Protein 3HX8 (pdb70)

Radius of gyration: 24.23 Å; Cα contacts (8 Å, |Δi|>4): 1170; chains: 4; bounding box: 52×68×70 Å

Sequence (493 aa):
GQSAKEAIEAANADFVKAYNSKDAAGVASSKYDDAAAFPPDARVDGRQNIQKKLWQGADGISEELKKLTTLDVQQESGDFAFESGSFSLKAPPGKDSKLVDAAGKYVVVWRRKGQDGGWKKLYRDIWNSSDPASAKEAIIEAANADFVKAYNSSKDAAGVASKYDDDAAAFPPDARRVDGRQNIQKLWQGADGISEELKLTTLDVQESGDFAFESGSFSLKAPGKDSKLVDAAGKYVVVWRRKGQDGGWKLYRDIWNSDPAKAKEAIIEAANADFVVKAYNSKDAAGVASKKYDDAAAFPPDARVDGRRQQNIQKLWQGADGISELKLTTLDVQESGDFAFESGSSFSLKAPGKDSKLVDAAGKYVVVWRKGQDGGWKLYRDIWNSDPAKGQSAKKEAIEAANADFVKAYNSKDAAGVASSKYDDAAAFPPDARVDGRRQNIQKLWQGADGISSEELKKLTTLDVQEESGDDFAFESGSFSLKAPGKKDSKLVDAAGKYVVVWRRKGQDGGWKLYRDIWNSDPA

Structure (mmCIF, N/CA/C/O backbone):
data_3HX8
#
_entry.id   3HX8
#
_cell.length_a   48.336
_cell.length_b   55.111
_cell.length_c   56.862
_cell.angle_alpha   69.020
_cell.angle_beta   76.890
_cell.angle_gamma   64.830
#
_symmetry.space_group_name_H-M   'P 1'
#
loop_
_entity.id
_entity.type
_entity.pdbx_description
1 polymer 'putative ketosteroid isomerase'
2 non-polymer 'UNKNOWN LIGAND'
3 non-polymer IMIDAZOLE
4 non-polymer 'TETRAETHYLENE GLYCOL'
5 water water
#
loop_
_atom_site.group_PDB
_atom_site.id
_atom_site.type_symbol
_atom_site.label_atom_id
_atom_site.label_alt_id
_atom_site.label_comp_id
_atom_site.label_asym_id
_atom_site.label_entity_id
_atom_site.label_seq_id
_atom_site.pdbx_PDB_ins_code
_atom_site.Cartn_x
_atom_site.Cartn_y
_atom_site.Cartn_z
_atom_site.occupancy
_atom_site.B_iso_or_equiv
_atom_site.auth_seq_id
_atom_site.auth_comp_id
_atom_site.auth_asym_id
_atom_site.auth_atom_id
_atom_site.pdbx_PDB_model_num
ATOM 1 N N . GLY A 1 1 ? 32.881 -25.068 34.775 1.00 41.04 0 GLY A N 1
ATOM 2 C CA . GLY A 1 1 ? 32.596 -23.864 33.940 1.00 40.64 0 GLY A CA 1
ATOM 3 C C . GLY A 1 1 ? 32.876 -22.589 34.716 1.00 39.93 0 GLY A C 1
ATOM 4 O O . GLY A 1 1 ? 32.637 -22.529 35.920 1.00 41.21 0 GLY A O 1
ATOM 5 N N . GLN A 1 2 ? 33.378 -21.561 34.042 1.00 38.27 23 GLN A N 1
ATOM 6 C CA . GLN A 1 2 ? 33.675 -20.281 34.701 1.00 36.37 23 GLN A CA 1
ATOM 7 C C . GLN A 1 2 ? 32.418 -19.428 34.825 1.00 35.07 23 GLN A C 1
ATOM 8 O O . GLN A 1 2 ? 31.740 -19.196 33.836 1.00 36.21 23 GLN A O 1
ATOM 14 N N . SER A 1 3 ? 32.125 -18.925 36.026 1.00 33.04 24 SER A N 1
ATOM 15 C CA . SER A 1 3 ? 30.959 -18.055 36.236 1.00 31.57 24 SER A CA 1
ATOM 16 C C . SER A 1 3 ? 31.242 -16.611 35.828 1.00 30.46 24 SER A C 1
ATOM 17 O O . SER A 1 3 ? 32.401 -16.228 35.718 1.00 29.87 24 SER A O 1
ATOM 20 N N . ALA A 1 4 ? 30.198 -15.800 35.694 1.00 29.30 25 ALA A N 1
ATOM 21 C CA . ALA A 1 4 ? 30.365 -14.341 35.500 1.00 28.03 25 ALA A CA 1
ATOM 22 C C . ALA A 1 4 ? 31.172 -13.653 36.620 1.00 27.08 25 ALA A C 1
ATOM 23 O O . ALA A 1 4 ? 32.034 -12.805 36.366 1.00 26.46 25 ALA A O 1
ATOM 25 N N . LYS A 1 5 ? 30.888 -14.001 37.861 1.00 25.88 26 LYS A N 1
ATOM 26 C CA . LYS A 1 5 ? 31.603 -13.425 38.989 1.00 25.53 26 LYS A CA 1
ATOM 27 C C . LYS A 1 5 ? 33.096 -13.788 38.924 1.00 24.22 26 LYS A C 1
ATOM 28 O O . LYS A 1 5 ? 33.969 -12.958 39.205 1.00 21.62 26 LYS A O 1
ATOM 34 N N . GLU A 1 6 ? 33.403 -15.027 38.521 1.00 23.63 27 GLU A N 1
ATOM 35 C CA . GLU A 1 6 ? 34.812 -15.416 38.338 1.00 24.08 27 GLU A CA 1
ATOM 36 C C . GLU A 1 6 ? 35.504 -14.636 37.207 1.00 23.03 27 GLU A C 1
ATOM 37 O O . GLU A 1 6 ? 36.701 -14.273 37.305 1.00 21.22 27 GLU A O 1
ATOM 43 N N . ALA A 1 7 ? 34.780 -14.432 36.117 1.00 22.16 28 ALA A N 1
ATOM 44 C CA . ALA A 1 7 ? 35.317 -13.720 34.972 1.00 21.87 28 ALA A CA 1
ATOM 45 C C . ALA A 1 7 ? 35.574 -12.251 35.341 1.00 21.32 28 ALA A C 1
ATOM 46 O O . ALA A 1 7 ? 36.589 -11.663 34.957 1.00 21.20 28 ALA A O 1
ATOM 48 N N . ILE A 1 8 ? 34.661 -11.689 36.138 1.00 21.25 29 ILE A N 1
ATOM 49 C CA . ILE A 1 8 ? 34.763 -10.326 36.618 1.00 21.58 29 ILE A CA 1
ATOM 50 C C . ILE A 1 8 ? 35.958 -10.186 37.578 1.00 22.12 29 ILE A C 1
ATOM 51 O O . ILE A 1 8 ? 36.715 -9.209 37.522 1.00 21.74 29 ILE A O 1
ATOM 56 N N . GLU A 1 9 ? 36.150 -11.184 38.445 1.00 21.36 30 GLU A N 1
ATOM 57 C CA . GLU A 1 9 ? 37.326 -11.169 39.296 1.00 21.59 30 GLU A CA 1
ATOM 58 C C . GLU A 1 9 ? 38.619 -11.175 38.494 1.00 20.59 30 GLU A C 1
ATOM 59 O O . GLU A 1 9 ? 39.515 -10.426 38.835 1.00 21.62 30 GLU A O 1
ATOM 65 N N . ALA A 1 10 ? 38.714 -12.003 37.448 1.00 19.85 31 ALA A N 1
ATOM 66 C CA . ALA A 1 10 ? 39.908 -12.048 36.603 1.00 19.99 31 ALA A CA 1
ATOM 67 C C . ALA A 1 10 ? 40.092 -10.707 35.867 1.00 20.10 31 ALA A C 1
ATOM 68 O O . ALA A 1 10 ? 41.219 -10.200 35.750 1.00 20.89 31 ALA A O 1
ATOM 70 N N . ALA A 1 11 ? 38.985 -10.112 35.394 1.00 19.59 32 ALA A N 1
ATOM 71 C CA . ALA A 1 11 ? 39.064 -8.766 34.754 1.00 18.60 32 ALA A CA 1
ATOM 72 C C . ALA A 1 11 ? 39.560 -7.683 35.686 1.00 19.15 32 ALA A C 1
ATOM 73 O O . ALA A 1 11 ? 40.351 -6.816 35.286 1.00 20.22 32 ALA A O 1
ATOM 75 N N . ASN A 1 12 ? 39.081 -7.684 36.913 1.00 18.83 33 ASN A N 1
ATOM 76 C CA . ASN A 1 12 ? 39.527 -6.752 37.943 1.00 19.41 33 ASN A CA 1
ATOM 77 C C . ASN A 1 12 ? 40.997 -6.884 38.324 1.00 20.24 33 ASN A C 1
ATOM 78 O O . ASN A 1 12 ? 41.709 -5.899 38.522 1.00 19.58 33 ASN A O 1
ATOM 83 N N . ALA A 1 13 ? 41.460 -8.114 38.364 1.00 19.32 34 ALA A N 1
ATOM 84 C CA . ALA A 1 13 ? 42.896 -8.374 38.487 1.00 19.49 34 ALA A CA 1
ATOM 85 C C . ALA A 1 13 ? 43.712 -7.772 37.347 1.00 20.61 34 ALA A C 1
ATOM 86 O O . ALA A 1 13 ? 44.738 -7.157 37.612 1.00 21.61 34 ALA A O 1
ATOM 88 N N . ASP A 1 14 ? 43.266 -7.970 36.116 1.00 20.43 35 ASP A N 1
ATOM 89 C CA . ASP A 1 14 ? 43.850 -7.347 34.913 1.00 20.69 35 ASP A CA 1
ATOM 90 C C . ASP A 1 14 ? 43.901 -5.793 35.095 1.00 19.29 35 ASP A C 1
ATOM 91 O O . ASP A 1 14 ? 44.908 -5.139 34.826 1.00 18.78 35 ASP A O 1
ATOM 96 N N . PHE A 1 15 ? 42.781 -5.242 35.529 1.00 19.15 36 PHE A N 1
ATOM 97 C CA . PHE A 1 15 ? 42.619 -3.798 35.720 1.00 18.02 36 PHE A CA 1
ATOM 98 C C . PHE A 1 15 ? 43.647 -3.243 36.696 1.00 18.44 36 PHE A C 1
ATOM 99 O O . PHE A 1 15 ? 44.302 -2.265 36.389 1.00 18.34 36 PHE A O 1
ATOM 107 N N . VAL A 1 16 ? 43.722 -3.810 37.906 1.00 18.89 37 VAL A N 1
ATOM 108 C CA . VAL A 1 16 ? 44.628 -3.340 38.953 1.00 19.35 37 VAL A CA 1
ATOM 109 C C . VAL A 1 16 ? 46.080 -3.533 38.517 1.00 19.84 37 VAL A C 1
ATOM 110 O O . VAL A 1 16 ? 46.911 -2.621 38.746 1.00 19.42 37 VAL A O 1
ATOM 114 N N . LYS A 1 17 ? 46.390 -4.650 37.845 1.00 19.79 38 LYS A N 1
ATOM 115 C CA . LYS A 1 17 ? 47.757 -4.862 37.335 1.00 20.93 38 LYS A CA 1
ATOM 116 C C . LYS A 1 17 ? 48.159 -3.760 36.316 1.00 19.81 38 LYS A C 1
ATOM 117 O O . LYS A 1 17 ? 49.264 -3.192 36.355 1.00 20.63 38 LYS A O 1
ATOM 123 N N . ALA A 1 18 ? 47.261 -3.475 35.384 1.00 17.97 39 ALA A N 1
ATOM 124 C CA . ALA A 1 18 ? 47.516 -2.440 34.392 1.00 18.00 39 ALA A CA 1
ATOM 125 C C . ALA A 1 18 ? 47.670 -1.095 35.080 1.00 17.01 39 ALA A C 1
ATOM 126 O O . ALA A 1 18 ? 48.562 -0.306 34.738 1.00 18.16 39 ALA A O 1
ATOM 128 N N . TYR A 1 19 ? 46.783 -0.775 36.022 1.00 17.16 40 TYR A N 1
ATOM 129 C CA . TYR A 1 19 ? 46.890 0.536 36.684 1.00 16.65 40 TYR A CA 1
ATOM 130 C C . TYR A 1 19 ? 48.239 0.708 37.383 1.00 17.95 40 TYR A C 1
ATOM 131 O O . TYR A 1 19 ? 48.922 1.711 37.214 1.00 18.12 40 TYR A O 1
ATOM 140 N N . ASN A 1 20 ? 48.617 -0.296 38.142 1.00 18.68 41 ASN A N 1
ATOM 141 C CA . ASN A 1 20 ? 49.773 -0.198 38.960 1.00 19.50 41 ASN A CA 1
ATOM 142 C C . ASN A 1 20 ? 51.074 -0.396 38.164 1.00 20.86 41 ASN A C 1
ATOM 143 O O . ASN A 1 20 ? 52.160 -0.095 38.668 1.00 22.44 41 ASN A O 1
ATOM 148 N N . SER A 1 21 ? 50.942 -0.843 36.925 1.00 21.87 42 SER A N 1
ATOM 149 C CA . SER A 1 21 ? 51.996 -0.802 35.897 1.00 22.80 42 SER A CA 1
ATOM 150 C C . SER A 1 21 ? 52.090 0.528 35.156 1.00 22.55 42 SER A C 1
ATOM 151 O O . SER A 1 21 ? 52.864 0.643 34.209 1.00 23.50 42 SER A O 1
ATOM 154 N N . LYS A 1 22 ? 51.246 1.508 35.525 1.00 20.78 43 LYS A N 1
ATOM 155 C CA . LYS A 1 22 ? 51.173 2.785 34.831 1.00 20.56 43 LYS A CA 1
ATOM 156 C C . LYS A 1 22 ? 50.931 2.606 33.335 1.00 20.48 43 LYS A C 1
ATOM 157 O O . LYS A 1 22 ? 51.444 3.361 32.493 1.00 20.86 43 LYS A O 1
ATOM 163 N N . ASP A 1 23 ? 50.040 1.669 33.025 1.00 18.46 44 ASP A N 1
ATOM 164 C CA . ASP A 1 23 ? 49.689 1.339 31.666 1.00 18.32 44 ASP A CA 1
ATOM 165 C C . ASP A 1 23 ? 48.240 1.735 31.396 1.00 16.50 44 ASP A C 1
ATOM 166 O O . ASP A 1 23 ? 47.307 0.916 31.541 1.00 17.50 44 ASP A O 1
ATOM 171 N N . ALA A 1 24 ? 48.047 2.975 30.956 1.00 16.76 45 ALA A N 1
ATOM 172 C CA . ALA A 1 24 ? 46.697 3.501 30.747 1.00 16.13 45 ALA A CA 1
ATOM 173 C C . ALA A 1 24 ? 45.969 2.791 29.615 1.00 17.51 45 ALA A C 1
ATOM 174 O O . ALA A 1 24 ? 44.770 2.545 29.723 1.00 16.40 45 ALA A O 1
ATOM 176 N N . ALA A 1 25 ? 46.684 2.488 28.519 1.00 17.12 46 ALA A N 1
ATOM 177 C CA . ALA A 1 25 ? 46.099 1.660 27.465 1.00 17.10 46 ALA A CA 1
ATOM 178 C C . ALA A 1 25 ? 45.593 0.294 27.975 1.00 16.91 46 ALA A C 1
ATOM 179 O O . ALA A 1 25 ? 44.536 -0.175 27.576 1.00 17.87 46 ALA A O 1
ATOM 181 N N . GLY A 1 26 ? 46.373 -0.356 28.826 1.00 17.24 47 GLY A N 1
ATOM 182 C CA . GLY A 1 26 ? 45.988 -1.592 29.454 1.00 17.38 47 GLY A CA 1
ATOM 183 C C . GLY A 1 26 ? 44.725 -1.469 30.324 1.00 16.48 47 GLY A C 1
ATOM 184 O O . GLY A 1 26 ? 43.844 -2.338 30.314 1.00 18.43 47 GLY A O 1
ATOM 185 N N . VAL A 1 27 ? 44.635 -0.369 31.060 1.00 15.54 48 VAL A N 1
ATOM 186 C CA . VAL A 1 27 ? 43.452 -0.120 31.880 1.00 15.22 48 VAL A CA 1
ATOM 187 C C . VAL A 1 27 ? 42.254 0.101 30.978 1.00 15.80 48 VAL A C 1
ATOM 188 O O . VAL A 1 27 ? 41.197 -0.518 31.142 1.00 15.23 48 VAL A O 1
ATOM 192 N N . ALA A 1 28 ? 42.426 0.990 30.006 1.00 15.04 49 ALA A N 1
ATOM 193 C CA . ALA A 1 28 ? 41.301 1.354 29.107 1.00 15.14 49 ALA A CA 1
ATOM 194 C C . ALA A 1 28 ? 40.810 0.143 28.291 1.00 15.54 49 ALA A C 1
ATOM 195 O O . ALA A 1 28 ? 39.630 0.053 27.935 1.00 16.66 49 ALA A O 1
ATOM 197 N N . SER A 1 29 ? 41.710 -0.789 28.002 1.00 16.87 50 SER A N 1
ATOM 198 C CA A SER A 1 29 ? 41.374 -2.006 27.255 0.50 17.08 50 SER A CA 1
ATOM 199 C CA B SER A 1 29 ? 41.299 -1.951 27.228 0.50 18.05 50 SER A CA 1
ATOM 200 C C . SER A 1 29 ? 40.349 -2.891 27.967 1.00 17.40 50 SER A C 1
ATOM 201 O O . SER A 1 29 ? 39.717 -3.746 27.312 1.00 18.11 50 SER A O 1
ATOM 206 N N . LYS A 1 30 ? 40.196 -2.721 29.294 1.00 15.37 51 LYS A N 1
ATOM 207 C CA . LYS A 1 30 ? 39.195 -3.467 30.048 1.00 16.56 51 LYS A CA 1
ATOM 208 C C . LYS A 1 30 ? 37.764 -2.895 29.916 1.00 14.36 51 LYS A C 1
ATOM 209 O O . LYS A 1 30 ? 36.821 -3.451 30.469 1.00 16.40 51 LYS A O 1
ATOM 215 N N . TYR A 1 31 ? 37.621 -1.777 29.217 1.00 15.13 52 TYR A N 1
ATOM 216 C CA . TYR A 1 31 ? 36.332 -1.151 29.020 1.00 16.01 52 TYR A CA 1
ATOM 217 C C . TYR A 1 31 ? 35.782 -1.474 27.642 1.00 17.03 52 TYR A C 1
ATOM 218 O O . TYR A 1 31 ? 36.543 -1.598 26.654 1.00 18.30 52 TYR A O 1
ATOM 235 N N . ASP A 1 33 ? 34.066 -0.494 24.129 1.00 20.75 54 ASP A N 1
ATOM 236 C CA . ASP A 1 33 ? 34.328 0.637 23.283 1.00 22.41 54 ASP A CA 1
ATOM 237 C C . ASP A 1 33 ? 33.432 1.823 23.584 1.00 22.15 54 ASP A C 1
ATOM 238 O O . ASP A 1 33 ? 33.897 2.949 23.500 1.00 22.12 54 ASP A O 1
ATOM 243 N N . ASP A 1 34 ? 32.157 1.554 23.931 1.00 22.18 55 ASP A N 1
ATOM 244 C CA . ASP A 1 34 ? 31.173 2.599 24.213 1.00 21.43 55 ASP A CA 1
ATOM 245 C C . ASP A 1 34 ? 30.897 2.760 25.716 1.00 20.16 55 ASP A C 1
ATOM 246 O O . ASP A 1 34 ? 29.821 3.185 26.145 1.00 21.20 55 ASP A O 1
ATOM 251 N N . ALA A 1 35 ? 31.882 2.388 26.516 1.00 17.42 56 ALA A N 1
ATOM 252 C CA . ALA A 1 35 ? 31.783 2.580 27.966 1.00 14.79 56 ALA A CA 1
ATOM 253 C C . ALA A 1 35 ? 31.773 4.080 28.310 1.00 13.61 56 ALA A C 1
ATOM 254 O O . ALA A 1 35 ? 32.060 4.976 27.500 1.00 14.92 56 ALA A O 1
ATOM 256 N N . ALA A 1 36 ? 31.413 4.350 29.562 1.00 13.81 57 ALA A N 1
ATOM 257 C CA . ALA A 1 36 ? 31.547 5.679 30.137 1.00 13.18 57 ALA A CA 1
ATOM 258 C C . ALA A 1 36 ? 32.074 5.568 31.554 1.00 13.05 57 ALA A C 1
ATOM 259 O O . ALA A 1 36 ? 31.722 4.609 32.306 1.00 13.62 57 ALA A O 1
ATOM 261 N N . ALA A 1 37 ? 32.939 6.516 31.916 1.00 14.58 58 ALA A N 1
ATOM 262 C CA . ALA A 1 37 ? 33.451 6.668 33.283 1.00 13.84 58 ALA A CA 1
ATOM 263 C C . ALA A 1 37 ? 32.968 8.006 33.832 1.00 14.26 58 ALA A C 1
ATOM 264 O O . ALA A 1 37 ? 32.790 8.979 33.093 1.00 14.50 58 ALA A O 1
ATOM 266 N N . PHE A 1 38 ? 32.770 8.027 35.141 1.00 13.40 59 PHE A N 1
ATOM 267 C CA . PHE A 1 38 ? 32.137 9.151 35.839 1.00 13.76 59 PHE A CA 1
ATOM 268 C C . PHE A 1 38 ? 33.009 9.646 36.983 1.00 13.62 59 PHE A C 1
ATOM 269 O O . PHE A 1 38 ? 32.740 9.370 38.144 1.00 14.27 59 PHE A O 1
ATOM 277 N N . PRO A 1 39 ? 34.104 10.332 36.657 1.00 13.92 60 PRO A N 1
ATOM 278 C CA . PRO A 1 39 ? 35.026 10.774 37.683 1.00 14.28 60 PRO A CA 1
ATOM 279 C C . PRO A 1 39 ? 34.451 11.960 38.491 1.00 15.02 60 PRO A C 1
ATOM 280 O O . PRO A 1 39 ? 33.948 12.917 37.921 1.00 15.08 60 PRO A O 1
ATOM 284 N N . PRO A 1 40 ? 34.591 11.910 39.801 1.00 15.53 61 PRO A N 1
ATOM 285 C CA . PRO A 1 40 ? 34.154 13.037 40.593 1.00 17.36 61 PRO A CA 1
ATOM 286 C C . PRO A 1 40 ? 34.860 14.351 40.231 1.00 17.21 61 PRO A C 1
ATOM 287 O O . PRO A 1 40 ? 36.081 14.364 39.989 1.00 18.46 61 PRO A O 1
ATOM 291 N N . ASP A 1 41 ? 34.080 15.430 40.150 1.00 18.04 62 ASP A N 1
ATOM 292 C CA . ASP A 1 41 ? 34.592 16.793 39.908 1.00 19.67 62 ASP A CA 1
ATOM 293 C C . ASP A 1 41 ? 35.175 16.993 38.520 1.00 19.55 62 ASP A C 1
ATOM 294 O O . ASP A 1 41 ? 35.889 17.989 38.260 1.00 21.18 62 ASP A O 1
ATOM 307 N N . ALA A 1 43 ? 34.006 16.174 34.133 1.00 16.85 64 ALA A N 1
ATOM 308 C CA . ALA A 1 43 ? 32.947 15.759 33.241 1.00 17.43 64 ALA A CA 1
ATOM 309 C C . ALA A 1 43 ? 32.989 14.264 32.995 1.00 17.01 64 ALA A C 1
ATOM 310 O O . ALA A 1 43 ? 34.043 13.637 33.095 1.00 18.31 64 ALA A O 1
ATOM 312 N N . ARG A 1 44 ? 31.813 13.708 32.706 1.00 16.51 65 ARG A N 1
ATOM 313 C CA . ARG A 1 44 ? 31.686 12.365 32.194 1.00 15.07 65 ARG A CA 1
ATOM 314 C C . ARG A 1 44 ? 32.672 12.127 31.043 1.00 15.00 65 ARG A C 1
ATOM 315 O O . ARG A 1 44 ? 32.913 13.022 30.200 1.00 16.48 65 ARG A O 1
ATOM 323 N N . VAL A 1 45 ? 33.220 10.909 30.976 1.00 14.77 66 VAL A N 1
ATOM 324 C CA . VAL A 1 45 ? 34.197 10.544 29.968 1.00 14.92 66 VAL A CA 1
ATOM 325 C C . VAL A 1 45 ? 33.601 9.391 29.186 1.00 15.48 66 VAL A C 1
ATOM 326 O O . VAL A 1 45 ? 33.269 8.354 29.743 1.00 16.19 66 VAL A O 1
ATOM 330 N N . ASP A 1 46 ? 33.454 9.579 27.874 1.00 16.58 67 ASP A N 1
ATOM 331 C CA . ASP A 1 46 ? 32.785 8.605 27.032 1.00 16.50 67 ASP A CA 1
ATOM 332 C C . ASP A 1 46 ? 33.751 7.945 26.055 1.00 16.33 67 ASP A C 1
ATOM 333 O O . ASP A 1 46 ? 34.514 8.629 25.385 1.00 17.43 67 ASP A O 1
ATOM 338 N N . GLY A 1 47 ? 33.706 6.630 25.999 1.00 16.87 68 GLY A N 1
ATOM 339 C CA . GLY A 1 47 ? 34.442 5.849 25.027 1.00 15.84 68 GLY A CA 1
ATOM 340 C C . GLY A 1 47 ? 35.825 5.434 25.477 1.00 15.52 68 GLY A C 1
ATOM 341 O O . GLY A 1 47 ? 36.488 6.141 26.236 1.00 15.97 68 GLY A O 1
ATOM 342 N N . ARG A 1 48 ? 36.264 4.296 24.970 1.00 16.64 69 ARG A N 1
ATOM 343 C CA . ARG A 1 48 ? 37.529 3.737 25.424 1.00 17.36 69 ARG A CA 1
ATOM 344 C C . ARG A 1 48 ? 38.713 4.678 25.299 1.00 17.48 69 ARG A C 1
ATOM 345 O O . ARG A 1 48 ? 39.532 4.787 26.215 1.00 16.39 69 ARG A O 1
ATOM 353 N N . GLN A 1 49 ? 38.857 5.334 24.138 1.00 17.84 70 GLN A N 1
ATOM 354 C CA . GLN A 1 49 ? 40.014 6.183 23.954 1.00 19.62 70 GLN A CA 1
ATOM 355 C C . GLN A 1 49 ? 40.073 7.324 24.986 1.00 17.63 70 GLN A C 1
ATOM 356 O O . GLN A 1 49 ? 41.121 7.648 25.510 1.00 17.15 70 GLN A O 1
ATOM 362 N N . ASN A 1 50 ? 38.933 7.959 25.221 1.00 16.20 71 ASN A N 1
ATOM 363 C CA . ASN A 1 50 ? 38.873 9.004 26.221 1.00 15.38 71 ASN A CA 1
ATOM 364 C C . ASN A 1 50 ? 39.076 8.497 27.659 1.00 15.55 71 ASN A C 1
ATOM 365 O O . ASN A 1 50 ? 39.625 9.192 28.513 1.00 16.02 71 ASN A O 1
ATOM 370 N N . ILE A 1 51 ? 38.620 7.281 27.903 1.00 14.85 72 ILE A N 1
ATOM 371 C CA . ILE A 1 51 ? 38.867 6.635 29.176 1.00 14.75 72 ILE A CA 1
ATOM 372 C C . ILE A 1 51 ? 40.354 6.381 29.381 1.00 15.95 72 ILE A C 1
ATOM 373 O O . ILE A 1 51 ? 40.880 6.591 30.467 1.00 15.66 72 ILE A O 1
ATOM 378 N N . GLN A 1 52 ? 41.056 6.032 28.305 1.00 15.13 73 GLN A N 1
ATOM 379 C CA . GLN A 1 52 ? 42.484 5.938 28.409 1.00 15.36 73 GLN A CA 1
ATOM 380 C C . GLN A 1 52 ? 43.086 7.263 28.878 1.00 15.91 73 GLN A C 1
ATOM 381 O O . GLN A 1 52 ? 43.990 7.268 29.706 1.00 15.45 73 GLN A O 1
ATOM 387 N N . LYS A 1 53 ? 42.641 8.355 28.246 1.00 16.09 74 LYS A N 1
ATOM 388 C CA A LYS A 1 53 ? 43.158 9.683 28.552 0.50 16.40 74 LYS A CA 1
ATOM 389 C CA B LYS A 1 53 ? 43.184 9.663 28.554 0.50 16.58 74 LYS A CA 1
ATOM 390 C C . LYS A 1 53 ? 42.889 10.030 30.012 1.00 16.12 74 LYS A C 1
ATOM 391 O O . LYS A 1 53 ? 43.712 10.647 30.688 1.00 16.63 74 LYS A O 1
ATOM 402 N N . LEU A 1 54 ? 41.699 9.660 30.493 1.00 16.02 75 LEU A N 1
ATOM 403 C CA . LEU A 1 54 ? 41.357 9.868 31.891 1.00 15.63 75 LEU A CA 1
ATOM 404 C C . LEU A 1 54 ? 42.373 9.174 32.809 1.00 14.91 75 LEU A C 1
ATOM 405 O O . LEU A 1 54 ? 42.883 9.769 33.763 1.00 16.01 75 LEU A O 1
ATOM 410 N N . TRP A 1 55 ? 42.633 7.910 32.552 1.00 16.20 76 TRP A N 1
ATOM 411 C CA . TRP A 1 55 ? 43.509 7.165 33.424 1.00 15.36 76 TRP A CA 1
ATOM 412 C C . TRP A 1 55 ? 44.939 7.627 33.292 1.00 16.17 76 TRP A C 1
ATOM 413 O O . TRP A 1 55 ? 45.637 7.625 34.305 1.00 16.75 76 TRP A O 1
ATOM 424 N N . GLN A 1 56 ? 45.363 7.981 32.077 1.00 16.71 77 GLN A N 1
ATOM 425 C CA . GLN A 1 56 ? 46.692 8.546 31.866 1.00 17.49 77 GLN A CA 1
ATOM 426 C C . GLN A 1 56 ? 46.831 9.820 32.710 1.00 18.06 77 GLN A C 1
ATOM 427 O O . GLN A 1 56 ? 47.872 10.046 33.298 1.00 18.34 77 GLN A O 1
ATOM 433 N N . GLY A 1 57 ? 45.762 10.626 32.792 1.00 17.37 78 GLY A N 1
ATOM 434 C CA . GLY A 1 57 ? 45.805 11.826 33.592 1.00 18.53 78 GLY A CA 1
ATOM 435 C C . GLY A 1 57 ? 45.936 11.586 35.083 1.00 18.46 78 GLY A C 1
ATOM 436 O O . GLY A 1 57 ? 46.676 12.277 35.768 1.00 19.47 78 GLY A O 1
ATOM 437 N N . ALA A 1 58 ? 45.234 10.582 35.585 1.00 17.72 79 ALA A N 1
ATOM 438 C CA . ALA A 1 58 ? 45.338 10.146 36.990 1.00 16.97 79 ALA A CA 1
ATOM 439 C C . ALA A 1 58 ? 46.765 9.699 37.303 1.00 17.55 79 ALA A C 1
ATOM 440 O O . ALA A 1 58 ? 47.329 10.072 38.336 1.00 19.20 79 ALA A O 1
ATOM 450 N N . ASP A 1 60 ? 49.465 10.583 35.618 1.00 18.46 81 ASP A N 1
ATOM 451 C CA . ASP A 1 60 ? 50.343 11.771 35.492 1.00 19.51 81 ASP A CA 1
ATOM 452 C C . ASP A 1 60 ? 50.249 12.649 36.721 1.00 20.66 81 ASP A C 1
ATOM 453 O O . ASP A 1 60 ? 51.226 13.324 37.062 1.00 22.05 81 ASP A O 1
ATOM 471 N N . GLY A 1 62 ? 50.133 11.403 39.635 1.00 21.90 83 GLY A N 1
ATOM 472 C CA . GLY A 1 62 ? 50.776 10.686 40.699 1.00 21.17 83 GLY A CA 1
ATOM 473 C C . GLY A 1 62 ? 49.916 9.772 41.547 1.00 20.98 83 GLY A C 1
ATOM 474 O O . GLY A 1 62 ? 50.343 9.298 42.572 1.00 21.07 83 GLY A O 1
ATOM 475 N N . ILE A 1 63 ? 48.683 9.505 41.114 1.00 21.13 84 ILE A N 1
ATOM 476 C CA . ILE A 1 63 ? 47.789 8.621 41.861 1.00 20.84 84 ILE A CA 1
ATOM 477 C C . ILE A 1 63 ? 48.281 7.189 41.708 1.00 21.49 84 ILE A C 1
ATOM 478 O O . ILE A 1 63 ? 48.498 6.732 40.577 1.00 22.10 84 ILE A O 1
ATOM 483 N N . SER A 1 64 ? 48.430 6.496 42.831 1.00 21.62 85 SER A N 1
ATOM 484 C CA . SER A 1 64 ? 49.217 5.254 42.935 1.00 23.24 85 SER A CA 1
ATOM 485 C C . SER A 1 64 ? 48.591 4.238 43.842 1.00 22.30 85 SER A C 1
ATOM 486 O O . SER A 1 64 ? 47.721 4.557 44.633 1.00 21.70 85 SER A O 1
ATOM 489 N N . GLU A 1 65 ? 49.125 3.010 43.762 1.00 23.02 86 GLU A N 1
ATOM 490 C CA A GLU A 1 65 ? 48.808 1.986 44.755 0.50 23.17 86 GLU A CA 1
ATOM 491 C CA B GLU A 1 65 ? 48.834 1.943 44.689 0.50 23.04 86 GLU A CA 1
ATOM 492 C C . GLU A 1 65 ? 47.311 1.670 44.792 1.00 22.07 86 GLU A C 1
ATOM 493 O O . GLU A 1 65 ? 46.720 1.629 45.848 1.00 21.79 86 GLU A O 1
ATOM 504 N N . LEU A 1 66 ? 46.718 1.415 43.639 1.00 20.40 87 LEU A N 1
ATOM 505 C CA . LEU A 1 66 ? 45.283 1.143 43.583 1.00 19.70 87 LEU A CA 1
ATOM 506 C C . LEU A 1 66 ? 44.978 -0.232 44.167 1.00 20.26 87 LEU A C 1
ATOM 507 O O . LEU A 1 66 ? 45.614 -1.203 43.769 1.00 20.70 87 LEU A O 1
ATOM 512 N N . LYS A 1 67 ? 44.003 -0.285 45.081 1.00 19.64 88 LYS A N 1
ATOM 513 C CA A LYS A 1 67 ? 43.485 -1.554 45.610 0.50 20.55 88 LYS A CA 1
ATOM 514 C CA B LYS A 1 67 ? 43.491 -1.548 45.606 0.50 20.54 88 LYS A CA 1
ATOM 515 C C . LYS A 1 67 ? 41.966 -1.538 45.460 1.00 20.00 88 LYS A C 1
ATOM 516 O O . LYS A 1 67 ? 41.298 -0.595 45.884 1.00 20.86 88 LYS A O 1
ATOM 527 N N . LEU A 1 68 ? 41.419 -2.583 44.873 1.00 19.28 89 LEU A N 1
ATOM 528 C CA . LEU A 1 68 ? 39.959 -2.720 44.753 1.00 18.92 89 LEU A CA 1
ATOM 529 C C . LEU A 1 68 ? 39.468 -3.895 45.577 1.00 19.58 89 LEU A C 1
ATOM 530 O O . LEU A 1 68 ? 40.147 -4.922 45.642 1.00 21.06 89 LEU A O 1
ATOM 535 N N . THR A 1 69 ? 38.314 -3.726 46.230 1.00 18.85 90 THR A N 1
ATOM 536 C CA . THR A 1 69 ? 37.647 -4.800 46.947 1.00 18.15 90 THR A CA 1
ATOM 537 C C . THR A 1 69 ? 36.220 -4.903 46.435 1.00 17.54 90 THR A C 1
ATOM 538 O O . THR A 1 69 ? 35.442 -3.982 46.601 1.00 18.24 90 THR A O 1
ATOM 542 N N . THR A 1 70 ? 35.889 -6.030 45.827 1.00 17.49 91 THR A N 1
ATOM 543 C CA . THR A 1 70 ? 34.530 -6.299 45.357 1.00 17.33 91 THR A CA 1
ATOM 544 C C . THR A 1 70 ? 33.687 -6.696 46.555 1.00 17.35 91 THR A C 1
ATOM 545 O O . THR A 1 70 ? 34.047 -7.621 47.336 1.00 18.69 91 THR A O 1
ATOM 549 N N . LEU A 1 71 ? 32.572 -5.994 46.747 1.00 17.76 92 LEU A N 1
ATOM 550 C CA . LEU A 1 71 ? 31.641 -6.290 47.833 1.00 18.50 92 LEU A CA 1
ATOM 551 C C . LEU A 1 71 ? 30.358 -6.985 47.415 1.00 18.23 92 LEU A C 1
ATOM 552 O O . LEU A 1 71 ? 29.764 -7.691 48.259 1.00 19.92 92 LEU A O 1
ATOM 557 N N . ASP A 1 72 ? 29.938 -6.852 46.168 1.00 18.70 93 ASP A N 1
ATOM 558 C CA . ASP A 1 72 ? 28.721 -7.510 45.665 1.00 18.80 93 ASP A CA 1
ATOM 559 C C . ASP A 1 72 ? 28.812 -7.542 44.131 1.00 18.23 93 ASP A C 1
ATOM 560 O O . ASP A 1 72 ? 29.301 -6.592 43.524 1.00 19.91 93 ASP A O 1
ATOM 565 N N . VAL A 1 73 ? 28.367 -8.641 43.539 1.00 17.62 94 VAL A N 1
ATOM 566 C CA . VAL A 1 73 ? 28.205 -8.790 42.112 1.00 18.17 94 VAL A CA 1
ATOM 567 C C . VAL A 1 73 ? 26.891 -9.460 41.852 1.00 18.40 94 VAL A C 1
ATOM 568 O O . VAL A 1 73 ? 26.578 -10.487 42.525 1.00 21.04 94 VAL A O 1
ATOM 572 N N . GLN A 1 74 ? 26.106 -8.887 40.950 1.00 18.04 95 GLN A N 1
ATOM 573 C CA A GLN A 1 74 ? 24.840 -9.501 40.543 0.50 18.28 95 GLN A CA 1
ATOM 574 C CA B GLN A 1 74 ? 24.818 -9.477 40.537 0.50 19.24 95 GLN A CA 1
ATOM 575 C C . GLN A 1 74 ? 24.832 -9.606 39.036 1.00 19.55 95 GLN A C 1
ATOM 576 O O . GLN A 1 74 ? 25.092 -8.637 38.347 1.00 19.05 95 GLN A O 1
ATOM 587 N N . GLU A 1 75 ? 24.511 -10.803 38.516 1.00 21.62 96 GLU A N 1
ATOM 588 C CA . GLU A 1 75 ? 24.510 -10.981 37.100 1.00 24.31 96 GLU A CA 1
ATOM 589 C C . GLU A 1 75 ? 23.102 -10.908 36.547 1.00 24.15 96 GLU A C 1
ATOM 590 O O . GLU A 1 75 ? 22.131 -11.194 37.234 1.00 25.30 96 GLU A O 1
ATOM 596 N N . SER A 1 76 ? 23.021 -10.475 35.305 1.00 23.21 97 SER A N 1
ATOM 597 C CA . SER A 1 76 ? 21.777 -10.394 34.577 1.00 25.06 97 SER A CA 1
ATOM 598 C C . SER A 1 76 ? 22.078 -10.640 33.101 1.00 24.75 97 SER A C 1
ATOM 599 O O . SER A 1 76 ? 22.158 -9.728 32.278 1.00 22.79 97 SER A O 1
ATOM 602 N N . GLY A 1 77 ? 22.253 -11.919 32.778 1.00 27.00 98 GLY A N 1
ATOM 603 C CA . GLY A 1 77 ? 22.483 -12.305 31.392 1.00 26.40 98 GLY A CA 1
ATOM 604 C C . GLY A 1 77 ? 23.865 -11.844 30.967 1.00 25.35 98 GLY A C 1
ATOM 605 O O . GLY A 1 77 ? 24.837 -12.185 31.639 1.00 26.71 98 GLY A O 1
ATOM 606 N N . ASP A 1 78 ? 23.920 -11.029 29.913 1.00 23.91 99 ASP A N 1
ATOM 607 C CA . ASP A 1 78 ? 25.179 -10.445 29.385 1.00 23.05 99 ASP A CA 1
ATOM 608 C C . ASP A 1 78 ? 25.511 -9.095 30.011 1.00 21.07 99 ASP A C 1
ATOM 609 O O . ASP A 1 78 ? 26.412 -8.400 29.531 1.00 19.47 99 ASP A O 1
ATOM 614 N N . PHE A 1 79 ? 24.785 -8.724 31.054 1.00 18.99 100 PHE A N 1
ATOM 615 C CA . PHE A 1 79 ? 25.176 -7.602 31.949 1.00 18.64 100 PHE A CA 1
ATOM 616 C C . PHE A 1 79 ? 25.390 -8.125 33.354 1.00 18.02 100 PHE A C 1
ATOM 617 O O . PHE A 1 79 ? 24.943 -9.215 33.758 1.00 19.17 100 PHE A O 1
ATOM 625 N N . ALA A 1 80 ? 26.083 -7.322 34.142 1.00 16.69 101 ALA A N 1
ATOM 626 C CA . ALA A 1 80 ? 26.191 -7.537 35.573 1.00 15.91 101 ALA A CA 1
ATOM 627 C C . ALA A 1 80 ? 26.484 -6.173 36.211 1.00 15.51 101 ALA A C 1
ATOM 628 O O . ALA A 1 80 ? 26.845 -5.210 35.524 1.00 16.17 101 ALA A O 1
ATOM 630 N N . PHE A 1 81 ? 26.314 -6.092 37.510 1.00 15.91 102 PHE A N 1
ATOM 631 C CA . PHE A 1 81 ? 26.748 -4.929 38.249 1.00 16.16 102 PHE A CA 1
ATOM 632 C C . PHE A 1 81 ? 27.450 -5.323 39.516 1.00 16.67 102 PHE A C 1
ATOM 633 O O . PHE A 1 81 ? 27.150 -6.332 40.132 1.00 17.55 102 PHE A O 1
ATOM 641 N N . GLU A 1 82 ? 28.444 -4.520 39.844 1.00 15.83 103 GLU A N 1
ATOM 642 C CA . GLU A 1 82 ? 29.367 -4.748 40.930 1.00 15.92 103 GLU A CA 1
ATOM 643 C C . GLU A 1 82 ? 29.387 -3.526 41.800 1.00 16.20 103 GLU A C 1
ATOM 644 O O . GLU A 1 82 ? 29.417 -2.427 41.262 1.00 16.34 103 GLU A O 1
ATOM 650 N N . SER A 1 83 ? 29.314 -3.686 43.134 1.00 15.22 104 SER A N 1
ATOM 651 C CA . SER A 1 83 ? 29.717 -2.556 44.010 1.00 15.31 104 SER A CA 1
ATOM 652 C C . SER A 1 83 ? 30.910 -2.983 44.847 1.00 14.87 104 SER A C 1
ATOM 653 O O . SER A 1 83 ? 31.094 -4.172 45.112 1.00 15.62 104 SER A O 1
ATOM 656 N N . GLY A 1 84 ? 31.715 -2.020 45.242 1.00 14.44 105 GLY A N 1
ATOM 657 C CA . GLY A 1 84 ? 32.906 -2.277 45.977 1.00 15.20 105 GLY A CA 1
ATOM 658 C C . GLY A 1 84 ? 33.480 -1.042 46.620 1.00 15.26 105 GLY A C 1
ATOM 659 O O . GLY A 1 84 ? 32.909 0.054 46.636 1.00 14.80 105 GLY A O 1
ATOM 660 N N . SER A 1 85 ? 34.693 -1.239 47.122 1.00 16.73 106 SER A N 1
ATOM 661 C CA . SER A 1 85 ? 35.440 -0.164 47.705 1.00 17.49 106 SER A CA 1
ATOM 662 C C . SER A 1 85 ? 36.840 -0.093 47.068 1.00 17.06 106 SER A C 1
ATOM 663 O O . SER A 1 85 ? 37.352 -1.056 46.502 1.00 17.76 106 SER A O 1
ATOM 666 N N . PHE A 1 86 ? 37.445 1.093 47.136 1.00 16.65 107 PHE A N 1
ATOM 667 C CA . PHE A 1 86 ? 38.796 1.287 46.654 1.00 17.38 107 PHE A CA 1
ATOM 668 C C . PHE A 1 86 ? 39.599 2.035 47.689 1.00 16.92 107 PHE A C 1
ATOM 669 O O . PHE A 1 86 ? 39.091 2.747 48.538 1.00 17.29 107 PHE A O 1
ATOM 677 N N . SER A 1 87 ? 40.893 1.830 47.604 1.00 18.94 108 SER A N 1
ATOM 678 C CA . SER A 1 87 ? 41.856 2.648 48.310 1.00 20.42 108 SER A CA 1
ATOM 679 C C . SER A 1 87 ? 43.027 2.884 47.390 1.00 19.61 108 SER A C 1
ATOM 680 O O . SER A 1 87 ? 43.336 2.095 46.497 1.00 20.42 108 SER A O 1
ATOM 683 N N . LEU A 1 88 ? 43.671 4.014 47.603 1.00 19.64 109 LEU A N 1
ATOM 684 C CA . LEU A 1 88 ? 44.807 4.421 46.778 1.00 20.12 109 LEU A CA 1
ATOM 685 C C . LEU A 1 88 ? 45.584 5.501 47.508 1.00 19.70 109 LEU A C 1
ATOM 686 O O . LEU A 1 88 ? 45.194 5.924 48.604 1.00 19.26 109 LEU A O 1
ATOM 691 N N . LYS A 1 89 ? 46.705 5.874 46.926 1.00 19.19 110 LYS A N 1
ATOM 692 C CA . LYS A 1 89 ? 47.478 7.022 47.398 1.00 19.13 110 LYS A CA 1
ATOM 693 C C . LYS A 1 89 ? 47.330 8.134 46.361 1.00 19.09 110 LYS A C 1
ATOM 694 O O . LYS A 1 89 ? 47.585 7.914 45.174 1.00 18.95 110 LYS A O 1
ATOM 700 N N . ALA A 1 90 ? 46.922 9.323 46.790 1.00 19.33 111 ALA A N 1
ATOM 701 C CA . ALA A 1 90 ? 46.698 10.418 45.859 1.00 20.38 111 ALA A CA 1
ATOM 702 C C . ALA A 1 90 ? 47.239 11.697 46.477 1.00 20.96 111 ALA A C 1
ATOM 703 O O . ALA A 1 90 ? 47.161 11.866 47.695 1.00 21.42 111 ALA A O 1
ATOM 705 N N . PRO A 1 91 ? 47.768 12.610 45.653 1.00 22.92 112 PRO A N 1
ATOM 706 C CA A PRO A 1 91 ? 48.200 13.883 46.219 0.50 23.01 112 PRO A CA 1
ATOM 707 C CA B PRO A 1 91 ? 48.192 13.912 46.177 0.50 23.01 112 PRO A CA 1
ATOM 708 C C . PRO A 1 91 ? 47.028 14.660 46.809 1.00 23.16 112 PRO A C 1
ATOM 709 O O . PRO A 1 91 ? 45.955 14.781 46.177 1.00 24.43 112 PRO A O 1
ATOM 716 N N . GLY A 1 92 ? 47.230 15.191 48.015 1.00 21.82 113 GLY A N 1
ATOM 717 C CA . GLY A 1 92 ? 46.194 15.899 48.756 1.00 22.00 113 GLY A CA 1
ATOM 718 C C . GLY A 1 92 ? 46.171 17.345 48.326 1.00 21.80 113 GLY A C 1
ATOM 719 O O . GLY A 1 92 ? 46.772 17.689 47.339 1.00 20.83 113 GLY A O 1
ATOM 720 N N . LYS A 1 93 ? 45.500 18.193 49.093 1.00 23.17 114 LYS A N 1
ATOM 721 C CA . LYS A 1 93 ? 45.422 19.621 48.738 1.00 25.11 114 LYS A CA 1
ATOM 722 C C . LYS A 1 93 ? 46.765 20.349 48.801 1.00 24.85 114 LYS A C 1
ATOM 723 O O . LYS A 1 93 ? 46.978 21.351 48.106 1.00 25.74 114 LYS A O 1
ATOM 729 N N . ASP A 1 94 ? 47.693 19.789 49.571 1.00 23.59 115 ASP A N 1
ATOM 730 C CA . ASP A 1 94 ? 49.054 20.279 49.655 1.00 23.72 115 ASP A CA 1
ATOM 731 C C . ASP A 1 94 ? 50.026 19.557 48.715 1.00 22.67 115 ASP A C 1
ATOM 732 O O . ASP A 1 94 ? 51.252 19.741 48.808 1.00 22.43 115 ASP A O 1
ATOM 737 N N . SER A 1 95 ? 49.476 18.745 47.784 1.00 21.48 116 SER A N 1
ATOM 738 C CA . SER A 1 95 ? 50.242 17.964 46.810 1.00 22.86 116 SER A CA 1
ATOM 739 C C . SER A 1 95 ? 51.049 16.833 47.395 1.00 20.80 116 SER A C 1
ATOM 740 O O . SER A 1 95 ? 51.791 16.177 46.662 1.00 21.85 116 SER A O 1
ATOM 743 N N . LYS A 1 96 ? 50.886 16.561 48.683 1.00 18.68 117 LYS A N 1
ATOM 744 C CA . LYS A 1 96 ? 51.571 15.409 49.323 1.00 17.75 117 LYS A CA 1
ATOM 745 C C . LYS A 1 96 ? 50.684 14.180 49.250 1.00 18.25 117 LYS A C 1
ATOM 746 O O . LYS A 1 96 ? 49.462 14.247 49.437 1.00 18.25 117 LYS A O 1
ATOM 752 N N . LEU A 1 97 ? 51.304 13.020 48.998 1.00 18.09 118 LEU A N 1
ATOM 753 C CA . LEU A 1 97 ? 50.527 11.793 48.858 1.00 18.71 118 LEU A CA 1
ATOM 754 C C . LEU A 1 97 ? 49.879 11.442 50.188 1.00 19.51 118 LEU A C 1
ATOM 755 O O . LEU A 1 97 ? 50.518 11.503 51.240 1.00 19.97 118 LEU A O 1
ATOM 760 N N . VAL A 1 98 ? 48.594 11.102 50.129 1.00 20.57 119 VAL A N 1
ATOM 761 C CA . VAL A 1 98 ? 47.827 10.702 51.293 1.00 22.08 119 VAL A CA 1
ATOM 762 C C . VAL A 1 98 ? 46.913 9.527 50.879 1.00 22.48 119 VAL A C 1
ATOM 763 O O . VAL A 1 98 ? 46.636 9.357 49.689 1.00 21.37 119 VAL A O 1
ATOM 767 N N . ASP A 1 99 ? 46.482 8.728 51.853 1.00 23.10 120 ASP A N 1
ATOM 768 C CA . ASP A 1 99 ? 45.477 7.708 51.618 1.00 23.87 120 ASP A CA 1
ATOM 769 C C . ASP A 1 99 ? 44.166 8.345 51.227 1.00 23.39 120 ASP A C 1
ATOM 770 O O . ASP A 1 99 ? 43.750 9.368 51.798 1.00 23.09 120 ASP A O 1
ATOM 775 N N . ALA A 1 100 ? 43.552 7.760 50.191 1.00 21.47 121 ALA A N 1
ATOM 776 C CA . ALA A 1 100 ? 42.206 8.122 49.796 1.00 21.39 121 ALA A CA 1
ATOM 777 C C . ALA A 1 100 ? 41.437 6.815 49.665 1.00 20.57 121 ALA A C 1
ATOM 778 O O . ALA A 1 100 ? 41.979 5.812 49.261 1.00 21.71 121 ALA A O 1
ATOM 780 N N . ALA A 1 101 ? 40.172 6.847 50.014 1.00 19.39 122 ALA A N 1
ATOM 781 C CA . ALA A 1 101 ? 39.339 5.659 49.941 1.00 17.97 122 ALA A CA 1
ATOM 782 C C . ALA A 1 101 ? 37.953 6.070 49.496 1.00 16.51 122 ALA A C 1
ATOM 783 O O . ALA A 1 101 ? 37.528 7.197 49.678 1.00 16.99 122 A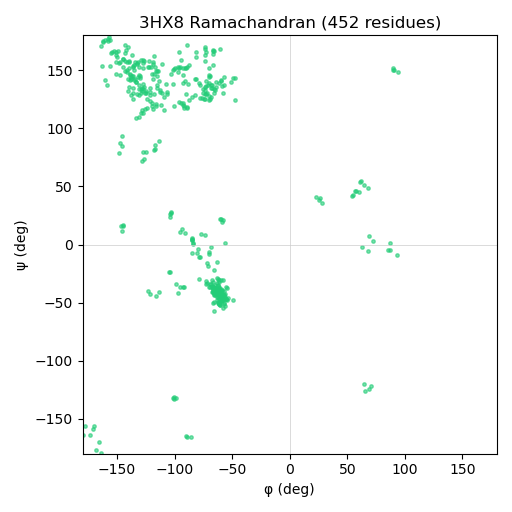LA A O 1
ATOM 785 N N . GLY A 1 102 ? 37.225 5.112 48.954 1.00 15.47 123 GLY A N 1
ATOM 786 C CA . GLY A 1 102 ? 35.878 5.378 48.516 1.00 14.47 123 GLY A CA 1
ATOM 787 C C . GLY A 1 102 ? 35.156 4.128 48.072 1.00 14.21 123 GLY A C 1
ATOM 788 O O . GLY A 1 102 ? 35.541 3.018 48.416 1.00 15.18 123 GLY A O 1
ATOM 789 N N . LYS A 1 103 ? 34.059 4.347 47.351 1.00 13.83 124 LYS A N 1
ATOM 790 C CA . LYS A 1 103 ? 33.137 3.282 46.957 1.00 13.67 124 LYS A CA 1
ATOM 791 C C . LYS A 1 103 ? 32.857 3.476 45.462 1.00 12.78 124 LYS A C 1
ATOM 792 O O . LYS A 1 103 ? 32.959 4.585 44.896 1.00 12.50 124 LYS A O 1
ATOM 798 N N . TYR A 1 104 ? 32.479 2.385 44.833 1.00 13.75 125 TYR A N 1
ATOM 799 C CA . TYR A 1 104 ? 32.200 2.399 43.408 1.00 13.71 125 TYR A CA 1
ATOM 800 C C . TYR A 1 104 ? 31.047 1.452 43.056 1.00 12.98 125 TYR A C 1
ATOM 801 O O . TYR A 1 104 ? 30.761 0.489 43.775 1.00 14.03 125 TYR A O 1
ATOM 810 N N . VAL A 1 105 ? 30.454 1.716 41.899 1.00 12.56 126 VAL A N 1
ATOM 811 C CA . VAL A 1 105 ? 29.558 0.830 41.201 1.00 12.38 126 VAL A CA 1
ATOM 812 C C . VAL A 1 105 ? 30.058 0.735 39.759 1.00 12.42 126 VAL A C 1
ATOM 813 O O . VAL A 1 105 ? 30.348 1.759 39.110 1.00 14.25 126 VAL A O 1
ATOM 817 N N . VAL A 1 106 ? 30.107 -0.496 39.265 1.00 12.66 127 VAL A N 1
ATOM 818 C CA . VAL A 1 106 ? 30.454 -0.756 37.865 1.00 13.05 127 VAL A CA 1
ATOM 819 C C . VAL A 1 106 ? 29.322 -1.577 37.240 1.00 14.06 127 VAL A C 1
ATOM 820 O O . VAL A 1 106 ? 28.886 -2.589 37.783 1.00 15.82 127 VAL A O 1
ATOM 824 N N . VAL A 1 107 ? 28.868 -1.155 36.077 1.00 14.17 128 VAL A N 1
ATOM 825 C CA . VAL A 1 107 ? 28.007 -1.996 35.237 1.00 14.49 128 VAL A CA 1
ATOM 826 C C . VAL A 1 107 ? 28.966 -2.648 34.257 1.00 15.05 128 VAL A C 1
ATOM 827 O O . VAL A 1 107 ? 29.666 -1.963 33.551 1.00 14.88 128 VAL A O 1
ATOM 831 N N . TRP A 1 108 ? 28.962 -3.978 34.241 1.00 16.08 129 TRP A N 1
ATOM 832 C CA . TRP A 1 108 ? 29.807 -4.844 33.414 1.00 15.88 129 TRP A CA 1
ATOM 833 C C . TRP A 1 108 ? 28.973 -5.391 32.251 1.00 17.40 129 TRP A C 1
ATOM 834 O O . TRP A 1 108 ? 27.751 -5.572 32.403 1.00 17.29 129 TRP A O 1
ATOM 845 N N . ARG A 1 109 ? 29.609 -5.583 31.099 1.00 17.50 130 ARG A N 1
ATOM 846 C CA A ARG A 1 109 ? 28.944 -6.204 29.962 0.50 18.65 130 ARG A CA 1
ATOM 847 C CA B ARG A 1 109 ? 28.948 -6.222 29.957 0.50 18.52 130 ARG A CA 1
ATOM 848 C C . ARG A 1 109 ? 29.826 -7.289 29.368 1.00 18.70 130 ARG A C 1
ATOM 849 O O . ARG A 1 109 ? 31.040 -7.148 29.342 1.00 18.52 130 ARG A O 1
ATOM 864 N N . LYS A 1 110 ? 29.205 -8.364 28.893 1.00 19.38 131 LYS A N 1
ATOM 865 C CA . LYS A 1 110 ? 29.922 -9.428 28.204 1.00 20.89 131 LYS A CA 1
ATOM 866 C C . LYS A 1 110 ? 29.966 -9.089 26.709 1.00 20.21 131 LYS A C 1
ATOM 867 O O . LYS A 1 110 ? 28.923 -8.949 26.045 1.00 21.35 131 LYS A O 1
ATOM 871 N N . GLY A 1 111 ? 31.173 -8.924 26.195 1.00 19.12 132 GLY A N 1
ATOM 872 C CA . GLY A 1 111 ? 31.348 -8.609 24.775 1.00 20.09 132 GLY A CA 1
ATOM 873 C C . GLY A 1 111 ? 31.080 -9.808 23.874 1.00 20.03 132 GLY A C 1
ATOM 874 O O . GLY A 1 111 ? 30.985 -10.950 24.338 1.00 20.90 132 GLY A O 1
ATOM 875 N N . GLN A 1 112 ? 30.980 -9.530 22.582 1.00 21.33 133 GLN A N 1
ATOM 876 C CA . GLN A 1 112 ? 30.771 -10.612 21.586 1.00 22.85 133 GLN A CA 1
ATOM 877 C C . GLN A 1 112 ? 31.859 -11.715 21.678 1.00 23.31 133 GLN A C 1
ATOM 878 O O . GLN A 1 112 ? 31.573 -12.913 21.518 1.00 24.37 133 GLN A O 1
ATOM 884 N N . ASP A 1 113 ? 33.087 -11.290 21.964 1.00 22.46 134 ASP A N 1
ATOM 885 C CA . ASP A 1 113 ? 34.214 -12.201 22.170 1.00 21.92 134 ASP A CA 1
ATOM 886 C C . ASP A 1 113 ? 34.252 -12.913 23.514 1.00 21.13 134 ASP A C 1
ATOM 887 O O . ASP A 1 113 ? 35.254 -13.534 23.853 1.00 21.90 134 ASP A O 1
ATOM 892 N N . GLY A 1 114 ? 33.183 -12.800 24.299 1.00 20.77 135 GLY A N 1
ATOM 893 C CA . GLY A 1 114 ? 33.055 -13.516 25.551 1.00 20.37 135 GLY A CA 1
ATOM 894 C C . GLY A 1 114 ? 33.714 -12.776 26.716 1.00 19.47 135 GLY A C 1
ATOM 895 O O . GLY A 1 114 ? 33.588 -13.185 27.843 1.00 21.16 135 GLY A O 1
ATOM 896 N N . GLY A 1 115 ? 34.378 -11.666 26.442 1.00 18.94 136 GLY A N 1
ATOM 897 C CA . GLY A 1 115 ? 35.163 -10.981 27.472 1.00 19.29 136 GLY A CA 1
ATOM 898 C C . GLY A 1 115 ? 34.300 -10.012 28.251 1.00 18.08 136 GLY A C 1
ATOM 899 O O . GLY A 1 115 ? 33.689 -9.109 27.635 1.00 19.34 136 GLY A O 1
ATOM 900 N N . TRP A 1 116 ? 34.268 -10.159 29.582 1.00 17.34 137 TRP A N 1
ATOM 901 C CA . TRP A 1 116 ? 33.597 -9.159 30.436 1.00 17.31 137 TRP A CA 1
ATOM 902 C C . TRP A 1 116 ? 34.383 -7.876 30.551 1.00 16.36 137 TRP A C 1
ATOM 903 O O . TRP A 1 116 ? 35.575 -7.900 30.830 1.00 17.28 137 TRP A O 1
ATOM 914 N N . LYS A 1 117 ? 33.708 -6.748 30.304 1.00 17.07 138 LYS A N 1
ATOM 915 C CA A LYS A 1 117 ? 34.327 -5.440 30.241 0.50 16.97 138 LYS A CA 1
ATOM 916 C CA B LYS A 1 117 ? 34.360 -5.467 30.315 0.50 17.23 138 LYS A CA 1
ATOM 917 C C . LYS A 1 117 ? 33.502 -4.422 31.029 1.00 16.26 138 LYS A C 1
ATOM 918 O O . LYS A 1 117 ? 32.274 -4.529 31.086 1.00 17.07 138 LYS A O 1
ATOM 929 N N . LEU A 1 118 ? 34.175 -3.404 31.568 1.00 15.52 139 LEU A N 1
ATOM 930 C CA . LEU A 1 118 ? 33.451 -2.304 32.227 1.00 14.59 139 LEU A CA 1
ATOM 931 C C . LEU A 1 118 ? 32.673 -1.502 31.180 1.00 14.90 139 LEU A C 1
ATOM 932 O O . LEU A 1 118 ? 33.158 -1.187 30.080 1.00 15.26 139 LEU A O 1
ATOM 937 N N . TYR A 1 119 ? 31.421 -1.221 31.525 1.00 15.20 140 TYR A N 1
ATOM 938 C CA . TYR A 1 119 ? 30.514 -0.437 30.683 1.00 15.92 140 TYR A CA 1
ATOM 939 C C . TYR A 1 119 ? 30.147 0.915 31.298 1.00 14.74 140 TYR A C 1
ATOM 940 O O . TYR A 1 119 ? 30.090 1.931 30.588 1.00 14.27 140 TYR A O 1
ATOM 949 N N . ARG A 1 120 ? 29.900 0.930 32.608 1.00 14.98 141 ARG A N 1
ATOM 950 C CA . ARG A 1 120 ? 29.744 2.178 33.375 1.00 15.90 141 ARG A CA 1
ATOM 951 C C . ARG A 1 120 ? 30.596 2.077 34.632 1.00 14.25 141 ARG A C 1
ATOM 952 O O . ARG A 1 120 ? 30.517 1.085 35.343 1.00 15.56 141 ARG A O 1
ATOM 960 N N . ASP A 1 121 ? 31.415 3.101 34.892 1.00 13.13 142 ASP A N 1
ATOM 961 C CA . ASP A 1 121 ? 32.343 3.090 36.016 1.00 13.31 142 ASP A CA 1
ATOM 962 C C . ASP A 1 121 ? 32.240 4.404 36.732 1.00 12.09 142 ASP A C 1
ATOM 963 O O . ASP A 1 121 ? 32.574 5.444 36.175 1.00 13.74 142 ASP A O 1
ATOM 968 N N . ILE A 1 122 ? 31.658 4.366 37.921 1.00 12.45 143 ILE A N 1
ATOM 969 C CA . ILE A 1 122 ? 31.434 5.556 38.734 1.00 11.87 143 ILE A CA 1
ATOM 970 C C . ILE A 1 122 ? 31.832 5.316 40.180 1.00 12.14 143 ILE A C 1
ATOM 971 O O . ILE A 1 122 ? 31.637 4.224 40.738 1.00 13.06 143 ILE A O 1
ATOM 976 N N . TRP A 1 123 ? 32.409 6.341 40.809 1.00 12.32 144 TRP A N 1
ATOM 977 C CA . TRP A 1 123 ? 32.892 6.214 42.166 1.00 11.99 144 TRP A CA 1
ATOM 978 C C . TRP A 1 123 ? 32.868 7.558 42.859 1.00 12.10 144 TRP A C 1
ATOM 979 O O . TRP A 1 123 ? 32.754 8.598 42.220 1.00 12.96 144 TRP A O 1
ATOM 990 N N . ASN A 1 124 ? 33.013 7.522 44.172 1.00 12.38 145 ASN A N 1
ATOM 991 C CA . ASN A 1 124 ? 33.138 8.713 44.955 1.00 12.26 145 ASN A CA 1
ATOM 992 C C . ASN A 1 124 ? 33.827 8.385 46.303 1.00 13.93 145 ASN A C 1
ATOM 993 O O . ASN A 1 124 ? 34.106 7.233 46.582 1.00 14.00 145 ASN A O 1
ATOM 998 N N . SER A 1 125 ? 34.108 9.423 47.091 1.00 15.61 146 SER A N 1
ATOM 999 C CA A SER A 1 125 ? 34.883 9.263 48.301 0.50 16.16 146 SER A CA 1
ATOM 1000 C CA B SER A 1 125 ? 34.880 9.259 48.298 0.50 16.78 146 SER A CA 1
ATOM 1001 C C . SER A 1 125 ? 34.060 8.862 49.511 1.00 16.83 146 SER A C 1
ATOM 1002 O O . SER A 1 125 ? 32.864 9.204 49.620 1.00 17.38 146 SER A O 1
ATOM 1007 N N . ASP A 1 126 ? 34.711 8.154 50.444 1.00 18.74 147 ASP A N 1
ATOM 1008 C CA . ASP A 1 126 ? 34.119 7.902 51.741 1.00 21.32 147 ASP A CA 1
ATOM 1009 C C . ASP A 1 126 ? 34.606 8.976 52.709 1.00 24.80 147 ASP A C 1
ATOM 1010 O O . ASP A 1 126 ? 35.601 9.586 52.477 1.00 26.41 147 ASP A O 1
ATOM 1015 N N . PRO A 1 127 ? 33.875 9.185 53.801 1.00 27.45 148 PRO A N 1
ATOM 1016 C CA . PRO A 1 127 ? 34.298 10.188 54.761 1.00 30.73 148 PRO A CA 1
ATOM 1017 C C . PRO A 1 127 ? 35.598 9.782 55.452 1.00 32.82 148 PRO A C 1
ATOM 1018 O O . PRO A 1 127 ? 35.917 8.581 55.566 1.00 32.16 148 PRO A O 1
ATOM 1022 N N . ALA A 1 128 ? 36.325 10.792 55.919 1.00 37.11 149 ALA A N 1
ATOM 1023 C CA . ALA A 1 128 ? 37.482 10.600 56.812 1.00 38.99 149 ALA A CA 1
ATOM 1024 C C . ALA A 1 128 ? 37.015 10.296 58.234 1.00 39.72 149 ALA A C 1
ATOM 1025 O O . ALA A 1 128 ? 36.604 9.164 58.540 1.00 40.84 149 ALA A O 1
ATOM 1027 N N . SER B 1 3 ? 8.630 2.506 26.164 1.00 38.52 24 SER B N 1
ATOM 1028 C CA . SER B 1 3 ? 10.081 1.998 26.203 1.00 38.99 24 SER B CA 1
ATOM 1029 C C . SER B 1 3 ? 10.617 1.963 27.634 1.00 37.69 24 SER B C 1
ATOM 1030 O O . SER B 1 3 ? 10.111 2.701 28.481 1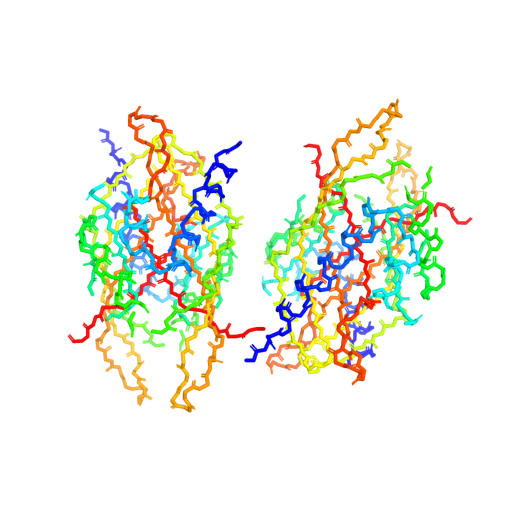.00 38.14 24 SER B O 1
ATOM 1033 N N . ALA B 1 4 ? 11.618 1.134 27.942 1.00 37.29 25 ALA B N 1
ATOM 1034 C CA . ALA B 1 4 ? 12.156 1.116 29.355 1.00 35.81 25 ALA B CA 1
ATOM 1035 C C . ALA B 1 4 ? 12.777 2.470 29.745 1.00 33.45 25 ALA B C 1
ATOM 1036 O O . ALA B 1 4 ? 12.665 2.908 30.905 1.00 31.32 25 ALA B O 1
ATOM 1038 N N . LYS B 1 5 ? 13.370 3.129 28.753 1.00 31.58 26 LYS B N 1
ATOM 1039 C CA . LYS B 1 5 ? 13.843 4.500 28.871 1.00 31.04 26 LYS B CA 1
ATOM 1040 C C . LYS B 1 5 ? 12.676 5.437 29.207 1.00 29.77 26 LYS B C 1
ATOM 1041 O O . LYS B 1 5 ? 12.790 6.274 30.084 1.00 28.29 26 LYS B O 1
ATOM 1047 N N . GLU B 1 6 ? 11.553 5.304 28.503 1.00 29.25 27 GLU B N 1
ATOM 1048 C CA . GLU B 1 6 ? 10.355 6.121 28.852 1.00 27.97 27 GLU B CA 1
ATOM 1049 C C . GLU B 1 6 ? 9.793 5.828 30.288 1.00 26.79 27 GLU B C 1
ATOM 1050 O O . GLU B 1 6 ? 9.406 6.745 31.045 1.00 26.11 27 GLU B O 1
ATOM 1052 N N . ALA B 1 7 ? 9.786 4.557 30.672 1.00 24.16 28 ALA B N 1
ATOM 1053 C CA . ALA B 1 7 ? 9.407 4.134 31.997 1.00 23.40 28 ALA B CA 1
ATOM 1054 C C . ALA B 1 7 ? 10.295 4.751 33.164 1.00 21.61 28 ALA B C 1
ATOM 1055 O O . ALA B 1 7 ? 9.808 5.204 34.244 1.00 22.82 28 ALA B O 1
ATOM 1057 N N . ILE B 1 8 ? 11.593 4.750 32.914 1.00 20.52 29 ILE B N 1
ATOM 1058 C CA A ILE B 1 8 ? 12.536 5.350 33.843 0.50 19.54 29 ILE B CA 1
ATOM 1059 C CA B ILE B 1 8 ? 12.542 5.360 33.843 0.50 19.12 29 ILE B CA 1
ATOM 1060 C C . ILE B 1 8 ? 12.351 6.871 33.850 1.00 19.52 29 ILE B C 1
ATOM 1061 O O . ILE B 1 8 ? 12.356 7.508 34.900 1.00 18.86 29 ILE B O 1
ATOM 1070 N N . GLU B 1 9 ? 12.146 7.459 32.680 1.00 20.16 30 GLU B N 1
ATOM 1071 C CA . GLU B 1 9 ? 11.888 8.907 32.648 1.00 21.66 30 GLU B CA 1
ATOM 1072 C C . GLU B 1 9 ? 10.613 9.266 33.468 1.00 21.02 30 GLU B C 1
ATOM 1073 O O . GLU B 1 9 ? 10.582 10.289 34.147 1.00 21.06 30 GLU B O 1
ATOM 1079 N N . ALA B 1 10 ? 9.580 8.417 33.404 1.00 19.95 31 ALA B N 1
ATOM 1080 C CA . ALA B 1 10 ? 8.335 8.613 34.197 1.00 19.66 31 ALA B CA 1
ATOM 1081 C C . ALA B 1 10 ? 8.605 8.497 35.682 1.00 18.90 31 ALA B C 1
ATOM 1082 O O . ALA B 1 10 ? 8.140 9.306 36.463 1.00 18.72 31 ALA B O 1
ATOM 1084 N N . ALA B 1 11 ? 9.404 7.500 36.053 1.00 18.11 32 ALA B N 1
ATOM 1085 C CA . ALA B 1 11 ? 9.752 7.308 37.469 1.00 18.09 32 ALA B CA 1
ATOM 1086 C C . ALA B 1 11 ? 10.563 8.513 37.962 1.00 17.41 32 ALA B C 1
ATOM 1087 O O . ALA B 1 11 ? 10.382 8.994 39.079 1.00 18.67 32 ALA B O 1
ATOM 1089 N N . ASN B 1 12 ? 11.439 9.032 37.109 1.00 17.88 33 ASN B N 1
ATOM 1090 C CA . ASN B 1 12 ? 12.241 10.188 37.486 1.00 17.90 33 ASN B CA 1
ATOM 1091 C C . ASN B 1 12 ? 11.394 11.439 37.643 1.00 18.47 33 ASN B C 1
ATOM 1092 O O . ASN B 1 12 ? 11.686 12.276 38.495 1.00 19.26 33 ASN B O 1
ATOM 1097 N N . ALA B 1 13 ? 10.363 11.582 36.810 1.00 18.80 34 ALA B N 1
ATOM 1098 C CA . ALA B 1 13 ? 9.458 12.726 36.946 1.00 19.11 34 ALA B CA 1
ATOM 1099 C C . ALA B 1 13 ? 8.784 12.727 38.313 1.00 18.96 34 ALA B C 1
ATOM 1100 O O . ALA B 1 13 ? 8.666 13.776 38.962 1.00 19.87 34 ALA B O 1
ATOM 1102 N N . ASP B 1 14 ? 8.365 11.545 38.764 1.00 18.39 35 ASP B N 1
ATOM 1103 C CA . ASP B 1 14 ? 7.746 11.402 40.088 1.00 19.69 35 ASP B CA 1
ATOM 1104 C C . ASP B 1 14 ? 8.753 11.685 41.210 1.00 19.09 35 ASP B C 1
ATOM 1105 O O . ASP B 1 14 ? 8.426 12.287 42.240 1.00 20.05 35 ASP B O 1
ATOM 1110 N N . PHE B 1 15 ? 9.997 11.246 40.975 1.00 18.17 36 PHE B N 1
ATOM 1111 C CA . PHE B 1 15 ? 11.077 11.429 41.943 1.00 17.63 36 PHE B CA 1
ATOM 1112 C C . PHE B 1 15 ? 11.309 12.904 42.186 1.00 16.36 36 PHE B C 1
ATOM 1113 O O . PHE B 1 15 ? 11.361 13.370 43.326 1.00 16.44 36 PHE B O 1
ATOM 1121 N N . VAL B 1 16 ? 11.460 13.636 41.093 1.00 17.09 37 VAL B N 1
ATOM 1122 C CA . VAL B 1 16 ? 11.740 15.075 41.111 1.00 18.29 37 VAL B CA 1
ATOM 1123 C C . VAL B 1 16 ? 10.568 15.825 41.735 1.00 18.93 37 VAL B C 1
ATOM 1124 O O . VAL B 1 16 ? 10.785 16.734 42.528 1.00 18.86 37 VAL B O 1
ATOM 1128 N N . LYS B 1 17 ? 9.336 15.416 41.392 1.00 18.80 38 LYS B N 1
ATOM 1129 C CA . LYS B 1 17 ? 8.198 16.067 41.960 1.00 20.51 38 LYS B CA 1
ATOM 1130 C C . LYS B 1 17 ? 8.175 15.917 43.452 1.00 19.86 38 LYS B C 1
ATOM 1131 O O . LYS B 1 17 ? 7.979 16.893 44.163 1.00 21.36 38 LYS B O 1
ATOM 1137 N N . ALA B 1 18 ? 8.458 14.707 43.942 1.00 19.24 39 ALA B N 1
ATOM 1138 C CA . ALA B 1 18 ? 8.473 14.449 45.367 1.00 18.92 39 ALA B CA 1
ATOM 1139 C C . ALA B 1 18 ? 9.607 15.222 46.034 1.00 18.36 39 ALA B C 1
ATOM 1140 O O . ALA B 1 18 ? 9.428 15.803 47.126 1.00 19.97 39 ALA B O 1
ATOM 1142 N N . TYR B 1 19 ? 10.798 15.221 45.419 1.00 17.09 40 TYR B N 1
ATOM 1143 C CA . TYR B 1 19 ? 11.917 15.937 46.030 1.00 17.32 40 TYR B CA 1
ATOM 1144 C C . TYR B 1 19 ? 11.575 17.413 46.143 1.00 16.48 40 TYR B C 1
ATOM 1145 O O . TYR B 1 19 ? 11.714 18.019 47.224 1.00 18.94 40 TYR B O 1
ATOM 1154 N N . ASN B 1 20 ? 11.120 17.993 45.050 1.00 17.53 41 ASN B N 1
ATOM 1155 C CA . ASN B 1 20 ? 10.868 19.449 45.024 1.00 18.59 41 ASN B CA 1
ATOM 1156 C C . ASN B 1 20 ? 9.654 19.877 45.862 1.00 19.61 41 ASN B C 1
ATOM 1157 O O . ASN B 1 20 ? 9.546 21.066 46.220 1.00 22.16 41 ASN B O 1
ATOM 1162 N N . SER B 1 21 ? 8.771 18.914 46.177 1.00 20.36 42 SER B N 1
ATOM 1163 C CA A SER B 1 21 ? 7.647 19.160 47.087 0.50 19.79 42 SER B CA 1
ATOM 1164 C CA B SER B 1 21 ? 7.644 19.131 47.094 0.50 20.50 42 SER B CA 1
ATOM 1165 C C . SER B 1 21 ? 8.055 18.963 48.549 1.00 19.88 42 SER B C 1
ATOM 1166 O O . SER B 1 21 ? 7.214 19.039 49.441 1.00 21.51 42 SER B O 1
ATOM 1171 N N . LYS B 1 22 ? 9.344 18.696 48.781 1.00 17.83 43 LYS B N 1
ATOM 1172 C CA . LYS B 1 22 ? 9.889 18.467 50.106 1.00 19.00 43 LYS B CA 1
ATOM 1173 C C . LYS B 1 22 ? 9.258 17.266 50.847 1.00 19.45 43 LYS B C 1
ATOM 1174 O O . LYS B 1 22 ? 9.029 17.279 52.035 1.00 19.81 43 LYS B O 1
ATOM 1180 N N . ASP B 1 23 ? 9.130 16.171 50.097 1.00 18.36 44 ASP B N 1
ATOM 1181 C CA . ASP B 1 23 ? 8.466 14.938 50.526 1.00 17.82 44 ASP B CA 1
ATOM 1182 C C . ASP B 1 23 ? 9.480 13.812 50.545 1.00 17.44 44 ASP B C 1
ATOM 1183 O O . AS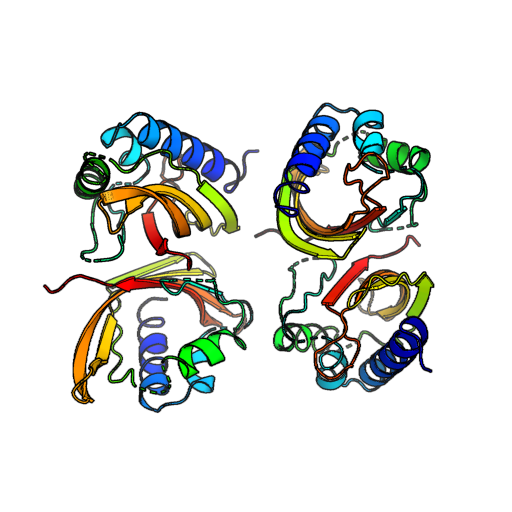P B 1 23 ? 9.537 13.003 49.609 1.00 18.16 44 ASP B O 1
ATOM 1188 N N . ALA B 1 24 ? 10.242 13.723 51.630 1.00 17.70 45 ALA B N 1
ATOM 1189 C CA . ALA B 1 24 ? 11.344 12.760 51.717 1.00 17.90 45 ALA B CA 1
ATOM 1190 C C . ALA B 1 24 ? 10.804 11.327 51.694 1.00 18.39 45 ALA B C 1
ATOM 1191 O O . ALA B 1 24 ? 11.373 10.474 51.003 1.00 18.49 45 ALA B O 1
ATOM 1193 N N . ALA B 1 25 ? 9.695 11.058 52.409 1.00 19.03 46 ALA B N 1
ATOM 1194 C CA . ALA B 1 25 ? 9.048 9.755 52.326 1.00 20.32 46 ALA B CA 1
ATOM 1195 C C . ALA B 1 25 ? 8.654 9.415 50.886 1.00 19.96 46 ALA B C 1
ATOM 1196 O O . ALA B 1 25 ? 8.830 8.264 50.444 1.00 20.26 46 ALA B O 1
ATOM 1198 N N . GLY B 1 26 ? 8.087 10.375 50.141 1.00 19.16 47 GLY B N 1
ATOM 1199 C CA . GLY B 1 26 ? 7.755 10.165 48.754 1.00 19.61 47 GLY B CA 1
ATOM 1200 C C . GLY B 1 26 ? 8.942 9.773 47.898 1.00 18.29 47 GLY B C 1
ATOM 1201 O O . GLY B 1 26 ? 8.857 8.886 47.044 1.00 19.85 47 GLY B O 1
ATOM 1202 N N . VAL B 1 27 ? 10.060 10.462 48.095 1.00 16.35 48 VAL B N 1
ATOM 1203 C CA . VAL B 1 27 ? 11.256 10.137 47.334 1.00 16.51 48 VAL B CA 1
ATOM 1204 C C . VAL B 1 27 ? 11.700 8.697 47.656 1.00 16.23 48 VAL B C 1
ATOM 1205 O O . VAL B 1 27 ? 11.966 7.901 46.757 1.00 18.17 48 VAL B O 1
ATOM 1209 N N . ALA B 1 28 ? 11.783 8.398 48.937 1.00 17.40 49 ALA B N 1
ATOM 1210 C CA . ALA B 1 28 ? 12.237 7.079 49.395 1.00 17.79 49 ALA B CA 1
ATOM 1211 C C . ALA B 1 28 ? 11.350 5.962 48.888 1.00 17.59 49 ALA B C 1
ATOM 1212 O O . ALA B 1 28 ? 11.826 4.834 48.671 1.00 19.33 49 ALA B O 1
ATOM 1214 N N . SER B 1 29 ? 10.059 6.256 48.700 1.00 18.43 50 SER B N 1
ATOM 1215 C CA . SER B 1 29 ? 9.120 5.257 48.161 1.00 19.16 50 SER B CA 1
ATOM 1216 C C . SER B 1 29 ? 9.430 4.789 46.720 1.00 19.15 50 SER B C 1
ATOM 1217 O O . SER B 1 29 ? 8.898 3.775 46.262 1.00 20.48 50 SER B O 1
ATOM 1220 N N . LYS B 1 30 ? 10.281 5.520 46.005 1.00 18.03 51 LYS B N 1
ATOM 1221 C CA . LYS B 1 30 ? 10.662 5.188 44.658 1.00 17.38 51 LYS B CA 1
ATOM 1222 C C . LYS B 1 30 ? 11.811 4.175 44.615 1.00 16.93 51 LYS B C 1
ATOM 1223 O O . LYS B 1 30 ? 12.138 3.676 43.542 1.00 17.61 51 LYS B O 1
ATOM 1229 N N . TYR B 1 31 ? 12.370 3.872 45.781 1.00 17.03 52 TYR B N 1
ATOM 1230 C CA . TYR B 1 31 ? 13.439 2.893 45.924 1.00 16.17 52 TYR B CA 1
ATOM 1231 C C . TYR B 1 31 ? 12.890 1.563 46.393 1.00 17.34 52 TYR B C 1
ATOM 1232 O O . TYR B 1 31 ? 11.936 1.482 47.183 1.00 19.03 52 TYR B O 1
ATOM 1249 N N . ASP B 1 33 ? 13.012 -1.619 48.841 1.00 20.96 54 ASP B N 1
ATOM 1250 C CA A ASP B 1 33 ? 13.269 -1.586 50.275 0.50 21.64 54 ASP B CA 1
ATOM 1251 C CA B ASP B 1 33 ? 13.258 -1.575 50.286 0.50 21.77 54 ASP B CA 1
ATOM 1252 C C . ASP B 1 33 ? 14.701 -1.967 50.623 1.00 20.95 54 ASP B C 1
ATOM 1253 O O . ASP B 1 33 ? 15.236 -1.497 51.611 1.00 21.46 54 ASP B O 1
ATOM 1262 N N . ASP B 1 34 ? 15.312 -2.778 49.759 1.00 18.29 55 ASP B N 1
ATOM 1263 C CA . ASP B 1 34 ? 16.687 -3.200 49.917 1.00 18.08 55 ASP B CA 1
ATOM 1264 C C . ASP B 1 34 ? 17.659 -2.462 48.972 1.00 17.32 55 ASP B C 1
ATOM 1265 O O . ASP B 1 34 ? 18.759 -2.969 48.685 1.00 16.40 55 ASP B O 1
ATOM 1270 N N . ALA B 1 35 ? 17.282 -1.269 48.514 1.00 17.39 56 ALA B N 1
ATOM 1271 C CA . ALA B 1 35 ? 18.152 -0.411 47.709 1.00 15.69 56 ALA B CA 1
ATOM 1272 C C . ALA B 1 35 ? 19.343 0.064 48.548 1.00 15.58 56 ALA B C 1
ATOM 1273 O O . ALA B 1 35 ? 19.348 -0.001 49.805 1.00 16.31 56 ALA B O 1
ATOM 1275 N N . ALA B 1 36 ? 20.308 0.597 47.837 1.00 14.53 57 ALA B N 1
ATOM 1276 C CA . ALA B 1 36 ? 21.422 1.299 48.469 1.00 14.24 57 ALA B CA 1
ATOM 1277 C C . ALA B 1 36 ? 21.726 2.576 47.680 1.00 13.86 57 ALA B C 1
ATOM 1278 O O . ALA B 1 36 ? 21.681 2.559 46.435 1.00 15.15 57 ALA B O 1
ATOM 1280 N N . ALA B 1 37 ? 22.116 3.625 48.397 1.00 12.85 58 ALA B N 1
ATOM 1281 C CA . ALA B 1 37 ? 22.589 4.871 47.811 1.00 13.27 58 ALA B CA 1
ATOM 1282 C C . ALA B 1 37 ? 24.063 5.060 48.217 1.00 14.47 58 ALA B C 1
ATOM 1283 O O . ALA B 1 37 ? 24.475 4.667 49.284 1.00 15.04 58 ALA B O 1
ATOM 1285 N N . PHE B 1 38 ? 24.807 5.719 47.337 1.00 14.41 59 PHE B N 1
ATOM 1286 C CA . PHE B 1 38 ? 26.252 5.883 47.470 1.00 13.77 59 PHE B CA 1
ATOM 1287 C C . PHE B 1 38 ? 26.580 7.384 47.353 1.00 13.92 59 PHE B C 1
ATOM 1288 O O . PHE B 1 38 ? 26.960 7.876 46.291 1.00 14.45 59 PHE B O 1
ATOM 1296 N N . PRO B 1 39 ? 26.379 8.164 48.434 1.00 14.69 60 PRO B N 1
ATOM 1297 C CA . PRO B 1 39 ? 26.550 9.615 48.323 1.00 15.38 60 PRO B CA 1
ATOM 1298 C C . PRO B 1 39 ? 28.022 9.984 48.446 1.00 15.30 60 PRO B C 1
ATOM 1299 O O . PRO B 1 39 ? 28.750 9.403 49.263 1.00 15.13 60 PRO B O 1
ATOM 1303 N N . PRO B 1 40 ? 28.447 10.972 47.668 1.00 16.45 61 PRO B N 1
ATOM 1304 C CA . PRO B 1 40 ? 29.818 11.467 47.859 1.00 17.30 61 PRO B CA 1
ATOM 1305 C C . PRO B 1 40 ? 30.091 11.943 49.277 1.00 18.08 61 PRO B C 1
ATOM 1306 O O . PRO B 1 40 ? 29.249 12.599 49.895 1.00 18.45 61 PRO B O 1
ATOM 1310 N N . ASP B 1 41 ? 31.266 11.575 49.774 1.00 18.44 62 ASP B N 1
ATOM 1311 C CA . ASP B 1 41 ? 31.729 11.938 51.106 1.00 20.73 62 ASP B CA 1
ATOM 1312 C C . ASP B 1 41 ? 30.882 11.429 52.272 1.00 20.39 62 ASP B C 1
ATOM 1313 O O . ASP B 1 41 ? 30.972 11.981 53.402 1.00 21.94 62 ASP B O 1
ATOM 1326 N N . ALA B 1 43 ? 29.189 7.467 53.951 1.00 19.12 64 ALA B N 1
ATOM 1327 C CA . ALA B 1 43 ? 29.150 6.038 53.810 1.00 20.31 64 ALA B CA 1
ATOM 1328 C C . ALA B 1 43 ? 27.927 5.633 52.992 1.00 19.00 64 ALA B C 1
ATOM 1329 O O . ALA B 1 43 ? 26.913 6.355 52.913 1.00 19.37 64 ALA B O 1
ATOM 1331 N N . ARG B 1 44 ? 28.054 4.501 52.335 1.00 18.62 65 ARG B N 1
ATOM 1332 C CA A ARG B 1 44 ? 26.909 3.842 51.696 0.70 18.26 65 ARG B CA 1
ATOM 1333 C CA B ARG B 1 44 ? 26.914 3.873 51.692 0.30 18.37 65 ARG B CA 1
ATOM 1334 C C . ARG B 1 44 ? 25.690 3.827 52.622 1.00 17.89 65 ARG B C 1
ATOM 1335 O O . ARG B 1 44 ? 25.806 3.571 53.822 1.00 19.75 65 ARG B O 1
ATOM 1350 N N . VAL B 1 45 ? 24.511 4.077 52.059 1.00 16.67 66 VAL B N 1
ATOM 1351 C CA . VAL B 1 45 ? 23.258 4.187 52.784 1.00 17.49 66 VAL B CA 1
ATOM 1352 C C . VAL B 1 45 ? 22.368 3.054 52.311 1.00 18.00 66 VAL B C 1
ATOM 1353 O O . VAL B 1 45 ? 22.122 2.894 51.100 1.00 17.46 66 VAL B O 1
ATOM 1357 N N . ASP B 1 46 ? 21.958 2.205 53.245 1.00 18.26 67 ASP B N 1
ATOM 1358 C CA . ASP B 1 46 ? 21.214 0.995 52.936 1.00 19.94 67 ASP B CA 1
ATOM 1359 C C . ASP B 1 46 ? 19.809 1.071 53.455 1.00 20.84 67 ASP B C 1
ATOM 1360 O O . ASP B 1 46 ? 19.589 1.386 54.649 1.00 20.21 67 ASP B O 1
ATOM 1365 N N . GLY B 1 47 ? 18.883 0.706 52.572 1.00 21.52 68 GLY B N 1
ATOM 1366 C CA . GLY B 1 47 ? 17.500 0.511 52.917 1.00 23.42 68 GLY B CA 1
ATOM 1367 C C . GLY B 1 47 ? 16.664 1.756 52.798 1.00 23.64 68 GLY B C 1
ATOM 1368 O O . GLY B 1 47 ? 17.135 2.870 52.982 1.00 22.42 68 GLY B O 1
ATOM 1369 N N . ARG B 1 48 ? 15.386 1.556 52.537 1.00 25.07 69 ARG B N 1
ATOM 1370 C CA . ARG B 1 48 ? 14.500 2.659 52.255 1.00 25.28 69 ARG B CA 1
ATOM 1371 C C . ARG B 1 48 ? 14.403 3.688 53.420 1.00 24.19 69 ARG B C 1
ATOM 1372 O O . ARG B 1 48 ? 14.454 4.898 53.187 1.00 23.22 69 ARG B O 1
ATOM 1380 N N . GLN B 1 49 ? 14.305 3.252 54.666 1.00 23.66 70 GLN B N 1
ATOM 1381 C CA . GLN B 1 49 ? 14.201 4.206 55.764 1.00 23.47 70 GLN B CA 1
ATOM 1382 C C . GLN B 1 49 ? 15.454 5.111 55.888 1.00 21.88 70 GLN B C 1
ATOM 1383 O O . GLN B 1 49 ? 15.335 6.329 56.062 1.00 20.90 70 GLN B O 1
ATOM 1389 N N . ASN B 1 50 ? 16.638 4.521 55.762 1.00 20.05 71 ASN B N 1
ATOM 1390 C CA . ASN B 1 50 ? 17.871 5.306 55.814 1.00 18.11 71 ASN B CA 1
ATOM 1391 C C . ASN B 1 50 ? 17.994 6.207 54.591 1.00 17.39 71 ASN B C 1
ATOM 1392 O O . ASN B 1 50 ? 18.515 7.299 54.681 1.00 16.74 71 ASN B O 1
ATOM 1397 N N . ILE B 1 51 ? 17.500 5.739 53.451 1.00 15.98 72 ILE B N 1
ATOM 1398 C CA . ILE B 1 51 ? 17.471 6.557 52.241 1.00 15.93 72 ILE B CA 1
ATOM 1399 C C . ILE B 1 51 ? 16.522 7.772 52.406 1.00 16.57 72 ILE B C 1
ATOM 1400 O O . ILE B 1 51 ? 16.862 8.875 51.976 1.00 15.80 72 ILE B O 1
ATOM 1405 N N . GLN B 1 52 ? 15.404 7.596 53.084 1.00 17.12 73 GLN B N 1
ATOM 1406 C CA . GLN B 1 52 ? 14.525 8.738 53.418 1.00 17.83 73 GLN B CA 1
ATOM 1407 C C . GLN B 1 52 ? 15.304 9.777 54.232 1.00 17.65 73 GLN B C 1
ATOM 1408 O O . GLN B 1 52 ? 15.219 10.971 53.925 1.00 17.45 73 GLN B O 1
ATOM 1414 N N . LYS B 1 53 ? 16.091 9.321 55.209 1.00 17.24 74 LYS B N 1
ATOM 1415 C CA . LYS B 1 53 ? 16.849 10.238 56.052 1.00 18.89 74 LYS B CA 1
ATOM 1416 C C . LYS B 1 53 ? 17.913 10.962 55.251 1.00 16.89 74 LYS B C 1
ATOM 1417 O O . LYS B 1 53 ? 18.182 12.178 55.444 1.00 17.01 74 LYS B O 1
ATOM 1423 N N . LEU B 1 54 ? 18.507 10.248 54.291 1.00 15.58 75 LEU B N 1
ATOM 1424 C CA . LEU B 1 54 ? 19.468 10.895 53.382 1.00 15.27 75 LEU B CA 1
ATOM 1425 C C . LEU B 1 54 ? 18.844 12.053 52.622 1.00 15.36 75 LEU B C 1
ATOM 1426 O O . LEU B 1 54 ? 19.379 13.170 52.612 1.00 16.85 75 LEU B O 1
ATOM 1431 N N . TRP B 1 55 ? 17.674 11.820 52.037 1.00 15.54 76 TRP B N 1
ATOM 1432 C CA . TRP B 1 55 ? 17.029 12.875 51.248 1.00 15.24 76 TRP B CA 1
ATOM 1433 C C . TRP B 1 55 ? 16.445 13.999 52.114 1.00 15.43 76 TRP B C 1
ATOM 1434 O O . TRP B 1 55 ? 16.441 15.183 51.707 1.00 16.76 76 TRP B O 1
ATOM 1445 N N . GLN B 1 56 ? 15.964 13.645 53.294 1.00 16.63 77 GLN B N 1
ATOM 1446 C CA . GLN B 1 56 ? 15.562 14.670 54.227 1.00 16.72 77 GLN B CA 1
ATOM 1447 C C . GLN B 1 56 ? 16.753 15.560 54.608 1.00 15.89 77 GLN B C 1
ATOM 1448 O O . GLN B 1 56 ? 16.609 16.765 54.760 1.00 16.51 77 GLN B O 1
ATOM 1454 N N . GLY B 1 57 ? 17.928 14.963 54.751 1.00 15.95 78 GLY B N 1
ATOM 1455 C CA . GLY B 1 57 ? 19.110 15.706 55.055 1.00 16.39 78 GLY B CA 1
ATOM 1456 C C . GLY B 1 57 ? 19.453 16.689 53.947 1.00 16.15 78 GLY B C 1
ATOM 1457 O O . GLY B 1 57 ? 19.874 17.831 54.205 1.00 18.24 78 GLY B O 1
ATOM 1458 N N . ALA B 1 58 ? 19.277 16.257 52.701 1.00 15.33 79 ALA B N 1
ATOM 1459 C CA . ALA B 1 58 ? 19.490 17.145 51.557 1.00 15.70 79 ALA B CA 1
ATOM 1460 C C . ALA B 1 58 ? 18.556 18.351 51.631 1.00 16.88 79 ALA B C 1
ATOM 1461 O O . ALA B 1 58 ? 18.948 19.495 51.399 1.00 16.80 79 ALA B O 1
ATOM 1471 N N . ASP B 1 60 ? 17.101 19.546 54.294 1.00 17.26 81 ASP B N 1
ATOM 1472 C CA . ASP B 1 60 ? 17.474 20.343 55.483 1.00 18.85 81 ASP B CA 1
ATOM 1473 C C . ASP B 1 60 ? 18.697 21.223 55.213 1.00 19.56 81 ASP B C 1
ATOM 1474 O O . ASP B 1 60 ? 18.866 22.250 55.880 1.00 20.33 81 ASP B O 1
ATOM 1492 N N . GLY B 1 62 ? 19.126 22.709 52.380 1.00 17.69 83 GLY B N 1
ATOM 1493 C CA . GLY B 1 62 ? 18.725 23.704 51.403 1.00 18.47 83 GLY B CA 1
ATOM 1494 C C . GLY B 1 62 ? 18.921 23.311 49.950 1.00 18.52 83 GLY B C 1
ATOM 1495 O O . GLY B 1 62 ? 18.837 24.194 49.075 1.00 20.15 83 GLY B O 1
ATOM 1496 N N . ILE B 1 63 ? 19.119 22.014 49.667 1.00 18.36 84 ILE B N 1
ATOM 1497 C CA . ILE B 1 63 ? 19.149 21.543 48.281 1.00 18.79 84 ILE B CA 1
ATOM 1498 C C . ILE B 1 63 ? 17.736 21.621 47.703 1.00 19.12 84 ILE B C 1
ATOM 1499 O O . ILE B 1 63 ? 16.765 21.056 48.246 1.00 20.53 84 ILE B O 1
ATOM 1504 N N . SER B 1 64 ? 17.627 22.336 46.599 1.00 18.69 85 SER B N 1
ATOM 1505 C CA . SER B 1 64 ? 16.326 22.580 45.985 1.00 19.97 85 SER B CA 1
ATOM 1506 C C . SER B 1 64 ? 16.412 22.562 44.439 1.00 19.61 85 SER B C 1
ATOM 1507 O O . SER B 1 64 ? 17.489 22.519 43.890 1.00 18.07 85 SER B O 1
ATOM 1510 N N . GLU B 1 65 ? 15.241 22.613 43.790 1.00 20.12 86 GLU B N 1
ATOM 1511 C CA A GLU B 1 65 ? 15.085 22.650 42.342 0.50 19.85 86 GLU B CA 1
ATOM 1512 C CA B GLU B 1 65 ? 15.153 22.717 42.347 0.50 20.27 86 GLU B CA 1
ATOM 1513 C C . GLU B 1 65 ? 15.929 21.568 41.666 1.00 18.95 86 GLU B C 1
ATOM 1514 O O . GLU B 1 65 ? 16.698 21.802 40.740 1.00 18.68 86 GLU B O 1
ATOM 1525 N N . LEU B 1 66 ? 15.722 20.343 42.124 1.00 17.11 87 LEU B N 1
ATOM 1526 C CA . LEU B 1 66 ? 16.350 19.184 41.481 1.00 16.22 87 LEU B CA 1
ATOM 1527 C C . LEU B 1 66 ? 15.776 18.974 40.106 1.00 16.76 87 LEU B C 1
ATOM 1528 O O . LEU B 1 66 ? 14.555 19.007 39.908 1.00 16.82 87 LEU B O 1
ATOM 1533 N N . LYS B 1 67 ? 16.661 18.690 39.161 1.00 17.47 88 LYS B N 1
ATOM 1534 C CA . LYS B 1 67 ? 16.322 18.318 37.787 1.00 18.66 88 LYS B CA 1
ATOM 1535 C C . LYS B 1 67 ? 17.193 17.136 37.373 1.00 18.66 88 LYS B C 1
ATOM 1536 O O . LYS B 1 67 ? 18.368 17.088 37.679 1.00 19.33 88 LYS B O 1
ATOM 1542 N N . LEU B 1 68 ? 16.584 16.150 36.753 1.00 19.12 89 LEU B N 1
ATOM 1543 C CA . LEU B 1 68 ? 17.248 14.951 36.287 1.00 19.44 89 LEU B CA 1
ATOM 1544 C C . LEU B 1 68 ? 17.056 14.820 34.787 1.00 20.69 89 LEU B C 1
ATOM 1545 O O . LEU B 1 68 ? 15.916 15.004 34.271 1.00 23.12 89 LEU B O 1
ATOM 1550 N N . THR B 1 69 ? 18.140 14.495 34.078 1.00 19.68 90 THR B N 1
ATOM 1551 C CA . THR B 1 69 ? 18.059 14.223 32.650 1.00 20.68 90 THR B CA 1
ATOM 1552 C C . THR B 1 69 ? 18.645 12.829 32.419 1.00 20.05 90 THR B C 1
ATOM 1553 O O . THR B 1 69 ? 19.831 12.597 32.655 1.00 20.09 90 THR B O 1
ATOM 1557 N N . THR B 1 70 ? 17.799 11.921 31.929 1.00 20.60 91 THR B N 1
ATOM 1558 C CA . THR B 1 70 ? 18.224 10.583 31.540 1.00 20.28 91 THR B CA 1
ATOM 1559 C C . THR B 1 70 ? 19.007 10.700 30.232 1.00 20.44 91 THR B C 1
ATOM 1560 O O . THR B 1 70 ? 18.517 11.281 29.238 1.00 21.88 91 THR B O 1
ATOM 1564 N N . LEU B 1 71 ? 20.232 10.176 30.219 1.00 18.58 92 LEU B N 1
ATOM 1565 C CA . LEU B 1 71 ? 21.031 10.179 29.007 1.00 19.21 92 LEU B CA 1
ATOM 1566 C C . LEU B 1 71 ? 20.950 8.859 28.242 1.00 18.77 92 LEU B C 1
ATOM 1567 O O . LEU B 1 71 ? 20.863 8.879 27.001 1.00 21.54 92 LEU B O 1
ATOM 1572 N N . ASP B 1 72 ? 20.985 7.738 28.941 1.00 17.74 93 ASP B N 1
ATOM 1573 C CA . ASP B 1 72 ? 20.843 6.446 28.288 1.00 17.75 93 ASP B CA 1
ATOM 1574 C C . ASP B 1 72 ? 20.347 5.412 29.267 1.00 17.36 93 ASP B C 1
ATOM 1575 O O . ASP B 1 72 ? 20.536 5.569 30.472 1.00 17.25 93 ASP B O 1
ATOM 1580 N N . VAL B 1 73 ? 19.672 4.383 28.744 1.00 17.37 94 VAL B N 1
ATOM 1581 C CA . VAL B 1 73 ? 19.128 3.273 29.551 1.00 17.94 94 VAL B CA 1
ATOM 1582 C C . VAL B 1 73 ? 19.376 1.992 28.770 1.00 18.62 94 VAL B C 1
ATOM 1583 O O . VAL B 1 73 ? 19.140 1.955 27.534 1.00 20.45 94 VAL B O 1
ATOM 1587 N N . GLN B 1 74 ? 19.837 0.969 29.477 1.00 18.59 95 GLN B N 1
ATOM 1588 C CA . GLN B 1 74 ? 19.924 -0.399 28.954 1.00 18.65 95 GLN B CA 1
ATOM 1589 C C . GLN B 1 74 ? 19.125 -1.345 29.801 1.00 19.83 95 GLN B C 1
ATOM 1590 O O . GLN B 1 74 ? 19.278 -1.425 30.995 1.00 20.05 95 GLN B O 1
ATOM 1596 N N . GLU B 1 75 ? 18.199 -2.034 29.180 1.00 21.99 96 GLU B N 1
ATOM 1597 C CA . GLU B 1 75 ? 17.372 -2.970 29.874 1.00 22.88 96 GLU B CA 1
ATOM 1598 C C . GLU B 1 75 ? 17.966 -4.372 29.806 1.00 22.56 96 GLU B C 1
ATOM 1599 O O . GLU B 1 75 ? 18.454 -4.792 28.753 1.00 23.39 96 GLU B O 1
ATOM 1605 N N . SER B 1 76 ? 17.895 -5.087 30.938 1.00 22.87 97 SER B N 1
ATOM 1606 C CA . SER B 1 76 ? 18.409 -6.425 31.046 1.00 23.92 97 SER B CA 1
ATOM 1607 C C . SER B 1 76 ? 17.577 -7.248 32.022 1.00 24.06 97 SER B C 1
ATOM 1608 O O . SER B 1 76 ? 17.864 -7.331 33.205 1.00 22.52 97 SER B O 1
ATOM 1611 N N . GLY B 1 77 ? 16.513 -7.865 31.518 1.00 24.78 98 GLY B N 1
ATOM 1612 C CA . GLY B 1 77 ? 15.688 -8.713 32.378 1.00 24.87 98 GLY B CA 1
ATOM 1613 C C . GLY B 1 77 ? 15.011 -7.922 33.480 1.00 24.22 98 GLY B C 1
ATOM 1614 O O . GLY B 1 77 ? 14.246 -6.999 33.204 1.00 25.64 98 GLY B O 1
ATOM 1615 N N . ASP B 1 78 ? 15.301 -8.285 34.728 1.00 23.72 99 ASP B N 1
ATOM 1616 C CA . ASP B 1 78 ? 14.714 -7.603 35.896 1.00 24.06 99 ASP B CA 1
ATOM 1617 C C . ASP B 1 78 ? 15.479 -6.349 36.279 1.00 21.84 99 ASP B C 1
ATOM 1618 O O . ASP B 1 78 ? 15.082 -5.695 37.229 1.00 21.44 99 ASP B O 1
ATOM 1623 N N . PHE B 1 79 ? 16.539 -6.019 35.540 1.00 19.92 100 PHE B N 1
ATOM 1624 C CA . PHE B 1 79 ? 17.330 -4.800 35.810 1.00 19.08 100 PHE B CA 1
ATOM 1625 C C . PHE B 1 79 ? 17.304 -3.863 34.639 1.00 19.50 100 PHE B C 1
ATOM 1626 O O . PHE B 1 79 ? 17.088 -4.263 33.492 1.00 21.07 100 PHE B O 1
ATOM 1634 N N . ALA B 1 80 ? 17.555 -2.589 34.913 1.00 18.58 101 ALA B N 1
ATOM 1635 C CA . ALA B 1 80 ? 17.800 -1.587 33.870 1.00 18.11 101 ALA B CA 1
ATOM 1636 C C . ALA B 1 80 ? 18.905 -0.693 34.407 1.00 17.59 101 ALA B C 1
ATOM 1637 O O . ALA B 1 80 ? 18.958 -0.401 35.583 1.00 18.97 101 ALA B O 1
ATOM 1639 N N . PHE B 1 81 ? 19.772 -0.292 33.526 1.00 16.33 102 PHE B N 1
ATOM 1640 C CA . PHE B 1 81 ? 20.927 0.577 33.862 1.00 16.22 102 PHE B CA 1
ATOM 1641 C C . PHE B 1 81 ? 20.711 1.930 33.222 1.00 15.70 102 PHE B C 1
ATOM 1642 O O . PHE B 1 81 ? 20.569 2.028 31.995 1.00 18.01 102 PHE B O 1
ATOM 1650 N N . GLU B 1 82 ? 20.656 2.961 34.056 1.00 15.23 103 GLU B N 1
ATOM 1651 C CA . GLU B 1 82 ? 20.431 4.330 33.627 1.00 14.53 103 GLU B CA 1
ATOM 1652 C C . GLU B 1 82 ? 21.681 5.168 33.933 1.00 15.28 103 GLU B C 1
ATOM 1653 O O . GLU B 1 82 ? 22.218 5.060 35.034 1.00 16.35 103 GLU B O 1
ATOM 1659 N N . SER B 1 83 ? 22.113 5.978 32.987 1.00 15.24 104 SER B N 1
ATOM 1660 C CA . SER B 1 83 ? 23.057 7.061 33.291 1.00 15.25 104 SER B CA 1
ATOM 1661 C C . SER B 1 83 ? 22.419 8.400 32.940 1.00 16.51 104 SER B C 1
ATOM 1662 O O . SER B 1 83 ? 21.611 8.488 32.031 1.00 16.91 104 SER B O 1
ATOM 1665 N N . GLY B 1 84 ? 22.755 9.428 33.697 1.00 15.29 105 GLY B N 1
ATOM 1666 C CA . GLY B 1 84 ? 22.146 10.706 33.490 1.00 16.25 105 GLY B CA 1
ATOM 1667 C C . GLY B 1 84 ? 22.902 11.829 34.150 1.00 16.35 105 GLY B C 1
ATOM 1668 O O . GLY B 1 84 ? 23.997 11.636 34.689 1.00 15.65 105 GLY B O 1
ATOM 1669 N N . SER B 1 85 ? 22.347 13.022 33.991 1.00 17.05 106 SER B N 1
ATOM 1670 C CA . SER B 1 85 ? 22.879 14.221 34.601 1.00 17.35 106 SER B CA 1
ATOM 1671 C C . SER B 1 85 ? 21.853 14.833 35.562 1.00 16.92 106 SER B C 1
ATOM 1672 O O . SER B 1 85 ? 20.641 14.638 35.434 1.00 16.49 106 SER B O 1
ATOM 1675 N N . PHE B 1 86 ? 22.345 15.591 36.527 1.00 16.08 107 PHE B N 1
ATOM 1676 C CA . PHE B 1 86 ? 21.465 16.353 37.385 1.00 16.16 107 PHE B CA 1
ATOM 1677 C C . PHE B 1 86 ? 21.931 17.805 37.506 1.00 16.48 107 PHE B C 1
ATOM 1678 O O . PHE B 1 86 ? 23.113 18.128 37.315 1.00 17.06 107 PHE B O 1
ATOM 1686 N N . SER B 1 87 ? 20.962 18.652 37.861 1.00 15.66 108 SER B N 1
ATOM 1687 C CA . SER B 1 87 ? 21.235 19.996 38.322 1.00 16.55 108 SER B CA 1
ATOM 1688 C C . SER B 1 87 ? 20.387 20.271 39.556 1.00 16.30 108 SER B C 1
ATOM 1689 O O . SER B 1 87 ? 19.331 19.657 39.774 1.00 16.32 108 SER B O 1
ATOM 1692 N N . LEU B 1 88 ? 20.840 21.217 40.349 1.00 16.37 109 LEU B N 1
ATOM 1693 C CA . LEU B 1 88 ? 20.146 21.632 41.564 1.00 16.03 109 LEU B CA 1
ATOM 1694 C C . LEU B 1 88 ? 20.702 22.988 42.009 1.00 17.83 109 LEU B C 1
ATOM 1695 O O . LEU B 1 88 ? 21.671 23.503 41.431 1.00 18.57 109 LEU B O 1
ATOM 1700 N N . LYS B 1 89 ? 20.023 23.578 42.989 1.00 18.43 110 LYS B N 1
ATOM 1701 C CA . LYS B 1 89 ? 20.501 24.749 43.668 1.00 20.02 110 LYS B CA 1
ATOM 1702 C C . LYS B 1 89 ? 20.732 24.485 45.138 1.00 20.06 110 LYS B C 1
ATOM 1703 O O . LYS B 1 89 ? 20.030 23.677 45.756 1.00 19.29 110 LYS B O 1
ATOM 1709 N N . ALA B 1 90 ? 21.729 25.153 45.693 1.00 21.08 111 ALA B N 1
ATOM 1710 C CA . ALA B 1 90 ? 21.987 25.058 47.122 1.00 23.71 111 ALA B CA 1
ATOM 1711 C C . ALA B 1 90 ? 22.534 26.403 47.610 1.00 27.35 111 ALA B C 1
ATOM 1712 O O . ALA B 1 90 ? 23.246 27.066 46.891 1.00 26.03 111 ALA B O 1
ATOM 1714 N N . PRO B 1 91 ? 22.197 26.802 48.847 1.00 30.56 112 PRO B N 1
ATOM 1715 C CA . PRO B 1 91 ? 22.654 28.104 49.354 1.00 33.85 112 PRO B CA 1
ATOM 1716 C C . PRO B 1 91 ? 24.169 28.209 49.391 1.00 37.37 112 PRO B C 1
ATOM 1717 O O . PRO B 1 91 ? 24.852 27.222 49.688 1.00 38.20 112 PRO B O 1
ATOM 1721 N N . GLY B 1 92 ? 24.689 29.391 49.057 1.00 41.19 113 GLY B N 1
ATOM 1722 C CA . GLY B 1 92 ? 26.107 29.678 49.238 1.00 44.70 113 GLY B CA 1
ATOM 1723 C C . GLY B 1 92 ? 26.350 30.249 50.629 1.00 47.29 113 GLY B C 1
ATOM 1724 O O . GLY B 1 92 ? 25.371 30.537 51.373 1.00 48.44 113 GLY B O 1
ATOM 1725 N N . LYS B 1 93 ? 27.637 30.399 50.983 1.00 49.76 114 LYS B N 1
ATOM 1726 C CA . LYS B 1 93 ? 28.053 31.015 52.260 1.00 51.61 114 LYS B CA 1
ATOM 1727 C C . LYS B 1 93 ? 27.298 32.341 52.414 1.00 52.94 114 LYS B C 1
ATOM 1728 O O . LYS B 1 93 ? 26.675 32.598 53.455 1.00 53.63 114 LYS B O 1
ATOM 1730 N N . ASP B 1 94 ? 27.311 33.134 51.338 1.00 54.03 115 ASP B N 1
ATOM 1731 C CA . ASP B 1 94 ? 26.507 34.362 51.206 1.00 54.36 115 ASP B CA 1
ATOM 1732 C C . ASP B 1 94 ? 24.970 34.199 51.383 1.00 54.27 115 ASP B C 1
ATOM 1733 O O . ASP B 1 94 ? 24.228 35.184 51.251 1.00 54.69 115 ASP B O 1
ATOM 1735 N N . SER B 1 95 ? 24.497 32.973 51.659 1.00 53.73 116 SER B N 1
ATOM 1736 C CA . SER B 1 95 ? 23.056 32.614 51.637 1.00 52.38 116 SER B CA 1
ATOM 1737 C C . SER B 1 95 ? 22.422 32.629 50.235 1.00 50.95 116 SER B C 1
ATOM 1738 O O . SER B 1 95 ? 21.243 32.261 50.088 1.00 51.23 116 SER B O 1
ATOM 1740 N N . LYS B 1 96 ? 23.174 33.060 49.214 1.00 48.17 117 LYS B N 1
ATOM 1741 C CA . LYS B 1 96 ? 22.618 33.182 47.862 1.00 45.54 117 LYS B CA 1
ATOM 1742 C C . LYS B 1 96 ? 22.604 31.755 47.285 1.00 42.33 117 LYS B C 1
ATOM 1743 O O . LYS B 1 96 ? 23.531 31.012 47.541 1.00 41.99 117 LYS B O 1
ATOM 1745 N N . LEU B 1 97 ? 21.545 31.376 46.574 1.00 38.99 118 LEU B N 1
ATOM 1746 C CA . LEU B 1 97 ? 21.477 30.047 45.919 1.00 36.14 118 LEU B CA 1
ATOM 1747 C C . LEU B 1 97 ? 22.462 29.958 44.765 1.00 33.27 118 LEU B C 1
ATOM 1748 O O . LEU B 1 97 ? 22.424 30.818 43.856 1.00 33.13 118 LEU B O 1
ATOM 1753 N N . VAL B 1 98 ? 23.324 28.932 44.813 1.00 28.76 119 VAL B N 1
ATOM 1754 C CA . VAL B 1 98 ? 24.307 28.637 43.759 1.00 26.32 119 VAL B CA 1
ATOM 1755 C C . VAL B 1 98 ? 23.870 27.386 42.976 1.00 24.31 119 VAL B C 1
ATOM 1756 O O . VAL B 1 98 ? 23.427 26.381 43.550 1.00 23.81 119 VAL B O 1
ATOM 1760 N N . ASP B 1 99 ? 24.017 27.437 41.661 1.00 21.30 120 ASP B N 1
ATOM 1761 C CA . ASP B 1 99 ? 23.757 26.261 40.819 1.00 20.12 120 ASP B CA 1
ATOM 1762 C C . ASP B 1 99 ? 24.839 25.179 41.025 1.00 19.09 120 ASP B C 1
ATOM 1763 O O . ASP B 1 99 ? 25.990 25.480 41.206 1.00 20.96 120 ASP B O 1
ATOM 1768 N N . ALA B 1 100 ? 24.450 23.923 40.943 1.00 18.09 121 ALA B N 1
ATOM 1769 C CA . ALA B 1 100 ? 25.376 22.785 41.016 1.00 17.17 121 ALA B CA 1
ATOM 1770 C C . ALA B 1 100 ? 24.904 21.739 40.026 1.00 16.63 121 ALA B C 1
ATOM 1771 O O . ALA B 1 100 ? 23.702 21.606 39.776 1.00 18.86 121 ALA B O 1
ATOM 1773 N N . ALA B 1 101 ? 25.831 21.000 39.464 1.00 16.11 122 ALA B N 1
ATOM 1774 C CA . ALA B 1 101 ? 25.501 19.937 38.532 1.00 17.00 122 ALA B CA 1
ATOM 1775 C C . ALA B 1 101 ? 26.307 18.708 38.787 1.00 16.66 122 ALA B C 1
ATOM 1776 O O . ALA B 1 101 ? 27.335 18.755 39.435 1.00 17.12 122 ALA B O 1
ATOM 1778 N N . GLY B 1 102 ? 25.848 17.590 38.246 1.00 15.52 123 GLY B N 1
ATOM 1779 C CA . GLY B 1 102 ? 26.647 16.371 38.313 1.00 15.81 123 GLY B CA 1
ATOM 1780 C C . GLY B 1 102 ? 26.051 15.281 37.450 1.00 15.10 123 GLY B C 1
ATOM 1781 O O . GLY B 1 102 ? 25.265 15.535 36.530 1.00 15.62 123 GLY B O 1
ATOM 1782 N N . LYS B 1 103 ? 26.419 14.047 37.783 1.00 13.56 124 LYS B N 1
ATOM 1783 C CA . LYS B 1 103 ? 26.130 12.901 36.958 1.00 13.90 124 LYS B CA 1
ATOM 1784 C C . LYS B 1 103 ? 25.907 11.700 37.828 1.00 13.39 124 LYS B C 1
ATOM 1785 O O . LYS B 1 103 ? 26.378 11.634 38.946 1.00 14.13 124 LYS B O 1
ATOM 1791 N N . TYR B 1 104 ? 25.185 10.718 37.286 1.00 13.21 125 TYR B N 1
ATOM 1792 C CA . TYR B 1 104 ? 24.814 9.557 38.062 1.00 13.95 125 TYR B CA 1
ATOM 1793 C C . TYR B 1 104 ? 24.651 8.315 37.242 1.00 14.12 125 TYR B C 1
ATOM 1794 O O . TYR B 1 104 ? 24.488 8.390 35.999 1.00 15.44 125 TYR B O 1
ATOM 1803 N N . VAL B 1 105 ? 24.657 7.188 37.966 1.00 13.43 126 VAL B N 1
ATOM 1804 C CA . VAL B 1 105 ? 24.292 5.880 37.425 1.00 13.50 126 VAL B CA 1
ATOM 1805 C C . VAL B 1 105 ? 23.310 5.283 38.393 1.00 14.12 126 VAL B C 1
ATOM 1806 O O . VAL B 1 105 ? 23.517 5.329 39.613 1.00 14.13 126 VAL B O 1
ATOM 1810 N N . VAL B 1 106 ? 22.209 4.741 37.854 1.00 14.25 127 VAL B N 1
ATOM 1811 C CA . VAL B 1 106 ? 21.250 4.026 38.705 1.00 13.96 127 VAL B CA 1
ATOM 1812 C C . VAL B 1 106 ? 21.014 2.640 38.145 1.00 13.86 127 VAL B C 1
ATOM 1813 O O . VAL B 1 106 ? 20.795 2.477 36.921 1.00 15.94 127 VAL B O 1
ATOM 1817 N N . VAL B 1 107 ? 21.115 1.633 39.021 1.00 13.85 128 VAL B N 1
ATOM 1818 C CA . VAL B 1 107 ? 20.603 0.307 38.712 1.00 13.95 128 VAL B CA 1
ATOM 1819 C C . VAL B 1 107 ? 19.174 0.304 39.183 1.00 14.08 128 VAL B C 1
ATOM 1820 O O . VAL B 1 107 ? 18.897 0.440 40.370 1.00 14.71 128 VAL B O 1
ATOM 1824 N N . TRP B 1 108 ? 18.255 0.128 38.250 1.00 16.33 129 TRP B N 1
ATOM 1825 C CA . TRP B 1 108 ? 16.843 -0.008 38.535 1.00 16.74 129 TRP B CA 1
ATOM 1826 C C . TRP B 1 108 ? 16.499 -1.500 38.571 1.00 17.12 129 TRP B C 1
ATOM 1827 O O . TRP B 1 108 ? 17.140 -2.281 37.869 1.00 17.59 129 TRP B O 1
ATOM 1838 N N . ARG B 1 109 ? 15.521 -1.875 39.390 1.00 18.25 130 ARG B N 1
ATOM 1839 C CA A ARG B 1 109 ? 15.035 -3.263 39.429 0.50 19.08 130 ARG B CA 1
ATOM 1840 C CA B ARG B 1 109 ? 15.036 -3.264 39.428 0.50 19.04 130 ARG B CA 1
ATOM 1841 C C . ARG B 1 109 ? 13.516 -3.268 39.287 1.00 19.92 130 ARG B C 1
ATOM 1842 O O . ARG B 1 109 ? 12.833 -2.368 39.769 1.00 19.00 130 ARG B O 1
ATOM 1857 N N . LYS B 1 110 ? 12.996 -4.269 38.563 1.00 21.04 131 LYS B N 1
ATOM 1858 C CA . LYS B 1 110 ? 11.553 -4.359 38.279 1.00 24.82 131 LYS B CA 1
ATOM 1859 C C . LYS B 1 110 ? 10.967 -5.257 39.349 1.00 26.75 131 LYS B C 1
ATOM 1860 O O . LYS B 1 110 ? 11.438 -6.383 39.508 1.00 27.65 131 LYS B O 1
ATOM 1866 N N . GLY B 1 111 ? 10.009 -4.722 40.097 1.00 29.29 132 GLY B N 1
ATOM 1867 C CA . GLY B 1 111 ? 9.289 -5.451 41.139 1.00 31.79 132 GLY B CA 1
ATOM 1868 C C . GLY B 1 111 ? 8.297 -6.449 40.575 1.00 33.75 132 GLY B C 1
ATOM 1869 O O . GLY B 1 111 ? 8.048 -6.502 39.348 1.00 32.09 132 GLY B O 1
ATOM 1870 N N . GLN B 1 112 ? 7.768 -7.290 41.462 1.00 36.10 133 GLN B N 1
ATOM 1871 C CA . GLN B 1 112 ? 6.734 -8.237 41.032 1.00 38.29 133 GLN B CA 1
ATOM 1872 C C . GLN B 1 112 ? 5.490 -7.509 40.521 1.00 38.16 133 GLN B C 1
ATOM 1873 O O . GLN B 1 112 ? 4.862 -7.994 39.580 1.00 39.30 133 GLN B O 1
ATOM 1879 N N . ASP B 1 113 ? 5.147 -6.357 41.118 1.00 37.89 134 ASP B N 1
ATOM 1880 C CA . ASP B 1 113 ? 3.990 -5.550 40.645 1.00 37.58 134 ASP B CA 1
ATOM 1881 C C . ASP B 1 113 ? 4.157 -4.897 39.279 1.00 36.41 134 ASP B C 1
ATOM 1882 O O . ASP B 1 113 ? 3.233 -4.206 38.821 1.00 36.98 134 ASP B O 1
ATOM 1887 N N . GLY B 1 114 ? 5.342 -5.076 38.672 1.00 34.10 135 GLY B N 1
ATOM 1888 C CA . GLY B 1 114 ? 5.714 -4.536 37.365 1.00 31.83 135 GLY B CA 1
ATOM 1889 C C . GLY B 1 114 ? 6.430 -3.183 37.358 1.00 29.42 135 GLY B C 1
ATOM 1890 O O . GLY B 1 114 ? 6.897 -2.747 36.296 1.00 29.14 135 GLY B O 1
ATOM 1891 N N . GLY B 1 115 ? 6.504 -2.515 38.506 1.00 26.05 136 GLY B N 1
ATOM 1892 C CA . GLY B 1 115 ? 7.062 -1.142 38.535 1.00 23.67 136 GLY B CA 1
ATOM 1893 C C . GLY B 1 115 ? 8.571 -1.113 38.734 1.00 22.21 136 GLY B C 1
ATOM 1894 O O . GLY B 1 115 ? 9.104 -1.874 39.565 1.00 21.52 136 GLY B O 1
ATOM 1895 N N . TRP B 1 116 ? 9.232 -0.229 37.991 1.00 19.37 137 TRP B N 1
ATOM 1896 C CA . TRP B 1 116 ? 10.670 -0.048 38.173 1.00 20.13 137 TRP B CA 1
ATOM 1897 C C . TRP B 1 116 ? 10.908 0.810 39.413 1.00 18.79 137 TRP B C 1
ATOM 1898 O O . TRP B 1 116 ? 10.247 1.834 39.621 1.00 19.60 137 TRP B O 1
ATOM 1909 N N . LYS B 1 117 ? 11.887 0.401 40.198 1.00 17.23 138 LYS B N 1
ATOM 1910 C CA . LYS B 1 117 ? 12.290 1.106 41.404 1.00 17.17 138 LYS B CA 1
ATOM 1911 C C . LYS B 1 117 ? 13.815 1.175 41.480 1.00 16.53 138 LYS B C 1
ATOM 1912 O O . LYS B 1 117 ? 14.535 0.332 40.928 1.00 16.59 138 LYS B O 1
ATOM 1918 N N . LEU B 1 118 ? 14.300 2.213 42.149 1.00 16.31 139 LEU B N 1
ATOM 1919 C CA . LEU B 1 118 ? 15.734 2.405 42.243 1.00 15.10 139 LEU B CA 1
ATOM 1920 C C . LEU B 1 118 ? 16.267 1.300 43.149 1.00 14.86 139 LEU B C 1
ATOM 1921 O O . LEU B 1 118 ? 15.716 1.030 44.238 1.00 16.65 139 LEU B O 1
ATOM 1926 N N . TYR B 1 119 ? 17.422 0.747 42.739 1.00 14.92 140 TYR B N 1
ATOM 1927 C CA . TYR B 1 119 ? 18.028 -0.348 43.492 1.00 14.06 140 TYR B CA 1
ATOM 1928 C C . TYR B 1 119 ? 19.471 -0.007 43.935 1.00 14.40 140 TYR B C 1
ATOM 1929 O O . TYR B 1 119 ? 19.841 -0.288 45.056 1.00 14.71 140 TYR B O 1
ATOM 1938 N N . ARG B 1 120 ? 20.248 0.644 43.060 1.00 14.63 141 ARG B N 1
ATOM 1939 C CA . ARG B 1 120 ? 21.571 1.178 43.443 1.00 13.91 141 ARG B CA 1
ATOM 1940 C C . ARG B 1 120 ? 21.648 2.567 42.850 1.00 14.23 141 ARG B C 1
ATOM 1941 O O . ARG B 1 120 ? 21.449 2.695 41.644 1.00 16.36 141 ARG B O 1
ATOM 1949 N N . ASP B 1 121 ? 21.924 3.593 43.670 1.00 13.68 142 ASP B N 1
ATOM 1950 C CA . ASP B 1 121 ? 21.912 4.995 43.227 1.00 13.48 142 ASP B CA 1
ATOM 1951 C C . ASP B 1 121 ? 23.247 5.620 43.641 1.00 14.04 142 ASP B C 1
ATOM 1952 O O . ASP B 1 121 ? 23.544 5.682 44.826 1.00 14.10 142 ASP B O 1
ATOM 1957 N N . ILE B 1 122 ? 24.030 6.004 42.650 1.00 13.04 143 ILE B N 1
ATOM 1958 C CA . ILE B 1 122 ? 25.341 6.606 42.885 1.00 11.74 143 ILE B CA 1
ATOM 1959 C C . ILE B 1 122 ? 25.518 7.835 41.984 1.00 11.97 143 ILE B C 1
ATOM 1960 O O . ILE B 1 122 ? 25.137 7.816 40.810 1.00 14.01 143 ILE B O 1
ATOM 1965 N N . TRP B 1 123 ? 26.148 8.880 42.544 1.00 12.76 144 TRP B N 1
ATOM 1966 C CA . TRP B 1 123 ? 26.306 10.101 41.813 1.00 12.49 144 TRP B CA 1
ATOM 1967 C C . TRP B 1 123 ? 27.579 10.835 42.283 1.00 12.76 144 TRP B C 1
ATOM 1968 O O . TRP B 1 123 ? 28.120 10.526 43.341 1.00 13.72 144 TRP B O 1
ATOM 1979 N N . ASN B 1 124 ? 28.011 11.831 41.499 1.00 13.05 145 ASN B N 1
ATOM 1980 C CA . ASN B 1 124 ? 29.027 12.777 41.925 1.00 13.43 145 ASN B CA 1
ATOM 1981 C C . ASN B 1 124 ? 28.890 14.064 41.115 1.00 13.90 145 ASN B C 1
ATOM 1982 O O . ASN B 1 124 ? 27.976 14.208 40.313 1.00 15.33 145 ASN B O 1
ATOM 1987 N N . SER B 1 125 ? 29.743 15.029 41.425 1.00 15.32 146 SER B N 1
ATOM 1988 C CA . SER B 1 125 ? 29.656 16.371 40.894 1.00 16.32 146 SER B CA 1
ATOM 1989 C C . SER B 1 125 ? 30.421 16.560 39.607 1.00 16.31 146 SER B C 1
ATOM 1990 O O . SER B 1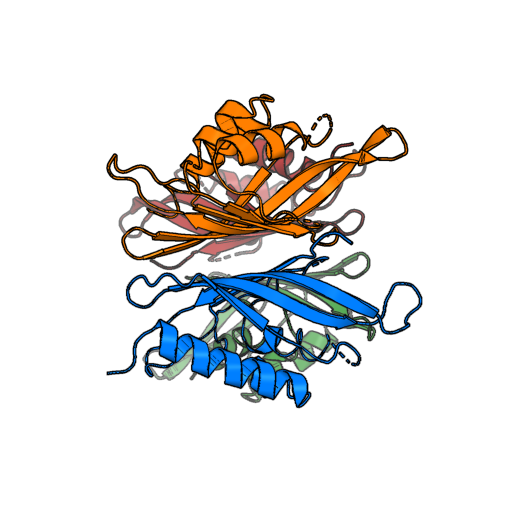 125 ? 31.426 15.905 39.385 1.00 17.25 146 SER B O 1
ATOM 1993 N N . ASP B 1 126 ? 29.951 17.491 38.805 1.00 17.38 147 ASP B N 1
ATOM 1994 C CA . ASP B 1 126 ? 30.654 18.019 37.596 1.00 19.87 147 ASP B CA 1
ATOM 1995 C C . ASP B 1 126 ? 31.091 19.432 37.828 1.00 22.87 147 ASP B C 1
ATOM 1996 O O . ASP B 1 126 ? 30.420 20.152 38.563 1.00 23.77 147 ASP B O 1
ATOM 2001 N N . PRO B 1 127 ? 32.123 19.889 37.107 1.00 24.10 148 PRO B N 1
ATOM 2002 C CA . PRO B 1 127 ? 32.391 21.336 37.057 1.00 25.84 148 PRO B CA 1
ATOM 2003 C C . PRO B 1 127 ? 31.325 22.106 36.246 1.00 26.04 148 PRO B C 1
ATOM 2004 O O . PRO B 1 127 ? 30.695 21.529 35.302 1.00 24.74 148 PRO B O 1
ATOM 2008 N N . ALA B 1 128 ? 31.121 23.389 36.603 1.00 27.43 149 ALA B N 1
ATOM 2009 C CA . ALA B 1 128 ? 30.213 24.303 35.878 1.00 28.22 149 ALA B CA 1
ATOM 2010 C C . ALA B 1 128 ? 30.621 24.418 34.400 1.00 28.77 149 ALA B C 1
ATOM 2011 O O . ALA B 1 128 ? 31.796 24.349 34.056 1.00 29.52 149 ALA B O 1
ATOM 2013 N N . LYS B 1 129 ? 29.617 24.527 33.539 1.00 29.43 150 LYS B N 1
ATOM 2014 C CA . LYS B 1 129 ? 29.823 24.693 32.100 1.00 30.04 150 LYS B CA 1
ATOM 2015 C C . LYS B 1 129 ? 28.763 25.678 31.539 1.00 30.82 150 LYS B C 1
ATOM 2016 O O . LYS B 1 129 ? 27.765 25.993 32.236 1.00 30.85 150 LYS B O 1
ATOM 2023 N N . ALA C 1 4 ? 40.161 34.004 16.235 1.00 34.58 25 ALA C N 1
ATOM 2024 C CA . ALA C 1 4 ? 39.404 32.743 15.932 1.00 33.56 25 ALA C CA 1
ATOM 2025 C C . ALA C 1 4 ? 39.151 32.586 14.411 1.00 33.68 25 ALA C C 1
ATOM 2026 O O . ALA C 1 4 ? 39.301 31.490 13.895 1.00 32.01 25 ALA C O 1
ATOM 2028 N N . LYS C 1 5 ? 38.834 33.662 13.681 1.00 33.01 26 LYS C N 1
ATOM 2029 C CA . LYS C 1 5 ? 38.440 33.510 12.284 1.00 33.09 26 LYS C CA 1
ATOM 2030 C C . LYS C 1 5 ? 39.445 33.004 11.203 1.00 32.38 26 LYS C C 1
ATOM 2031 O O . LYS C 1 5 ? 39.137 32.088 10.383 1.00 30.02 26 LYS C O 1
ATOM 2037 N N . GLU C 1 6 ? 40.567 33.709 11.066 1.00 32.16 27 GLU C N 1
ATOM 2038 C CA . GLU C 1 6 ? 41.556 33.283 10.067 1.00 30.73 27 GLU C CA 1
ATOM 2039 C C . GLU C 1 6 ? 42.121 31.954 10.573 1.00 28.61 27 GLU C C 1
ATOM 2040 O O . GLU C 1 6 ? 42.433 31.085 9.771 1.00 27.33 27 GLU C O 1
ATOM 2042 N N . ALA C 1 7 ? 42.160 31.796 11.900 1.00 25.68 28 ALA C N 1
ATOM 2043 C CA . ALA C 1 7 ? 42.497 30.578 12.611 1.00 25.08 28 ALA C CA 1
ATOM 2044 C C . ALA C 1 7 ? 41.567 29.383 12.271 1.00 21.19 28 ALA C C 1
ATOM 2045 O O . ALA C 1 7 ? 42.012 28.243 12.095 1.00 21.78 28 ALA C O 1
ATOM 2047 N N . ILE C 1 8 ? 40.264 29.657 12.257 1.00 19.00 29 ILE C N 1
ATOM 2048 C CA A ILE C 1 8 ? 39.304 28.647 11.809 0.50 17.31 29 ILE C CA 1
ATOM 2049 C CA B ILE C 1 8 ? 39.278 28.674 11.788 0.50 17.44 29 ILE C CA 1
ATOM 2050 C C . ILE C 1 8 ? 39.491 28.338 10.307 1.00 17.08 29 ILE C C 1
ATOM 2051 O O . ILE C 1 8 ? 39.436 27.184 9.906 1.00 15.74 29 ILE C O 1
ATOM 2060 N N . GLU C 1 9 ? 39.694 29.357 9.476 1.00 17.70 30 GLU C N 1
ATOM 2061 C CA . GLU C 1 9 ? 39.945 29.077 8.048 1.00 19.09 30 GLU C CA 1
ATOM 2062 C C . GLU C 1 9 ? 41.234 28.247 7.915 1.00 18.00 30 GLU C C 1
ATOM 2063 O O . GLU C 1 9 ? 41.288 27.363 7.078 1.00 17.69 30 GLU C O 1
ATOM 2069 N N . ALA C 1 10 ? 42.238 28.510 8.750 1.00 17.15 31 ALA C N 1
ATOM 2070 C CA . ALA C 1 10 ? 43.457 27.670 8.712 1.00 17.31 31 ALA C CA 1
ATOM 2071 C C . ALA C 1 10 ? 43.168 26.214 9.147 1.00 16.10 31 ALA C C 1
ATOM 2072 O O . ALA C 1 10 ? 43.661 25.273 8.557 1.00 15.41 31 ALA C O 1
ATOM 2074 N N . ALA C 1 11 ? 42.376 26.066 10.200 1.00 15.71 32 ALA C N 1
ATOM 2075 C CA . ALA C 1 11 ? 42.007 24.743 10.674 1.00 15.63 32 ALA C CA 1
ATOM 2076 C C . ALA C 1 11 ? 41.240 24.002 9.574 1.00 15.06 32 ALA C C 1
ATOM 2077 O O . ALA C 1 11 ? 41.455 22.827 9.337 1.00 15.81 32 ALA C O 1
ATOM 2079 N N . ASN C 1 12 ? 40.349 24.712 8.885 1.00 15.07 33 ASN C N 1
ATOM 2080 C CA . ASN C 1 12 ? 39.583 24.119 7.823 1.00 15.33 33 ASN C CA 1
ATOM 2081 C C . ASN C 1 12 ? 40.431 23.683 6.642 1.00 15.72 33 ASN C C 1
ATOM 2082 O O . ASN C 1 12 ? 40.187 22.646 6.028 1.00 17.11 33 ASN C O 1
ATOM 2087 N N . ALA C 1 13 ? 41.476 24.444 6.369 1.00 15.77 34 ALA C N 1
ATOM 2088 C CA . ALA C 1 13 ? 42.372 24.096 5.275 1.00 16.03 34 ALA C CA 1
ATOM 2089 C C . ALA C 1 13 ? 43.080 22.770 5.590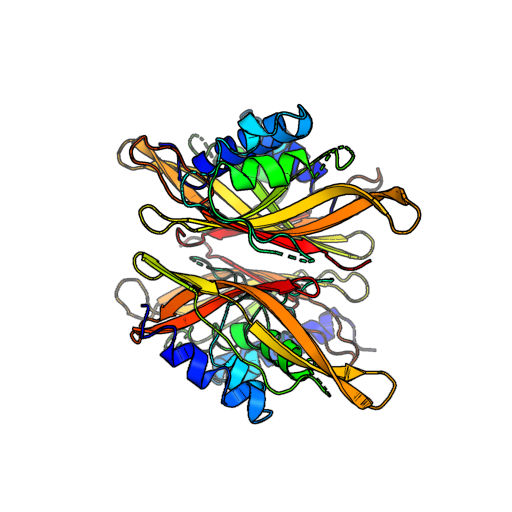 1.00 16.07 34 ALA C C 1
ATOM 2090 O O . ALA C 1 13 ? 43.228 21.881 4.718 1.00 17.71 34 ALA C O 1
ATOM 2092 N N . ASP C 1 14 ? 43.489 22.619 6.846 1.00 16.70 35 ASP C N 1
ATOM 2093 C CA . ASP C 1 14 ? 44.110 21.346 7.293 1.00 16.54 35 ASP C CA 1
ATOM 2094 C C . ASP C 1 14 ? 43.125 20.171 7.268 1.00 15.63 35 ASP C C 1
ATOM 2095 O O . ASP C 1 14 ? 43.492 19.032 6.909 1.00 16.32 35 ASP C O 1
ATOM 2100 N N . PHE C 1 15 ? 41.874 20.484 7.620 1.00 14.74 36 PHE C N 1
ATOM 2101 C CA . PHE C 1 15 ? 40.801 19.466 7.622 1.00 14.30 36 PHE C CA 1
ATOM 2102 C C . PHE C 1 15 ? 40.587 18.921 6.201 1.00 14.22 36 PHE C C 1
ATOM 2103 O O . PHE C 1 15 ? 40.542 17.707 5.970 1.00 14.66 36 PHE C O 1
ATOM 2111 N N . VAL C 1 16 ? 40.427 19.825 5.249 1.00 14.50 37 VAL C N 1
ATOM 2112 C CA A VAL C 1 16 ? 40.153 19.455 3.862 0.50 15.27 37 VAL C CA 1
ATOM 2113 C CA B VAL C 1 16 ? 40.125 19.376 3.888 0.50 15.67 37 VAL C CA 1
ATOM 2114 C C . VAL C 1 16 ? 41.349 18.697 3.286 1.00 15.75 37 VAL C C 1
ATOM 2115 O O . VAL C 1 16 ? 41.198 17.716 2.538 1.00 17.36 37 VAL C O 1
ATOM 2122 N N . LYS C 1 17 ? 42.548 19.173 3.614 1.00 15.98 38 LYS C N 1
ATOM 2123 C CA . LYS C 1 17 ? 43.749 18.507 3.109 1.00 17.03 38 LYS C CA 1
ATOM 2124 C C . LYS C 1 17 ? 43.804 17.051 3.562 1.00 15.70 38 LYS C C 1
ATOM 2125 O O . LYS C 1 17 ? 44.058 16.129 2.760 1.00 17.64 38 LYS C O 1
ATOM 2131 N N . ALA C 1 18 ? 43.580 16.836 4.851 1.00 15.09 39 ALA C N 1
ATOM 2132 C CA . ALA C 1 18 ? 43.572 15.480 5.412 1.00 15.08 39 ALA C CA 1
ATOM 2133 C C . ALA C 1 18 ? 42.434 14.632 4.802 1.00 15.88 39 ALA C C 1
ATOM 2134 O O . ALA C 1 18 ? 42.625 13.441 4.492 1.00 17.04 39 ALA C O 1
ATOM 2136 N N . TYR C 1 19 ? 41.221 15.200 4.706 1.00 14.69 40 TYR C N 1
ATOM 2137 C CA . TYR C 1 19 ? 40.101 14.456 4.129 1.00 16.43 40 TYR C CA 1
ATOM 2138 C C . TYR C 1 19 ? 40.473 14.009 2.712 1.00 16.37 40 TYR C C 1
ATOM 2139 O O . TYR C 1 19 ? 40.328 12.828 2.333 1.00 17.12 40 TYR C O 1
ATOM 2148 N N . ASN C 1 20 ? 40.926 14.957 1.902 1.00 16.64 41 ASN C N 1
ATOM 2149 C CA . ASN C 1 20 ? 41.210 14.652 0.475 1.00 16.46 41 ASN C CA 1
ATOM 2150 C C . ASN C 1 20 ? 42.449 13.793 0.282 1.00 17.23 41 ASN C C 1
ATOM 2151 O O . ASN C 1 20 ? 42.629 13.199 -0.799 1.00 19.70 41 ASN C O 1
ATOM 2156 N N . SER C 1 21 ? 43.281 13.710 1.316 1.00 17.83 42 SER C N 1
ATOM 2157 C CA . SER C 1 21 ? 44.378 12.732 1.362 1.00 18.62 42 SER C CA 1
ATOM 2158 C C . SER C 1 21 ? 43.961 11.358 1.873 1.00 18.56 42 SER C C 1
ATOM 2159 O O . SER C 1 21 ? 44.832 10.493 2.087 1.00 20.21 42 SER C O 1
ATOM 2162 N N . LYS C 1 22 ? 42.665 11.158 2.108 1.00 17.38 43 LYS C N 1
ATOM 2163 C CA . LYS C 1 22 ? 42.102 9.891 2.626 1.00 18.88 43 LYS C CA 1
ATOM 2164 C C . LYS C 1 22 ? 42.695 9.454 3.965 1.00 19.29 43 LYS C C 1
ATOM 2165 O O . LYS C 1 22 ? 43.003 8.292 4.200 1.00 19.31 43 LYS C O 1
ATOM 2171 N N . ASP C 1 23 ? 42.780 10.446 4.862 1.00 18.34 44 ASP C N 1
ATOM 2172 C CA . ASP C 1 23 ? 43.432 10.320 6.149 1.00 17.97 44 ASP C CA 1
ATOM 2173 C C . ASP C 1 23 ? 42.425 10.548 7.273 1.00 17.36 44 ASP C C 1
ATOM 2174 O O . ASP C 1 23 ? 42.360 11.649 7.810 1.00 18.04 44 ASP C O 1
ATOM 2179 N N . ALA C 1 24 ? 41.647 9.517 7.617 1.00 17.35 45 ALA C N 1
ATOM 2180 C CA . ALA C 1 24 ? 40.563 9.686 8.581 1.00 17.33 45 ALA C CA 1
ATOM 2181 C C . ALA C 1 24 ? 41.076 10.069 9.973 1.00 17.79 45 ALA C C 1
ATOM 2182 O O . ALA C 1 24 ? 40.478 10.911 10.637 1.00 17.93 45 ALA C O 1
ATOM 2184 N N . ALA C 1 25 ? 42.180 9.437 10.407 1.00 17.99 46 ALA C N 1
ATOM 2185 C CA . ALA C 1 25 ? 42.823 9.812 11.654 1.00 18.17 46 ALA C CA 1
ATOM 2186 C C . ALA C 1 25 ? 43.234 11.272 11.683 1.00 18.66 46 ALA C C 1
ATOM 2187 O O . ALA C 1 25 ? 43.075 11.941 12.708 1.00 19.55 46 ALA C O 1
ATOM 2189 N N . GLY C 1 26 ? 43.741 11.777 10.567 1.00 18.49 47 GLY C N 1
ATOM 2190 C CA . GLY C 1 26 ? 44.170 13.158 10.446 1.00 18.23 47 GLY C CA 1
ATOM 2191 C C . GLY C 1 26 ? 42.992 14.125 10.528 1.00 17.83 47 GLY C C 1
ATOM 2192 O O . GLY C 1 26 ? 43.054 15.148 11.191 1.00 19.67 47 GLY C O 1
ATOM 2193 N N . VAL C 1 27 ? 41.876 13.776 9.898 1.00 17.08 48 VAL C N 1
ATOM 2194 C CA . VAL C 1 27 ? 40.650 14.569 10.014 1.00 15.32 48 VAL C CA 1
ATOM 2195 C C . VAL C 1 27 ? 40.194 14.596 11.466 1.00 16.27 48 VAL C C 1
ATOM 2196 O O . VAL C 1 27 ? 39.945 15.660 12.033 1.00 16.96 48 VAL C O 1
ATOM 2200 N N . ALA C 1 28 ? 40.099 13.415 12.052 1.00 15.60 49 ALA C N 1
ATOM 2201 C CA . ALA C 1 28 ? 39.626 13.268 13.449 1.00 16.46 49 ALA C CA 1
ATOM 2202 C C . ALA C 1 28 ? 40.500 14.058 14.436 1.00 16.89 49 ALA C C 1
ATOM 2203 O O . ALA C 1 28 ? 40.012 14.520 15.464 1.00 17.91 49 ALA C O 1
ATOM 2205 N N . SER C 1 29 ? 41.783 14.213 14.115 1.00 17.28 50 SER C N 1
ATOM 2206 C CA . SER C 1 29 ? 42.690 14.903 15.007 1.00 17.93 50 SER C CA 1
ATOM 2207 C C . SER C 1 29 ? 42.410 16.403 15.085 1.00 17.34 50 SER C C 1
ATOM 2208 O O . SER C 1 29 ? 42.951 17.082 15.962 1.00 19.55 50 SER C O 1
ATOM 2211 N N . LYS C 1 30 ? 41.527 16.910 14.229 1.00 16.35 51 LYS C N 1
ATOM 2212 C CA A LYS C 1 30 ? 41.097 18.303 14.247 0.50 16.52 51 LYS C CA 1
ATOM 2213 C CA B LYS C 1 30 ? 41.145 18.299 14.281 0.50 16.36 51 LYS C CA 1
ATOM 2214 C C . LYS C 1 30 ? 39.977 18.546 15.256 1.00 15.45 51 LYS C C 1
ATOM 2215 O O . LYS C 1 30 ? 39.632 19.681 15.513 1.00 15.16 51 LYS C O 1
ATOM 2226 N N . TYR C 1 31 ? 39.447 17.456 15.845 1.00 14.81 52 TYR C N 1
ATOM 2227 C CA . TYR C 1 31 ? 38.348 17.516 16.790 1.00 15.11 52 TYR C CA 1
ATOM 2228 C C . TYR C 1 31 ? 38.884 17.391 18.214 1.00 15.21 52 TYR C C 1
ATOM 2229 O O . TYR C 1 31 ? 39.890 16.708 18.462 1.00 15.61 52 TYR C O 1
ATOM 2246 N N . ASP C 1 33 ? 38.771 15.764 21.891 1.00 15.43 54 ASP C N 1
ATOM 2247 C CA . ASP C 1 33 ? 38.598 14.362 22.271 1.00 17.05 54 ASP C CA 1
ATOM 2248 C C . ASP C 1 33 ? 37.137 14.018 22.590 1.00 16.18 54 ASP C C 1
ATOM 2249 O O . ASP C 1 33 ? 36.654 12.961 22.213 1.00 16.23 54 ASP C O 1
ATOM 2254 N N . ASP C 1 34 ? 36.459 14.971 23.198 1.00 16.80 55 ASP C N 1
ATOM 2255 C CA . ASP C 1 34 ? 35.046 14.867 23.562 1.00 16.76 55 ASP C CA 1
ATOM 2256 C C . ASP C 1 34 ? 34.103 15.642 22.635 1.00 15.20 55 ASP C C 1
ATOM 2257 O O . ASP C 1 34 ? 32.990 16.003 23.033 1.00 17.08 55 ASP C O 1
ATOM 2262 N N . ALA C 1 35 ? 34.504 15.816 21.362 1.00 14.66 56 ALA C N 1
ATOM 2263 C CA . ALA C 1 35 ? 33.623 16.408 20.376 1.00 15.17 56 ALA C CA 1
ATOM 2264 C C . ALA C 1 35 ? 32.423 15.513 20.070 1.00 14.68 56 ALA C C 1
ATOM 2265 O O . ALA C 1 35 ? 32.424 14.335 20.404 1.00 16.15 56 ALA C O 1
ATOM 2267 N N . ALA C 1 36 ? 31.422 16.091 19.445 1.00 14.85 57 ALA C N 1
ATOM 2268 C CA . ALA C 1 36 ? 30.275 15.362 18.885 1.00 14.57 57 ALA C CA 1
ATOM 2269 C C . ALA C 1 36 ? 29.967 15.850 17.467 1.00 14.79 57 ALA C C 1
ATOM 2270 O O . ALA C 1 36 ? 30.073 17.044 17.211 1.00 15.06 57 ALA C O 1
ATOM 2272 N N . ALA C 1 37 ? 29.640 14.915 16.573 1.00 14.26 58 ALA C N 1
ATOM 2273 C CA . ALA C 1 37 ? 29.212 15.205 15.202 1.00 14.34 58 ALA C CA 1
ATOM 2274 C C . ALA C 1 37 ? 27.761 14.739 15.072 1.00 13.42 58 ALA C C 1
ATOM 2275 O O . ALA C 1 37 ? 27.362 13.760 15.718 1.00 15.75 58 ALA C O 1
ATOM 2277 N N . PHE C 1 38 ? 27.016 15.488 14.282 1.00 14.62 59 PHE C N 1
ATOM 2278 C CA . PHE C 1 38 ? 25.567 15.332 14.155 1.00 14.68 59 PHE C CA 1
ATOM 2279 C C . PHE C 1 38 ? 25.250 15.122 12.665 1.00 15.48 59 PHE C C 1
ATOM 2280 O O . PHE C 1 38 ? 24.810 16.034 11.999 1.00 15.35 59 PHE C O 1
ATOM 2288 N N . PRO C 1 39 ? 25.444 13.889 12.149 1.00 15.78 60 PRO C N 1
ATOM 2289 C CA . PRO C 1 39 ? 25.261 13.658 10.708 1.00 15.55 60 PRO C CA 1
ATOM 2290 C C . PRO C 1 39 ? 23.793 13.482 10.395 1.00 16.41 60 PRO C C 1
ATOM 2291 O O . PRO C 1 39 ? 23.080 12.829 11.147 1.00 17.74 60 PRO C O 1
ATOM 2295 N N . PRO C 1 40 ? 23.358 14.001 9.263 1.00 16.64 61 PRO C N 1
ATOM 2296 C CA . PRO C 1 40 ? 21.960 13.724 8.880 1.00 18.44 61 PRO C CA 1
ATOM 2297 C C . PRO C 1 40 ? 21.672 12.257 8.717 1.00 19.26 61 PRO C C 1
ATOM 2298 O O . PRO C 1 40 ? 22.514 11.509 8.202 1.00 19.29 61 PRO C O 1
ATOM 2302 N N . ASP C 1 41 ? 20.489 11.849 9.177 1.00 20.21 62 ASP C N 1
ATOM 2303 C CA . ASP C 1 41 ? 20.026 10.454 9.088 1.00 21.60 62 ASP C CA 1
ATOM 2304 C C . ASP C 1 41 ? 20.860 9.395 9.796 1.00 21.79 62 ASP C C 1
ATOM 2305 O O . ASP C 1 41 ? 20.770 8.170 9.489 1.00 23.97 62 ASP C O 1
ATOM 2318 N N . ALA C 1 43 ? 22.538 8.606 13.995 1.00 21.17 64 ALA C N 1
ATOM 2319 C CA . ALA C 1 43 ? 22.642 8.993 15.393 1.00 20.82 64 ALA C CA 1
ATOM 2320 C C . ALA C 1 43 ? 23.856 9.917 15.559 1.00 19.98 64 ALA C C 1
ATOM 2321 O O . ALA C 1 43 ? 24.849 9.788 14.848 1.00 19.96 64 ALA C O 1
ATOM 2323 N N . ARG C 1 44 ? 23.771 10.786 16.553 1.00 18.64 65 ARG C N 1
ATOM 2324 C CA . ARG C 1 44 ? 24.909 11.572 16.974 1.00 18.60 65 ARG C CA 1
ATOM 2325 C C . ARG C 1 44 ? 26.123 10.686 17.231 1.00 18.33 65 ARG C C 1
ATOM 2326 O O . ARG C 1 44 ? 25.999 9.559 17.788 1.00 19.37 65 ARG C O 1
ATOM 2334 N N . VAL C 1 45 ? 27.301 11.175 16.811 1.00 17.34 66 VAL C N 1
ATOM 2335 C CA . VAL C 1 45 ? 28.569 10.467 16.863 1.00 16.95 66 VAL C CA 1
ATOM 2336 C C . VAL C 1 45 ? 29.436 11.136 17.930 1.00 16.46 66 VAL C C 1
ATOM 2337 O O . VAL C 1 45 ? 29.695 12.347 17.848 1.00 18.70 66 VAL C O 1
ATOM 2341 N N . ASP C 1 46 ? 29.774 10.419 18.998 1.00 16.91 67 ASP C N 1
ATOM 2342 C CA . ASP C 1 46 ? 30.482 10.993 20.118 1.00 17.15 67 ASP C CA 1
ATOM 2343 C C . ASP C 1 46 ? 31.923 10.540 20.164 1.00 17.32 67 ASP C C 1
ATOM 2344 O O . ASP C 1 46 ? 32.233 9.344 20.062 1.00 18.07 67 ASP C O 1
ATOM 2349 N N . GLY C 1 47 ? 32.806 11.522 20.314 1.00 17.24 68 GLY C N 1
ATOM 2350 C CA . GLY C 1 47 ? 34.199 11.307 20.570 1.00 17.17 68 GLY C CA 1
ATOM 2351 C C . GLY C 1 47 ? 35.034 11.198 19.332 1.00 17.59 68 GLY C C 1
ATOM 2352 O O . GLY C 1 47 ? 34.565 10.740 18.307 1.00 17.75 68 GLY C O 1
ATOM 2353 N N . ARG C 1 48 ? 36.280 11.612 19.465 1.00 17.95 69 ARG C N 1
ATOM 2354 C CA A ARG C 1 48 ? 37.241 11.610 18.355 0.50 18.82 69 ARG C CA 1
ATOM 2355 C CA B ARG C 1 48 ? 37.232 11.610 18.358 0.50 19.22 69 ARG C CA 1
ATOM 2356 C C . ARG C 1 48 ? 37.358 10.240 17.717 1.00 19.27 69 ARG C C 1
ATOM 2357 O O . ARG C 1 48 ? 37.438 10.121 16.503 1.00 19.08 69 ARG C O 1
ATOM 2372 N N . GLN C 1 49 ? 37.402 9.185 18.519 1.00 21.49 70 GLN C N 1
ATOM 2373 C CA A GLN C 1 49 ? 37.524 7.811 18.014 0.50 21.98 70 GLN C CA 1
ATOM 2374 C CA B GLN C 1 49 ? 37.530 7.833 17.999 0.50 22.23 70 GLN C CA 1
ATOM 2375 C C . GLN C 1 49 ? 36.366 7.444 17.072 1.00 21.14 70 GLN C C 1
ATOM 2376 O O . GLN C 1 49 ? 36.577 6.848 16.012 1.00 22.71 70 GLN C O 1
ATOM 2387 N N . ASN C 1 50 ? 35.138 7.810 17.441 1.00 19.23 71 ASN C N 1
ATOM 2388 C CA . ASN C 1 50 ? 33.978 7.473 16.587 1.00 18.50 71 ASN C CA 1
ATOM 2389 C C . ASN C 1 50 ? 33.838 8.426 15.394 1.00 17.42 71 ASN C C 1
ATOM 2390 O O . ASN C 1 50 ? 33.346 8.056 14.322 1.00 17.73 71 ASN C O 1
ATOM 2395 N N . ILE C 1 51 ? 34.277 9.657 15.598 1.00 16.04 72 ILE C N 1
ATOM 2396 C CA . ILE C 1 51 ? 34.313 10.653 14.504 1.00 15.98 72 ILE C CA 1
ATOM 2397 C C . ILE C 1 51 ? 35.281 10.181 13.409 1.00 16.66 72 ILE C C 1
ATOM 2398 O O . ILE C 1 51 ? 35.007 10.329 12.246 1.00 16.90 72 ILE C O 1
ATOM 2403 N N . GLN C 1 52 ? 36.413 9.589 13.793 1.00 17.18 73 GLN C N 1
ATOM 2404 C CA . GLN C 1 52 ? 37.296 8.988 12.818 1.00 18.20 73 GLN C CA 1
ATOM 2405 C C . GLN C 1 52 ? 36.560 7.953 11.967 1.00 17.85 73 GLN C C 1
ATOM 2406 O O . GLN C 1 52 ? 36.721 7.918 10.752 1.00 18.38 73 GLN C O 1
ATOM 2412 N N . LYS C 1 53 ? 35.802 7.076 12.614 1.00 18.88 74 LYS C N 1
ATOM 2413 C CA . LYS C 1 53 ? 35.019 6.044 11.908 1.00 19.48 74 LYS C CA 1
ATOM 2414 C C . LYS C 1 53 ? 33.964 6.669 10.972 1.00 18.34 74 LYS C C 1
ATOM 2415 O O . LYS C 1 53 ? 33.721 6.177 9.876 1.00 19.24 74 LYS C O 1
ATOM 2421 N N . LEU C 1 54 ? 33.388 7.790 11.383 1.00 18.14 75 LEU C N 1
ATOM 2422 C CA . LEU C 1 54 ? 32.444 8.523 10.550 1.00 17.38 75 LEU C CA 1
ATOM 2423 C C . LEU C 1 54 ? 33.114 8.983 9.249 1.00 16.76 75 LEU C C 1
ATOM 2424 O O . LEU C 1 54 ? 32.614 8.741 8.148 1.00 17.49 75 LEU C O 1
ATOM 2429 N N . TRP C 1 55 ? 34.257 9.651 9.364 1.00 15.77 76 TRP C N 1
ATOM 2430 C CA . TRP C 1 55 ? 34.931 10.137 8.183 1.00 16.32 76 TRP C CA 1
ATOM 2431 C C . TRP C 1 55 ? 35.512 9.004 7.346 1.00 16.36 76 TRP C C 1
ATOM 2432 O O . TRP C 1 55 ? 35.538 9.103 6.117 1.00 16.65 76 TRP C O 1
ATOM 2443 N N . GLN C 1 56 ? 35.969 7.927 7.991 1.00 17.21 77 GLN C N 1
ATOM 2444 C CA . GLN C 1 56 ? 36.381 6.755 7.234 1.00 17.95 77 GLN C CA 1
ATOM 2445 C C . GLN C 1 56 ? 35.213 6.194 6.427 1.00 18.37 77 GLN C C 1
ATOM 2446 O O . GLN C 1 56 ? 35.402 5.800 5.255 1.00 18.74 77 GLN C O 1
ATOM 2452 N N . GLY C 1 57 ? 34.019 6.193 7.019 1.00 18.35 78 GLY C N 1
ATOM 2453 C CA . GLY C 1 57 ? 32.816 5.765 6.307 1.00 19.19 78 GLY C CA 1
ATOM 2454 C C . GLY C 1 57 ? 32.526 6.599 5.058 1.00 19.33 78 GLY C C 1
ATOM 2455 O O . GLY C 1 57 ? 32.150 6.067 4.013 1.00 20.33 78 GLY C O 1
ATOM 2456 N N . ALA C 1 58 ? 32.733 7.913 5.171 1.00 17.75 79 ALA C N 1
ATOM 2457 C CA . ALA C 1 58 ? 32.601 8.843 4.050 1.00 17.20 79 ALA C CA 1
ATOM 2458 C C . ALA C 1 58 ? 33.549 8.476 2.920 1.00 17.35 79 ALA C C 1
ATOM 2459 O O . ALA C 1 58 ? 33.180 8.415 1.750 1.00 19.47 79 ALA C O 1
ATOM 2469 N N . ASP C 1 60 ? 34.960 5.609 2.463 1.00 19.20 81 ASP C N 1
ATOM 2470 C CA . ASP C 1 60 ? 34.582 4.264 1.945 1.00 20.61 81 ASP C CA 1
ATOM 2471 C C . ASP C 1 60 ? 33.440 4.336 0.908 1.00 22.16 81 ASP C C 1
ATOM 2472 O O . ASP C 1 60 ? 33.323 3.456 0.010 1.00 21.89 81 ASP C O 1
ATOM 2490 N N . GLY C 1 62 ? 33.171 6.762 -1.171 1.00 20.75 83 GLY C N 1
ATOM 2491 C CA . GLY C 1 62 ? 33.672 7.444 -2.333 1.00 20.27 83 GLY C CA 1
ATOM 2492 C C . GLY C 1 62 ? 33.477 8.956 -2.299 1.00 20.12 83 GLY C C 1
ATOM 2493 O O . GLY C 1 62 ? 33.608 9.625 -3.336 1.00 21.73 83 GLY C O 1
ATOM 2494 N N . ILE C 1 63 ? 33.188 9.515 -1.123 1.00 19.79 84 ILE C N 1
ATOM 2495 C CA . ILE C 1 63 ? 33.080 11.001 -1.033 1.00 19.47 84 ILE C CA 1
ATOM 2496 C C . ILE C 1 63 ? 34.447 11.635 -1.234 1.00 19.98 84 ILE C C 1
ATOM 2497 O O . ILE C 1 63 ? 35.439 11.191 -0.607 1.00 21.06 84 ILE C O 1
ATOM 2502 N N . SER C 1 64 ? 34.549 12.575 -2.174 1.00 20.94 85 SER C N 1
ATOM 2503 C CA . SER C 1 64 ? 35.808 13.141 -2.554 1.00 22.01 85 SER C CA 1
ATOM 2504 C C . SER C 1 64 ? 35.657 14.643 -2.803 1.00 21.07 85 SER C C 1
ATOM 2505 O O . SER C 1 64 ? 34.544 15.165 -2.796 1.00 18.63 85 SER C O 1
ATOM 2508 N N . GLU C 1 65 ? 36.792 15.319 -2.966 1.00 20.75 86 GLU C N 1
ATOM 2509 C CA . GLU C 1 65 ? 36.855 16.736 -3.349 1.00 20.94 86 GLU C CA 1
ATOM 2510 C C . GLU C 1 65 ? 36.064 17.601 -2.339 1.00 19.04 86 GLU C C 1
ATOM 2511 O O . GLU C 1 65 ? 35.270 18.458 -2.705 1.00 18.62 86 GLU C O 1
ATOM 2517 N N . LEU C 1 66 ? 36.285 17.347 -1.061 1.00 17.69 87 LEU C N 1
ATOM 2518 C CA . LEU C 1 66 ? 35.629 18.150 -0.046 1.00 16.64 87 LEU C CA 1
ATOM 2519 C C . LEU C 1 66 ? 36.173 19.564 -0.080 1.00 16.42 87 LEU C C 1
ATOM 2520 O O . LEU C 1 66 ? 37.390 19.764 -0.057 1.00 17.35 87 LEU C O 1
ATOM 2525 N N . LYS C 1 67 ? 35.259 20.523 -0.024 1.00 15.85 88 LYS C N 1
ATOM 2526 C CA . LYS C 1 67 ? 35.576 21.943 0.116 1.00 16.61 88 LYS C CA 1
ATOM 2527 C C . LYS C 1 67 ? 34.729 22.519 1.239 1.00 15.85 88 LYS C C 1
ATOM 2528 O O . LYS C 1 67 ? 33.549 22.184 1.356 1.00 16.96 88 LYS C O 1
ATOM 2534 N N . LEU C 1 68 ? 35.351 23.347 2.074 1.00 15.02 89 LEU C N 1
ATOM 2535 C CA . LEU C 1 68 ? 34.700 24.038 3.189 1.00 15.58 89 LEU C CA 1
ATOM 2536 C C . LEU C 1 68 ? 34.901 25.522 3.060 1.00 16.23 89 LEU C C 1
ATOM 2537 O O . LEU C 1 68 ? 36.053 25.993 3.016 1.00 17.82 89 LEU C O 1
ATOM 2542 N N . THR C 1 69 ? 33.798 26.259 3.075 1.00 15.70 90 THR C N 1
ATOM 2543 C CA . THR C 1 69 ? 33.827 27.702 2.980 1.00 15.88 90 THR C CA 1
ATOM 2544 C C . THR C 1 69 ? 33.205 28.303 4.259 1.00 14.80 90 THR C C 1
ATOM 2545 O O . THR C 1 69 ? 32.021 28.209 4.482 1.00 15.42 90 THR C O 1
ATOM 2549 N N . THR C 1 70 ? 34.016 29.032 5.002 1.00 16.47 91 THR C N 1
ATOM 2550 C CA . THR C 1 70 ? 33.542 29.777 6.162 1.00 15.75 91 THR C CA 1
ATOM 2551 C C . THR C 1 70 ? 32.805 31.035 5.726 1.00 15.35 91 THR C C 1
ATOM 2552 O O . THR C 1 70 ? 33.349 31.854 4.974 1.00 16.37 91 THR C O 1
ATOM 2556 N N . LEU C 1 71 ? 31.581 31.187 6.220 1.00 15.87 92 LEU C N 1
ATOM 2557 C CA . LEU C 1 71 ? 30.778 32.357 5.966 1.00 15.09 92 LEU C CA 1
ATOM 2558 C C . LEU C 1 71 ? 30.803 33.385 7.103 1.00 16.79 92 LEU C C 1
ATOM 2559 O O . LEU C 1 71 ? 30.770 34.560 6.849 1.00 19.10 92 LEU C O 1
ATOM 2564 N N . ASP C 1 72 ? 30.896 32.922 8.333 1.00 15.02 93 ASP C N 1
ATOM 2565 C CA . ASP C 1 72 ? 31.016 33.817 9.481 1.00 15.40 93 ASP C CA 1
ATOM 2566 C C . ASP C 1 72 ? 31.512 33.091 10.709 1.00 15.23 93 ASP C C 1
ATOM 2567 O O . ASP C 1 72 ? 31.343 31.864 10.843 1.00 15.61 93 ASP C O 1
ATOM 2572 N N . VAL C 1 73 ? 32.166 33.875 11.587 1.00 15.34 94 VAL C N 1
ATOM 2573 C CA . VAL C 1 73 ? 32.755 33.395 12.821 1.00 16.17 94 VAL C CA 1
ATOM 2574 C C . VAL C 1 73 ? 32.511 34.429 13.911 1.00 16.79 94 VAL C C 1
ATOM 2575 O 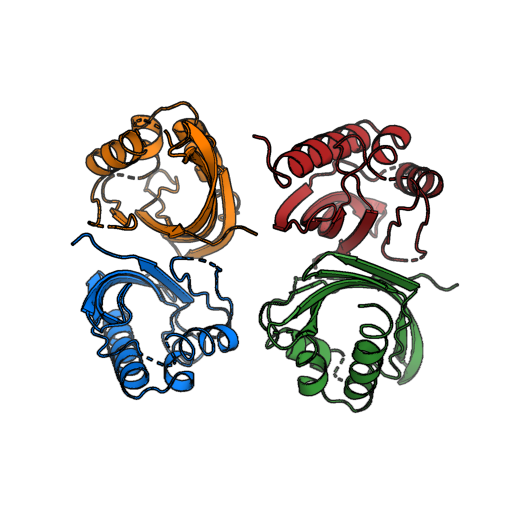O . VAL C 1 73 ? 32.741 35.631 13.716 1.00 19.04 94 VAL C O 1
ATOM 2579 N N . GLN C 1 74 ? 32.034 33.950 15.056 1.00 17.17 95 GLN C N 1
ATOM 2580 C CA . GLN C 1 74 ? 31.934 34.781 16.254 1.00 17.84 95 GLN C CA 1
ATOM 2581 C C . GLN C 1 74 ? 32.745 34.117 17.341 1.00 17.73 95 GLN C C 1
ATOM 2582 O O . GLN C 1 74 ? 32.567 32.944 17.680 1.00 18.44 95 GLN C O 1
ATOM 2588 N N . GLU C 1 75 ? 33.629 34.889 17.959 1.00 19.66 96 GLU C N 1
ATOM 2589 C CA . GLU C 1 75 ? 34.497 34.366 18.982 1.00 19.97 96 GLU C CA 1
ATOM 2590 C C . GLU C 1 75 ? 33.946 34.777 20.367 1.00 20.28 96 GLU C C 1
ATOM 2591 O O . GLU C 1 75 ? 33.480 35.914 20.549 1.00 19.92 96 GLU C O 1
ATOM 2597 N N . SER C 1 76 ? 33.972 33.850 21.323 1.00 20.96 97 SER C N 1
ATOM 2598 C CA . SER C 1 76 ? 33.559 34.158 22.696 1.00 22.82 97 SER C CA 1
ATOM 2599 C C . SER C 1 76 ? 34.393 33.353 23.674 1.00 22.31 97 SER C C 1
ATOM 2600 O O . SER C 1 76 ? 34.101 32.211 24.002 1.00 21.82 97 SER C O 1
ATOM 2603 N N . GLY C 1 77 ? 35.469 33.941 24.156 1.00 23.00 98 GLY C N 1
ATOM 2604 C CA . GLY C 1 77 ? 36.259 33.224 25.168 1.00 22.78 98 GLY C CA 1
ATOM 2605 C C . GLY C 1 77 ? 36.902 31.964 24.588 1.00 22.25 98 GLY C C 1
ATOM 2606 O O . GLY C 1 77 ? 37.599 32.003 23.558 1.00 23.47 98 GLY C O 1
ATOM 2607 N N . ASP C 1 78 ? 36.658 30.837 25.234 1.00 22.47 99 ASP C N 1
ATOM 2608 C CA . ASP C 1 78 ? 37.265 29.589 24.804 1.00 23.57 99 ASP C CA 1
ATOM 2609 C C . ASP C 1 78 ? 36.451 28.903 23.690 1.00 21.24 99 ASP C C 1
ATOM 2610 O O . ASP C 1 78 ? 36.806 27.816 23.280 1.00 20.21 99 ASP C O 1
ATOM 2615 N N . PHE C 1 79 ? 35.394 29.563 23.225 1.00 19.78 100 PHE C N 1
ATOM 2616 C CA . PHE C 1 79 ? 34.572 29.050 22.136 1.00 18.93 100 PHE C CA 1
ATOM 2617 C C . PHE C 1 79 ? 34.537 30.008 20.940 1.00 17.85 100 PHE C C 1
ATOM 2618 O O . PHE C 1 79 ? 34.701 31.225 21.096 1.00 20.27 100 PHE C O 1
ATOM 2626 N N . ALA C 1 80 ? 34.324 29.428 19.753 1.00 16.80 101 ALA C N 1
ATOM 2627 C CA . ALA C 1 80 ? 34.014 30.222 18.558 1.00 16.20 101 ALA C CA 1
ATOM 2628 C C . ALA C 1 80 ? 32.925 29.491 17.787 1.00 15.06 101 ALA C C 1
ATOM 2629 O O . ALA C 1 80 ? 32.823 28.269 17.832 1.00 17.69 101 ALA C O 1
ATOM 2631 N N . PHE C 1 81 ? 32.053 30.241 17.163 1.00 15.02 102 PHE C N 1
ATOM 2632 C CA . PHE C 1 81 ? 30.902 29.717 16.468 1.00 14.54 102 PHE C CA 1
ATOM 2633 C C . PHE C 1 81 ? 31.086 30.052 14.989 1.00 13.38 102 PHE C C 1
ATOM 2634 O O . PHE C 1 81 ? 31.195 31.248 14.612 1.00 15.48 102 PHE C O 1
ATOM 2642 N N . GLU C 1 82 ? 31.138 29.007 14.168 1.00 13.29 103 GLU C N 1
ATOM 2643 C CA . GLU C 1 82 ? 31.358 29.140 12.749 1.00 13.23 103 GLU C CA 1
ATOM 2644 C C . GLU C 1 82 ? 30.128 28.656 11.993 1.00 13.60 103 GLU C C 1
ATOM 2645 O O . GLU C 1 82 ? 29.568 27.616 12.325 1.00 14.60 103 GLU C O 1
ATOM 2651 N N . SER C 1 83 ? 29.716 29.390 10.960 1.00 13.24 104 SER C N 1
ATOM 2652 C CA . SER C 1 83 ? 28.801 28.810 10.001 1.00 13.65 104 SER C CA 1
ATOM 2653 C C . SER C 1 83 ? 29.424 28.867 8.605 1.00 12.73 104 SER C C 1
ATOM 2654 O O . SER C 1 83 ? 30.241 29.743 8.304 1.00 13.61 104 SER C O 1
ATOM 2657 N N . GLY C 1 84 ? 29.029 27.947 7.753 1.00 12.31 105 GLY C N 1
ATOM 2658 C CA . GLY C 1 84 ? 29.680 27.820 6.470 1.00 12.64 105 GLY C CA 1
ATOM 2659 C C . GLY C 1 84 ? 28.935 26.922 5.531 1.00 13.70 105 GLY C C 1
ATOM 2660 O O . GLY C 1 84 ? 27.816 26.485 5.806 1.00 13.71 105 GLY C O 1
ATOM 2661 N N . SER C 1 85 ? 29.549 26.734 4.373 1.00 13.88 106 SER C N 1
ATOM 2662 C CA A SER C 1 85 ? 29.016 25.874 3.312 0.50 14.28 106 SER C CA 1
ATOM 2663 C CA B SER C 1 85 ? 29.003 25.852 3.343 0.50 14.80 106 SER C CA 1
ATOM 2664 C C . SER C 1 85 ? 30.038 24.834 2.935 1.00 14.52 106 SER C C 1
ATOM 2665 O O . SER C 1 85 ? 31.222 25.037 3.089 1.00 15.25 106 SER C O 1
ATOM 2670 N N . PHE C 1 86 ? 29.565 23.697 2.454 1.00 14.04 107 PHE C N 1
ATOM 2671 C CA . PHE C 1 86 ? 30.442 22.688 1.928 1.00 13.42 107 PHE C CA 1
ATOM 2672 C C . PHE C 1 86 ? 29.997 22.230 0.530 1.00 13.37 107 PHE C C 1
ATOM 2673 O O . PHE C 1 86 ? 28.816 22.390 0.141 1.00 13.74 107 PHE C O 1
ATOM 2681 N N . SER C 1 87 ? 30.948 21.655 -0.193 1.00 13.65 108 SER C N 1
ATOM 2682 C CA . SER C 1 87 ? 30.648 20.941 -1.416 1.00 15.30 108 SER C CA 1
ATOM 2683 C C . SER C 1 87 ? 31.548 19.713 -1.474 1.00 15.43 108 SER C C 1
ATOM 2684 O O . SER C 1 87 ? 32.605 19.662 -0.843 1.00 15.65 108 SER C O 1
ATOM 2687 N N . LEU C 1 88 ? 31.110 18.722 -2.234 1.00 15.55 109 LEU C N 1
ATOM 2688 C CA . LEU C 1 88 ? 31.855 17.470 -2.387 1.00 15.55 109 LEU C CA 1
ATOM 2689 C C . LEU C 1 88 ? 31.322 16.755 -3.624 1.00 16.61 109 LEU C C 1
ATOM 2690 O O . LEU C 1 88 ? 30.327 17.177 -4.204 1.00 16.57 109 LEU C O 1
ATOM 2695 N N . LYS C 1 89 ? 31.967 15.652 -3.964 1.00 18.23 110 LYS C N 1
ATOM 2696 C CA . LYS C 1 89 ? 31.497 14.786 -5.029 1.00 19.55 110 LYS C CA 1
ATOM 2697 C C . LYS C 1 89 ? 31.396 13.382 -4.511 1.00 20.91 110 LYS C C 1
ATOM 2698 O O . LYS C 1 89 ? 32.120 13.006 -3.616 1.00 20.77 110 LYS C O 1
ATOM 2704 N N . ALA C 1 90 ? 30.508 12.591 -5.069 1.00 22.48 111 ALA C N 1
ATOM 2705 C CA . ALA C 1 90 ? 30.426 11.177 -4.696 1.00 24.12 111 ALA C CA 1
ATOM 2706 C C . ALA C 1 90 ? 29.915 10.428 -5.901 1.00 27.21 111 ALA C C 1
ATOM 2707 O O . ALA C 1 90 ? 29.174 10.990 -6.692 1.00 26.31 111 ALA C O 1
ATOM 2709 N N . PRO C 1 91 ? 30.368 9.187 -6.083 1.00 31.17 112 PRO C N 1
ATOM 2710 C CA . PRO C 1 91 ? 29.912 8.427 -7.256 1.00 33.66 112 PRO C CA 1
ATOM 2711 C C . PRO C 1 91 ? 28.425 8.162 -7.197 1.00 36.18 112 PRO C C 1
ATOM 2712 O O . PRO C 1 91 ? 27.873 7.903 -6.123 1.00 37.37 112 PRO C O 1
ATOM 2716 N N . GLY C 1 92 ? 27.773 8.278 -8.348 1.00 39.20 113 GLY C N 1
ATOM 2717 C CA . GLY C 1 92 ? 26.407 7.792 -8.493 1.00 41.37 113 GLY C CA 1
ATOM 2718 C C . GLY C 1 92 ? 26.399 6.334 -8.935 1.00 43.30 113 GLY C C 1
ATOM 2719 O O . GLY C 1 92 ? 27.428 5.643 -8.890 1.00 43.42 113 GLY C O 1
ATOM 2720 N N . LYS C 1 93 ? 25.232 5.874 -9.382 1.00 45.50 114 LYS C N 1
ATOM 2721 C CA . LYS C 1 93 ? 25.044 4.494 -9.848 1.00 46.88 114 LYS C CA 1
ATOM 2722 C C . LYS C 1 93 ? 25.896 4.151 -11.098 1.00 48.18 114 LYS C C 1
ATOM 2723 O O . LYS C 1 93 ? 26.264 2.993 -11.288 1.00 48.94 114 LYS C O 1
ATOM 2725 N N . ASP C 1 94 ? 26.195 5.159 -11.933 1.00 48.94 115 ASP C N 1
ATOM 2726 C CA . ASP C 1 94 ? 27.102 5.027 -13.102 1.00 49.00 115 ASP C CA 1
ATOM 2727 C C . ASP C 1 94 ? 28.593 5.207 -12.747 1.00 48.85 115 ASP C C 1
ATOM 2728 O O . ASP C 1 94 ? 29.452 5.214 -13.649 1.00 49.54 115 ASP C O 1
ATOM 2730 N N . SER C 1 95 ? 28.894 5.374 -11.448 1.00 47.79 116 SER C N 1
ATOM 2731 C CA . SER C 1 95 ? 30.247 5.679 -10.945 1.00 46.22 116 SER C CA 1
ATOM 2732 C C . SER C 1 95 ? 30.791 7.029 -11.456 1.00 44.44 116 SER C C 1
ATOM 2733 O O . SER C 1 95 ? 31.894 7.435 -11.073 1.00 44.90 116 SER C O 1
ATOM 2735 N N . LYS C 1 96 ? 30.028 7.734 -12.303 1.00 41.85 117 LYS C N 1
ATOM 2736 C CA . LYS C 1 96 ? 30.348 9.125 -12.631 1.00 39.79 117 LYS C CA 1
ATOM 2737 C C . LYS C 1 96 ? 30.069 9.938 -11.356 1.00 37.74 117 LYS C C 1
ATOM 2738 O O . LYS C 1 96 ? 29.148 9.622 -10.590 1.00 35.35 117 LYS C O 1
ATOM 2740 N N . LEU C 1 97 ? 30.886 10.957 -11.133 1.00 36.14 118 LEU C N 1
ATOM 2741 C CA . LEU C 1 97 ? 30.785 11.751 -9.890 1.00 34.06 118 LEU C CA 1
ATOM 2742 C C . LEU C 1 97 ? 29.538 12.630 -9.947 1.00 32.62 118 LEU C C 1
ATOM 2743 O O . LEU C 1 97 ? 29.207 13.175 -11.022 1.00 33.63 118 LEU C O 1
ATOM 2748 N N . VAL C 1 98 ? 28.848 12.748 -8.806 1.00 28.87 119 VAL C N 1
ATOM 2749 C CA . VAL C 1 98 ? 27.698 13.623 -8.648 1.00 26.72 119 VAL C CA 1
ATOM 2750 C C . VAL C 1 98 ? 28.057 14.680 -7.567 1.00 24.80 119 VAL C C 1
ATOM 2751 O O . VAL C 1 98 ? 28.542 14.327 -6.484 1.00 24.39 119 VAL C O 1
ATOM 2755 N N . ASP C 1 99 ? 27.848 15.950 -7.890 1.00 23.42 120 ASP C N 1
ATOM 2756 C CA . ASP C 1 99 ? 28.058 17.048 -6.944 1.00 22.57 120 ASP C CA 1
ATOM 2757 C C . ASP C 1 99 ? 27.011 17.056 -5.843 1.00 21.20 120 ASP C C 1
ATOM 2758 O O . ASP C 1 99 ? 25.830 16.770 -6.064 1.00 21.62 120 ASP C O 1
ATOM 2763 N N . ALA C 1 100 ? 27.439 17.422 -4.631 1.00 19.76 121 ALA C N 1
ATOM 2764 C CA . ALA C 1 100 ? 26.520 17.633 -3.536 1.00 19.42 121 ALA C CA 1
ATOM 2765 C C . ALA C 1 100 ? 26.996 18.824 -2.748 1.00 17.61 121 ALA C C 1
ATOM 2766 O O . ALA C 1 100 ? 28.193 19.090 -2.676 1.00 18.47 121 ALA C O 1
ATOM 2768 N N . ALA C 1 101 ? 26.067 19.536 -2.131 1.00 17.10 122 ALA C N 1
ATOM 2769 C CA . ALA C 1 101 ? 26.438 20.721 -1.371 1.00 16.38 122 ALA C CA 1
ATOM 2770 C C . ALA C 1 101 ? 25.558 20.835 -0.126 1.00 15.42 122 ALA C C 1
ATOM 2771 O O . ALA C 1 101 ? 24.523 20.191 -0.019 1.00 16.30 122 ALA C O 1
ATOM 2773 N N . GLY C 1 102 ? 25.968 21.665 0.810 1.00 14.28 123 GLY C N 1
ATOM 2774 C CA . GLY C 1 102 ? 25.159 21.943 1.987 1.00 14.71 123 GLY C CA 1
ATOM 2775 C C . GLY C 1 102 ? 25.801 22.962 2.887 1.00 14.26 123 GLY C C 1
ATOM 2776 O O . GLY C 1 102 ? 26.615 23.775 2.456 1.00 15.06 123 GLY C O 1
ATOM 2777 N N . LYS C 1 103 ? 25.424 22.907 4.148 1.00 13.50 124 LYS C N 1
ATOM 2778 C CA . LYS C 1 103 ? 25.697 24.006 5.068 1.00 13.33 124 LYS C CA 1
ATOM 2779 C C . LYS C 1 103 ? 25.894 23.418 6.444 1.00 12.50 124 LYS C C 1
ATOM 2780 O O . LYS C 1 103 ? 25.450 22.309 6.755 1.00 14.47 124 LYS C O 1
ATOM 2786 N N . TYR C 1 104 ? 26.613 24.163 7.285 1.00 13.35 125 TYR C N 1
ATOM 2787 C CA . TYR C 1 104 ? 27.005 23.665 8.593 1.00 13.15 125 TYR C CA 1
ATOM 2788 C C . TYR C 1 104 ? 27.145 24.741 9.629 1.00 12.38 125 TYR C C 1
ATOM 2789 O O . TYR C 1 104 ? 27.361 25.895 9.283 1.00 13.03 125 TYR C O 1
ATOM 2798 N N . VAL C 1 105 ? 27.115 24.317 10.880 1.00 13.07 126 VAL C N 1
ATOM 2799 C CA . VAL C 1 105 ? 27.501 25.133 12.023 1.00 13.39 126 VAL C CA 1
ATOM 2800 C C . VAL C 1 105 ? 28.500 24.299 12.813 1.00 13.76 126 VAL C C 1
ATOM 2801 O O . VAL C 1 105 ? 28.254 23.111 13.045 1.00 13.84 126 VAL C O 1
ATOM 2805 N N . VAL C 1 106 ? 29.618 24.926 13.237 1.00 13.49 127 VAL C N 1
ATOM 2806 C CA . VAL C 1 106 ? 30.595 24.268 14.103 1.00 13.52 127 VAL C CA 1
ATOM 2807 C C . VAL C 1 106 ? 30.791 25.143 15.346 1.00 12.39 127 VAL C C 1
ATOM 2808 O O . VAL C 1 106 ? 30.990 26.378 15.230 1.00 14.30 127 VAL C O 1
ATOM 2812 N N . VAL C 1 107 ? 30.711 24.509 16.518 1.00 13.55 128 VAL C N 1
ATOM 2813 C CA . VAL C 1 107 ? 31.187 25.101 17.754 1.00 13.07 128 VAL C CA 1
ATOM 2814 C C . VAL C 1 107 ? 32.624 24.618 17.860 1.00 13.12 128 VAL C C 1
ATOM 2815 O O . VAL C 1 107 ? 32.869 23.399 17.975 1.00 13.94 128 VAL C O 1
ATOM 2819 N N . TRP C 1 108 ? 33.552 25.577 17.842 1.00 13.74 129 TRP C N 1
ATOM 2820 C CA . TRP C 1 108 ? 34.959 25.349 18.051 1.00 13.92 129 TRP C CA 1
ATOM 2821 C C . TRP C 1 108 ? 35.290 25.631 19.520 1.00 14.71 129 TRP C C 1
ATOM 2822 O O . TRP C 1 108 ? 34.681 26.483 20.151 1.00 15.62 129 TRP C O 1
ATOM 2833 N N . ARG C 1 109 ? 36.323 24.949 20.006 1.00 15.44 130 ARG C N 1
ATOM 2834 C CA . ARG C 1 109 ? 36.824 25.159 21.367 1.00 16.74 130 ARG C CA 1
ATOM 2835 C C . ARG C 1 109 ? 38.346 25.318 21.308 1.00 17.65 130 ARG C C 1
ATOM 2836 O O . ARG C 1 109 ? 39.001 24.650 20.536 1.00 17.86 130 ARG C O 1
ATOM 2844 N N . LYS C 1 110 ? 38.875 26.175 22.173 1.00 20.83 131 LYS C N 1
ATOM 2845 C CA . LYS C 1 110 ? 40.284 26.515 22.156 1.00 24.13 131 LYS C CA 1
ATOM 2846 C C . LYS C 1 110 ? 40.865 25.689 23.261 1.00 26.00 131 LYS C C 1
ATOM 2847 O O . LYS C 1 110 ? 40.414 25.825 24.410 1.00 26.73 131 LYS C O 1
ATOM 2853 N N . GLY C 1 111 ? 41.794 24.804 22.923 1.00 28.78 132 GLY C N 1
ATOM 2854 C CA . GLY C 1 111 ? 42.609 24.093 23.925 1.00 31.65 132 GLY C CA 1
ATOM 2855 C C . GLY C 1 111 ? 43.485 24.954 24.842 1.00 33.78 132 GLY C C 1
ATOM 2856 O O . GLY C 1 111 ? 43.660 26.172 24.650 1.00 33.67 132 GLY C O 1
ATOM 2857 N N . GLN C 1 112 ? 44.007 24.312 25.891 1.00 36.65 133 GLN C N 1
ATOM 2858 C CA . GLN C 1 112 ? 44.979 24.950 26.787 1.00 38.15 133 GLN C CA 1
ATOM 2859 C C . GLN C 1 112 ? 46.250 25.339 25.996 1.00 39.13 133 GLN C C 1
ATOM 2860 O O . GLN C 1 112 ? 46.875 26.377 26.297 1.00 40.97 133 GLN C O 1
ATOM 2862 N N . ASP C 1 113 ? 46.604 24.559 24.970 1.00 39.45 134 ASP C N 1
ATOM 2863 C CA . ASP C 1 113 ? 47.694 24.952 24.010 1.00 39.54 134 ASP C CA 1
ATOM 2864 C C . ASP C 1 113 ? 47.361 26.126 23.069 1.00 38.50 134 ASP C C 1
ATOM 2865 O O . ASP C 1 113 ? 48.227 26.599 22.306 1.00 39.35 134 ASP C O 1
ATOM 2870 N N . GLY C 1 114 ? 46.104 26.576 23.104 1.00 35.76 135 GLY C N 1
ATOM 2871 C CA . GLY C 1 114 ? 45.671 27.675 22.280 1.00 33.41 135 GLY C CA 1
ATOM 2872 C C . GLY C 1 114 ? 45.212 27.238 20.889 1.00 30.18 135 GLY C C 1
ATOM 2873 O O . GLY C 1 114 ? 44.854 28.112 20.119 1.00 30.68 135 GLY C O 1
ATOM 2874 N N . GLY C 1 115 ? 45.229 25.937 20.577 1.00 27.19 136 GLY C N 1
ATOM 2875 C CA . GLY C 1 115 ? 44.799 25.435 19.248 1.00 24.46 136 GLY C CA 1
ATOM 2876 C C . GLY C 1 115 ? 43.278 25.229 19.177 1.00 22.44 136 GLY C C 1
ATOM 2877 O O . GLY C 1 115 ? 42.695 24.598 20.050 1.00 23.48 136 GLY C O 1
ATOM 2878 N N . TRP C 1 116 ? 42.642 25.813 18.175 1.00 18.37 137 TRP C N 1
ATOM 2879 C CA . TRP C 1 116 ? 41.187 25.634 17.959 1.00 18.78 137 TRP C CA 1
ATOM 2880 C C . TRP C 1 116 ? 40.920 24.257 17.380 1.00 16.98 137 TRP C C 1
ATOM 2881 O O . TRP C 1 116 ? 41.550 23.835 16.410 1.00 16.71 137 TRP C O 1
ATOM 2892 N N . LYS C 1 117 ? 39.917 23.594 17.963 1.00 15.53 138 LYS C N 1
ATOM 2893 C CA . LYS C 1 117 ? 39.471 22.289 17.541 1.00 14.30 138 LYS C CA 1
ATOM 2894 C C . LYS C 1 117 ? 37.957 22.226 17.479 1.00 12.92 138 LYS C C 1
ATOM 2895 O O . LYS C 1 117 ? 37.255 22.873 18.226 1.00 14.53 138 LYS C O 1
ATOM 2901 N N . LEU C 1 118 ? 37.465 21.396 16.585 1.00 12.90 139 LEU C N 1
ATOM 2902 C CA . LEU C 1 118 ? 36.021 21.247 16.461 1.00 13.79 139 LEU C CA 1
ATOM 2903 C C . LEU C 1 118 ? 35.482 20.564 17.717 1.00 13.83 139 LEU C C 1
ATOM 2904 O O . LEU C 1 118 ? 36.004 19.536 18.201 1.00 15.06 139 LEU C O 1
ATOM 2909 N N . TYR C 1 119 ? 34.356 21.087 18.187 1.00 13.62 140 TYR C N 1
ATOM 2910 C CA . TYR C 1 119 ? 33.719 20.537 19.385 1.00 14.14 140 TYR C CA 1
ATOM 2911 C C . TYR C 1 119 ? 32.306 20.054 19.144 1.00 12.56 140 TYR C C 1
ATOM 2912 O O . TYR C 1 119 ? 31.908 19.009 19.703 1.00 14.03 140 TYR C O 1
ATOM 2921 N N . ARG C 1 120 ? 31.522 20.825 18.390 1.00 12.85 141 ARG C N 1
ATOM 2922 C CA . ARG C 1 120 ? 30.220 20.326 17.913 1.00 13.62 141 ARG C CA 1
ATOM 2923 C C . ARG C 1 120 ? 30.190 20.582 16.407 1.00 13.10 141 ARG C C 1
ATOM 2924 O O . ARG C 1 120 ? 30.383 21.728 15.969 1.00 15.03 141 ARG C O 1
ATOM 2932 N N . ASP C 1 121 ? 29.846 19.555 15.623 1.00 12.99 142 ASP C N 1
ATOM 2933 C CA . ASP C 1 121 ? 29.902 19.621 14.167 1.00 12.68 142 ASP C CA 1
ATOM 2934 C C . ASP C 1 121 ? 28.583 19.105 13.621 1.00 12.73 142 ASP C C 1
ATOM 2935 O O . ASP C 1 121 ? 28.293 17.899 13.784 1.00 13.48 142 ASP C O 1
ATOM 2940 N N . ILE C 1 122 ? 27.774 19.995 13.056 1.00 13.10 143 ILE C N 1
ATOM 2941 C CA . ILE C 1 122 ? 26.463 19.609 12.518 1.00 13.41 143 ILE C CA 1
ATOM 2942 C C . ILE C 1 122 ? 26.276 20.218 11.142 1.00 12.49 143 ILE C C 1
ATOM 2943 O O . ILE C 1 122 ? 26.644 21.374 10.900 1.00 13.90 143 ILE C O 1
ATOM 2948 N N . TRP C 1 123 ? 25.686 19.448 10.228 1.00 13.50 144 TRP C N 1
ATOM 2949 C CA . TRP C 1 123 ? 25.484 19.890 8.860 1.00 13.58 144 TRP C CA 1
ATOM 2950 C C . TRP C 1 123 ? 24.234 19.278 8.252 1.00 13.08 144 TRP C C 1
ATOM 2951 O O . TRP C 1 123 ? 23.687 18.325 8.814 1.00 13.63 144 TRP C O 1
ATOM 2962 N N . ASN C 1 124 ? 23.805 19.819 7.118 1.00 13.79 145 ASN C N 1
ATOM 2963 C CA . ASN C 1 124 ? 22.755 19.181 6.312 1.00 13.98 145 ASN C CA 1
ATOM 2964 C C . ASN C 1 124 ? 22.876 19.654 4.862 1.00 15.29 145 ASN C C 1
ATOM 2965 O O . ASN C 1 124 ? 23.744 20.443 4.536 1.00 15.82 145 ASN C O 1
ATOM 2970 N N . SER C 1 125 ? 22.039 19.108 3.987 1.00 15.70 146 SER C N 1
ATOM 2971 C CA . SER C 1 125 ? 22.150 19.339 2.574 1.00 17.08 146 SER C CA 1
ATOM 2972 C C . SER C 1 125 ? 21.379 20.552 2.110 1.00 17.13 146 SER C C 1
ATOM 2973 O O . SER C 1 125 ? 20.363 20.941 2.715 1.00 17.78 146 SER C O 1
ATOM 2976 N N . ASP C 1 126 ? 21.863 21.141 1.019 1.00 17.84 147 ASP C N 1
ATOM 2977 C CA . ASP C 1 126 ? 21.143 22.156 0.256 1.00 19.19 147 ASP C CA 1
ATOM 2978 C C . ASP C 1 126 ? 20.523 21.458 -0.959 1.00 21.08 147 ASP C C 1
ATOM 2979 O O . ASP C 1 126 ? 21.066 20.488 -1.464 1.00 21.42 147 ASP C O 1
ATOM 2984 N N . PRO C 1 127 ? 19.407 21.989 -1.448 1.00 24.04 148 PRO C N 1
ATOM 2985 C CA . PRO C 1 127 ? 18.825 21.519 -2.694 1.00 26.88 148 PRO C CA 1
ATOM 2986 C C . PRO C 1 127 ? 19.641 21.995 -3.908 1.00 30.71 148 PRO C C 1
ATOM 2987 O O . PRO C 1 127 ? 20.460 22.918 -3.803 1.00 30.38 148 PRO C O 1
ATOM 2991 N N . ALA C 1 128 ? 19.427 21.350 -5.059 1.00 34.66 149 ALA C N 1
ATOM 2992 C CA . ALA C 1 128 ? 19.939 21.843 -6.367 1.00 37.61 149 ALA C CA 1
ATOM 2993 C C . ALA C 1 128 ? 19.634 23.343 -6.542 1.00 39.98 149 ALA C C 1
ATOM 2994 O O . ALA C 1 128 ? 18.489 23.768 -6.413 1.00 40.84 149 ALA C O 1
ATOM 2996 N N . LYS C 1 129 ? 20.677 24.139 -6.795 1.00 43.13 150 LYS C N 1
ATOM 2997 C CA . LYS C 1 129 ? 20.617 25.611 -6.791 1.00 44.53 150 LYS C CA 1
ATOM 2998 C C . LYS C 1 129 ? 20.743 26.164 -8.210 1.00 45.66 150 LYS C C 1
ATOM 2999 O O . LYS C 1 129 ? 19.760 26.209 -8.947 1.00 46.30 150 LYS C O 1
ATOM 3002 N N . GLY D 1 1 ? 19.040 33.600 41.746 1.00 42.65 0 GLY D N 1
ATOM 3003 C CA . GLY D 1 1 ? 19.633 33.872 40.405 1.00 41.66 0 GLY D CA 1
ATOM 3004 C C . GLY D 1 1 ? 19.122 32.873 39.366 1.00 41.02 0 GLY D C 1
ATOM 3005 O O . GLY D 1 1 ? 19.034 31.669 39.613 1.00 41.91 0 GLY D O 1
ATOM 3006 N N . GLN D 1 2 ? 18.750 33.380 38.203 1.00 38.83 23 GLN D N 1
ATOM 3007 C CA . GLN D 1 2 ? 18.409 32.525 37.075 1.00 37.27 23 GLN D CA 1
ATOM 3008 C C . GLN D 1 2 ? 19.690 32.252 36.258 1.00 35.37 23 GLN D C 1
ATOM 3009 O O . GLN D 1 2 ? 20.413 33.191 35.873 1.00 34.79 23 GLN D O 1
ATOM 3015 N N . SER D 1 3 ? 19.964 30.983 35.959 1.00 33.17 24 SER D N 1
ATOM 3016 C CA . SER D 1 3 ? 21.111 30.671 35.061 1.00 32.77 24 SER D CA 1
ATOM 3017 C C . SER D 1 3 ? 20.758 30.843 33.578 1.00 31.18 24 SER D C 1
ATOM 3018 O O . SER D 1 3 ? 19.568 30.836 33.219 1.00 30.87 24 SER D O 1
ATOM 3021 N N . ALA D 1 4 ? 21.778 30.960 32.729 1.00 28.51 25 ALA D N 1
ATOM 3022 C CA . ALA D 1 4 ? 21.605 30.872 31.284 1.00 26.15 25 ALA D CA 1
ATOM 3023 C C . ALA D 1 4 ? 20.829 29.622 30.838 1.00 24.20 25 ALA D C 1
ATOM 3024 O O . ALA D 1 4 ? 19.952 29.694 29.986 1.00 23.17 25 ALA D O 1
ATOM 3026 N N A LYS D 1 5 ? 21.150 28.466 31.413 0.50 23.24 26 LYS D N 1
ATOM 3027 N N B LYS D 1 5 ? 21.165 28.482 31.415 0.50 23.22 26 LYS D N 1
ATOM 3028 C CA A LYS D 1 5 ? 20.383 27.261 31.111 0.50 22.88 26 LYS D CA 1
ATOM 3029 C CA B LYS D 1 5 ? 20.416 27.272 31.168 0.50 22.80 26 LYS D CA 1
ATOM 3030 C C A LYS D 1 5 ? 18.904 27.449 31.450 0.50 22.30 26 LYS D C 1
ATOM 3031 C C B LYS D 1 5 ? 18.924 27.448 31.461 0.50 22.28 26 LYS D C 1
ATOM 3032 O O A LYS D 1 5 ? 18.025 27.066 30.678 0.50 20.96 26 LYS D O 1
ATOM 3033 O O B LYS D 1 5 ? 18.060 27.047 30.681 0.50 21.04 26 LYS D O 1
ATOM 3044 N N . GLU D 1 6 ? 18.621 28.079 32.587 1.00 21.98 27 GLU D N 1
ATOM 3045 C CA . GLU D 1 6 ? 17.223 28.341 32.949 1.00 23.08 27 GLU D CA 1
ATOM 3046 C C . GLU D 1 6 ? 16.563 29.341 32.001 1.00 22.00 27 GLU D C 1
ATOM 3047 O O . GLU D 1 6 ? 15.375 29.206 31.661 1.00 21.83 27 GLU D O 1
ATOM 3053 N N . ALA D 1 7 ? 17.303 30.372 31.615 1.00 22.30 28 ALA D N 1
ATOM 3054 C CA . ALA D 1 7 ? 16.753 31.365 30.711 1.00 21.06 28 ALA D CA 1
ATOM 3055 C C . ALA D 1 7 ? 16.421 30.737 29.348 1.00 20.45 28 ALA D C 1
ATOM 3056 O O . ALA D 1 7 ? 15.380 31.019 28.745 1.00 20.65 28 ALA D O 1
ATOM 3058 N N . ILE D 1 8 ? 17.280 29.858 28.881 1.00 20.59 29 ILE D N 1
ATOM 3059 C CA . ILE D 1 8 ? 17.106 29.150 27.606 1.00 20.84 29 ILE D CA 1
ATOM 3060 C C . ILE D 1 8 ? 15.945 28.142 27.689 1.00 20.60 29 ILE D C 1
ATOM 3061 O O . ILE D 1 8 ? 15.190 27.995 26.729 1.00 20.43 29 ILE D O 1
ATOM 3066 N N . GLU D 1 9 ? 15.767 27.479 28.849 1.00 20.97 30 GLU D N 1
ATOM 3067 C CA . GLU D 1 9 ? 14.541 26.689 29.072 1.00 20.72 30 GLU D CA 1
ATOM 3068 C C . GLU D 1 9 ? 13.283 27.505 28.895 1.00 19.82 30 GLU D C 1
ATOM 3069 O O . GLU D 1 9 ? 12.375 27.068 28.212 1.00 21.57 30 GLU D O 1
ATOM 3075 N N . ALA D 1 10 ? 13.221 28.696 29.490 1.00 20.33 31 ALA D N 1
ATOM 3076 C CA . ALA D 1 10 ? 12.056 29.557 29.386 1.00 19.97 31 ALA D CA 1
ATOM 3077 C C . ALA D 1 10 ? 11.875 30.050 27.928 1.00 19.93 31 ALA D C 1
ATOM 3078 O O . ALA D 1 10 ? 10.738 30.126 27.431 1.00 20.74 31 ALA D O 1
ATOM 3080 N N . ALA D 1 11 ? 12.984 30.359 27.243 1.00 19.77 32 ALA D N 1
ATOM 3081 C CA . ALA D 1 11 ? 12.974 30.732 25.807 1.00 19.20 32 ALA D CA 1
ATOM 3082 C C . ALA D 1 11 ? 12.418 29.599 24.941 1.00 19.08 32 ALA D C 1
ATOM 3083 O O . ALA D 1 11 ? 11.615 29.849 24.034 1.00 18.47 32 ALA D O 1
ATOM 3085 N N . ASN D 1 12 ? 12.830 28.363 25.218 1.00 18.49 33 ASN D N 1
ATOM 3086 C CA . ASN D 1 12 ? 12.322 27.212 24.487 1.00 19.44 33 ASN D CA 1
ATOM 3087 C C . ASN D 1 12 ? 10.851 26.935 24.742 1.00 19.66 33 ASN D C 1
ATOM 3088 O O . ASN D 1 12 ? 10.135 26.532 23.845 1.00 20.52 33 ASN D O 1
ATOM 3093 N N . ALA D 1 13 ? 10.410 27.158 25.986 1.00 19.77 34 ALA D N 1
ATOM 3094 C CA . ALA D 1 13 ? 8.983 27.095 26.280 1.00 19.94 34 ALA D CA 1
ATOM 3095 C C . ALA D 1 13 ? 8.241 28.125 25.435 1.00 18.80 34 ALA D C 1
ATOM 3096 O O . ALA D 1 13 ? 7.176 27.825 24.863 1.00 19.32 34 ALA D O 1
ATOM 3098 N N . ASP D 1 14 ? 8.745 29.353 25.364 1.00 19.37 35 ASP D N 1
ATOM 3099 C CA . ASP D 1 14 ? 8.162 30.387 24.498 1.00 18.96 35 ASP D CA 1
ATOM 3100 C C . ASP D 1 14 ? 8.090 29.929 23.020 1.00 17.68 35 ASP D C 1
ATOM 3101 O O . ASP D 1 14 ? 7.082 30.114 22.342 1.00 17.93 35 ASP D O 1
ATOM 3106 N N . PHE D 1 15 ? 9.186 29.348 22.555 1.00 17.40 36 PHE D N 1
ATOM 3107 C CA . PHE D 1 15 ? 9.344 28.909 21.161 1.00 16.84 36 PHE D CA 1
ATOM 3108 C C . PHE D 1 15 ? 8.272 27.856 20.832 1.00 17.02 36 PHE D C 1
ATOM 3109 O O . PHE D 1 15 ? 7.554 27.978 19.835 1.00 17.73 36 PHE D O 1
ATOM 3117 N N . VAL D 1 16 ? 8.173 26.822 21.669 1.00 18.79 37 VAL D N 1
ATOM 3118 C CA . VAL D 1 16 ? 7.238 25.720 21.406 1.00 19.68 37 VAL D CA 1
ATOM 3119 C C . VAL D 1 16 ? 5.785 26.211 21.495 1.00 19.54 37 VAL D C 1
ATOM 3120 O O . VAL D 1 16 ? 4.935 25.805 20.704 1.00 19.74 37 VAL D O 1
ATOM 3124 N N . LYS D 1 17 ? 5.497 27.071 22.482 1.00 19.04 38 LYS D N 1
ATOM 3125 C CA . LYS D 1 17 ? 4.141 27.607 22.605 1.00 19.73 38 LYS D CA 1
ATOM 3126 C C . LYS D 1 17 ? 3.757 28.363 21.302 1.00 19.26 38 LYS D C 1
ATOM 3127 O O . LYS D 1 17 ? 2.669 28.165 20.774 1.00 20.83 38 LYS D O 1
ATOM 3131 N N . ALA D 1 18 ? 4.628 29.234 20.807 1.00 18.01 39 ALA D N 1
ATOM 3132 C CA . ALA D 1 18 ? 4.396 29.992 19.590 1.00 17.56 39 ALA D CA 1
ATOM 3133 C C . ALA D 1 18 ? 4.240 29.034 18.391 1.00 16.94 39 ALA D C 1
ATOM 3134 O O . ALA D 1 18 ? 3.303 29.187 17.591 1.00 17.82 39 ALA D O 1
ATOM 3136 N N . TYR D 1 19 ? 5.109 28.032 18.300 1.00 17.46 40 TYR D N 1
ATOM 3137 C CA . TYR D 1 19 ? 5.038 27.139 17.144 1.00 17.10 40 TYR D CA 1
ATOM 3138 C C . TYR D 1 19 ? 3.686 26.391 17.127 1.00 19.40 40 TYR D C 1
ATOM 3139 O O . TYR D 1 19 ? 2.998 26.284 16.110 1.00 18.44 40 TYR D O 1
ATOM 3148 N N . ASN D 1 20 ? 3.326 25.841 18.278 1.00 19.30 41 ASN D N 1
ATOM 3149 C CA . ASN D 1 20 ? 2.125 24.996 18.360 1.00 20.12 41 ASN D CA 1
ATOM 3150 C C . ASN D 1 20 ? 0.825 25.803 18.409 1.00 20.83 41 ASN D C 1
ATOM 3151 O O . ASN D 1 20 ? -0.268 25.233 18.231 1.00 22.58 41 ASN D O 1
ATOM 3156 N N . SER D 1 21 ? 0.939 27.116 18.594 1.00 22.33 42 SER D N 1
ATOM 3157 C CA . SER D 1 21 ? -0.130 28.078 18.307 1.00 23.24 42 SER D CA 1
ATOM 3158 C C . SER D 1 21 ? -0.200 28.537 16.877 1.00 23.54 42 SER D C 1
ATOM 3159 O O . SER D 1 21 ? -0.990 29.450 16.548 1.00 24.83 42 SER D O 1
ATOM 3162 N N . LYS D 1 22 ? 0.632 27.958 16.006 1.00 21.73 43 LYS D N 1
ATOM 3163 C CA . LYS D 1 22 ? 0.686 28.368 14.629 1.00 22.77 43 LYS D CA 1
ATOM 3164 C C . LYS D 1 22 ? 0.940 29.871 14.469 1.00 21.88 43 LYS D C 1
ATOM 3165 O O . LYS D 1 22 ? 0.387 30.533 13.599 1.00 22.69 43 LYS D O 1
ATOM 3171 N N . ASP D 1 23 ? 1.869 30.401 15.274 1.00 19.74 44 ASP D N 1
ATOM 3172 C CA . ASP D 1 23 ? 2.199 31.822 15.295 1.00 19.32 44 ASP D CA 1
ATOM 3173 C C . ASP D 1 23 ? 3.652 32.001 14.855 1.00 18.13 44 ASP D C 1
ATOM 3174 O O . ASP D 1 23 ? 4.611 32.015 15.681 1.00 17.93 44 ASP D O 1
ATOM 3179 N N . ALA D 1 24 ? 3.830 32.081 13.531 1.00 17.67 45 ALA D N 1
ATOM 3180 C CA . ALA D 1 24 ? 5.166 32.239 12.934 1.00 18.32 45 ALA D CA 1
ATOM 3181 C C . ALA D 1 24 ? 5.878 33.510 13.417 1.00 17.68 45 ALA D C 1
ATOM 3182 O O . ALA D 1 24 ? 7.087 33.486 13.690 1.00 18.42 45 ALA D O 1
ATOM 3184 N N . ALA D 1 25 ? 5.150 34.599 13.547 1.00 18.52 46 ALA D N 1
ATOM 3185 C CA . ALA D 1 25 ? 5.726 35.840 14.077 1.00 19.70 46 ALA D CA 1
ATOM 3186 C C . ALA D 1 25 ? 6.289 35.646 15.492 1.00 18.94 46 ALA D C 1
ATOM 3187 O O . ALA D 1 25 ? 7.372 36.142 15.825 1.00 19.38 46 ALA D O 1
ATOM 3189 N N . GLY D 1 26 ? 5.526 34.947 16.316 1.00 18.35 47 GLY D N 1
ATOM 3190 C CA . GLY D 1 26 ? 5.924 34.615 17.694 1.00 17.32 47 GLY D CA 1
ATOM 3191 C C . GLY D 1 26 ? 7.185 33.752 17.718 1.00 16.66 47 GLY D C 1
ATOM 3192 O O . GLY D 1 26 ? 8.065 33.925 18.572 1.00 17.37 47 GLY D O 1
ATOM 3193 N N . VAL D 1 27 ? 7.268 32.785 16.803 1.00 15.56 48 VAL D N 1
ATOM 3194 C CA . VAL D 1 27 ? 8.477 31.950 16.738 1.00 15.51 48 VAL D CA 1
ATOM 3195 C C . VAL D 1 27 ? 9.676 32.808 16.323 1.00 15.83 48 VAL D C 1
ATOM 3196 O O . VAL D 1 27 ? 10.752 32.781 16.927 1.00 16.81 48 VAL D O 1
ATOM 3200 N N . ALA D 1 28 ? 9.491 33.578 15.260 1.00 16.48 49 ALA D N 1
ATOM 3201 C CA . ALA D 1 28 ? 10.572 34.380 14.714 1.00 16.61 49 ALA D CA 1
ATOM 3202 C C . ALA D 1 28 ? 11.070 35.405 15.736 1.00 16.79 49 ALA D C 1
ATOM 3203 O O . ALA D 1 28 ? 12.249 35.764 15.724 1.00 16.28 49 ALA D O 1
ATOM 3205 N N . SER D 1 29 ? 10.180 35.878 16.627 1.00 16.25 50 SER D N 1
ATOM 3206 C CA A SER D 1 29 ? 10.569 36.889 17.626 0.50 16.05 50 SER D CA 1
ATOM 3207 C CA B SER D 1 29 ? 10.594 36.880 17.611 0.50 17.20 50 SER D CA 1
ATOM 3208 C C . SER D 1 29 ? 11.589 36.357 18.637 1.00 16.77 50 SER D C 1
ATOM 3209 O O . SER D 1 29 ? 12.185 37.135 19.350 1.00 17.26 50 SER D O 1
ATOM 3214 N N . LYS D 1 30 ? 11.758 35.047 18.674 1.00 15.68 51 LYS D N 1
ATOM 3215 C CA . LYS D 1 30 ? 12.763 34.404 19.529 1.00 15.37 51 LYS D CA 1
ATOM 3216 C C . LYS D 1 30 ? 14.146 34.451 18.934 1.00 15.54 51 LYS D C 1
ATOM 3217 O O . LYS D 1 30 ? 15.075 34.022 19.629 1.00 16.09 51 LYS D O 1
ATOM 3223 N N . TYR D 1 31 ? 14.290 34.909 17.664 1.00 14.73 52 TYR D N 1
ATOM 3224 C CA . TYR D 1 31 ? 15.575 34.983 17.012 1.00 15.71 52 TYR D CA 1
ATOM 3225 C C . TYR D 1 31 ? 16.126 36.388 17.023 1.00 15.66 52 TYR D C 1
ATOM 3226 O O . TYR D 1 31 ? 15.369 37.368 16.992 1.00 17.34 52 TYR D O 1
ATOM 3243 N N . ASP D 1 33 ? 17.792 39.548 15.170 1.00 19.41 54 ASP D N 1
ATOM 3244 C CA . ASP D 1 33 ? 17.545 40.112 13.859 1.00 20.35 54 ASP D CA 1
ATOM 3245 C C . ASP D 1 33 ? 18.463 39.561 12.784 1.00 20.54 54 ASP D C 1
ATOM 3246 O O . ASP D 1 33 ? 18.001 39.338 11.675 1.00 19.90 54 ASP D O 1
ATOM 3251 N N . ASP D 1 34 ? 19.736 39.305 13.130 1.00 20.10 55 ASP D N 1
ATOM 3252 C CA . ASP D 1 34 ? 20.742 38.761 12.172 1.00 20.68 55 ASP D CA 1
ATOM 3253 C C . ASP D 1 34 ? 21.004 37.253 12.395 1.00 18.79 55 ASP D C 1
ATOM 3254 O O . ASP D 1 34 ? 22.074 36.733 12.039 1.00 19.47 55 ASP D O 1
ATOM 3259 N N . ALA D 1 35 ? 20.010 36.557 12.929 1.00 17.45 56 ALA D N 1
ATOM 3260 C CA . ALA D 1 35 ? 20.088 35.107 13.068 1.00 16.80 56 ALA D CA 1
ATOM 3261 C C . ALA D 1 35 ? 20.096 34.431 11.694 1.00 16.38 56 ALA D C 1
ATOM 3262 O O . ALA D 1 35 ? 19.807 35.052 10.657 1.00 17.85 56 ALA D O 1
ATOM 3264 N N . ALA D 1 36 ? 20.433 33.140 11.715 1.00 16.43 57 ALA D N 1
ATOM 3265 C CA . ALA D 1 36 ? 20.315 32.301 10.550 1.00 16.28 57 ALA D CA 1
ATOM 3266 C C . ALA D 1 36 ? 19.759 30.945 10.985 1.00 16.34 57 ALA D C 1
ATOM 3267 O O . ALA D 1 36 ? 20.075 30.441 12.080 1.00 17.19 57 ALA D O 1
ATOM 3269 N N . ALA D 1 37 ? 18.883 30.391 10.150 1.00 16.14 58 ALA D N 1
ATOM 3270 C CA . ALA D 1 37 ? 18.373 29.042 10.295 1.00 15.34 58 ALA D CA 1
ATOM 3271 C C . ALA D 1 37 ? 18.856 28.196 9.095 1.00 15.01 58 ALA D C 1
ATOM 3272 O O . ALA D 1 37 ? 19.053 28.728 7.989 1.00 15.83 58 ALA D O 1
ATOM 3274 N N . PHE D 1 38 ? 19.049 26.905 9.358 1.00 14.76 59 PHE D N 1
ATOM 3275 C CA . PHE D 1 38 ? 19.706 25.955 8.444 1.00 14.73 59 PHE D CA 1
ATOM 3276 C C . PHE D 1 38 ? 18.830 24.712 8.250 1.00 15.08 59 PHE D C 1
ATOM 3277 O O . PHE D 1 38 ? 19.078 23.660 8.830 1.00 15.52 59 PHE D O 1
ATOM 3285 N N . PRO D 1 39 ? 17.707 24.868 7.509 1.00 16.62 60 PRO D N 1
ATOM 3286 C CA . PRO D 1 39 ? 16.794 23.750 7.317 1.00 16.89 60 PRO D CA 1
ATOM 3287 C C . PRO D 1 39 ? 17.376 22.724 6.363 1.00 17.51 60 PRO D C 1
ATOM 3288 O O . PRO D 1 39 ? 17.898 23.094 5.298 1.00 17.00 60 PRO D O 1
ATOM 3292 N N . PRO D 1 40 ? 17.243 21.446 6.711 1.00 18.37 61 PRO D N 1
ATOM 3293 C CA . PRO D 1 40 ? 17.697 20.416 5.791 1.00 20.12 61 PRO D CA 1
ATOM 3294 C C . PRO D 1 40 ? 16.950 20.463 4.483 1.00 20.45 61 PRO D C 1
ATOM 3295 O O . PRO D 1 40 ? 15.722 20.630 4.487 1.00 20.85 61 PRO D O 1
ATOM 3299 N N . ASP D 1 41 ? 17.698 20.281 3.396 1.00 20.12 62 ASP D N 1
ATOM 3300 C CA . ASP D 1 41 ? 17.218 20.211 2.014 1.00 21.48 62 ASP D CA 1
ATOM 3301 C C . ASP D 1 41 ? 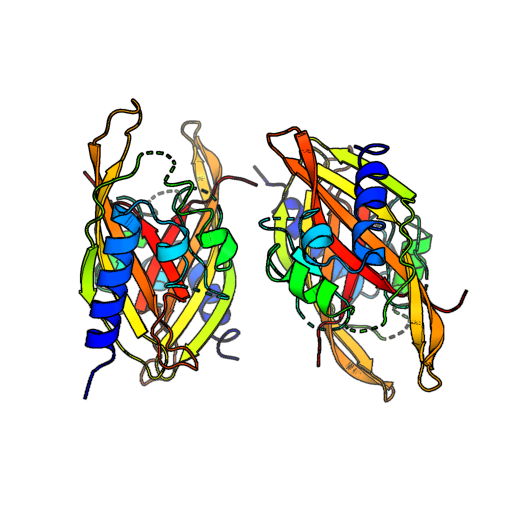16.578 21.524 1.516 1.00 21.83 62 ASP D C 1
ATOM 3302 O O . ASP D 1 41 ? 15.855 21.521 0.526 1.00 23.00 62 ASP D O 1
ATOM 3315 N N . ALA D 1 43 ? 17.673 26.045 1.341 1.00 20.09 64 ALA D N 1
ATOM 3316 C CA . ALA D 1 43 ? 18.773 26.987 1.479 1.00 19.18 64 ALA D CA 1
ATOM 3317 C C . ALA D 1 43 ? 18.808 27.593 2.875 1.00 19.18 64 ALA D C 1
ATOM 3318 O O . ALA D 1 43 ? 17.785 27.689 3.557 1.00 19.60 64 ALA D O 1
ATOM 3320 N N . ARG D 1 44 ? 20.004 27.994 3.299 1.00 18.00 65 ARG D N 1
ATOM 3321 C CA . ARG D 1 44 ? 20.151 28.826 4.524 1.00 18.30 65 ARG D CA 1
ATOM 3322 C C . ARG D 1 44 ? 19.188 30.014 4.476 1.00 18.01 65 ARG D C 1
ATOM 3323 O O . ARG D 1 44 ? 18.992 30.606 3.411 1.00 18.76 65 ARG D O 1
ATOM 3331 N N . VAL D 1 45 ? 18.646 30.366 5.638 1.00 17.55 66 VAL D N 1
ATOM 3332 C CA . VAL D 1 45 ? 17.680 31.456 5.794 1.00 18.05 66 VAL D CA 1
ATOM 3333 C C . VAL D 1 45 ? 18.312 32.454 6.752 1.00 17.98 66 VAL D C 1
ATOM 3334 O O . VAL D 1 45 ? 18.604 32.121 7.916 1.00 19.05 66 VAL D O 1
ATOM 3338 N N . ASP D 1 46 ? 18.509 33.664 6.258 1.00 19.13 67 ASP D N 1
ATOM 3339 C CA . ASP D 1 46 ? 19.167 34.724 6.991 1.00 20.05 67 ASP D CA 1
ATOM 3340 C C . ASP D 1 46 ? 18.184 35.833 7.350 1.00 19.73 67 ASP D C 1
ATOM 3341 O O . ASP D 1 46 ? 17.461 36.324 6.503 1.00 21.34 67 ASP D O 1
ATOM 3346 N N . GLY D 1 47 ? 18.205 36.213 8.619 1.00 18.67 68 GLY D N 1
ATOM 3347 C CA . GLY D 1 47 ? 17.478 37.337 9.139 1.00 18.74 68 GLY D CA 1
ATOM 3348 C C . GLY D 1 47 ? 16.122 36.931 9.701 1.00 18.70 68 GLY D C 1
ATOM 3349 O O . GLY D 1 47 ? 15.480 36.008 9.216 1.00 18.96 68 GLY D O 1
ATOM 3350 N N . ARG D 1 48 ? 15.689 37.656 10.723 1.00 19.06 69 ARG D N 1
ATOM 3351 C CA A ARG D 1 48 ? 14.458 37.329 11.413 0.70 19.59 69 ARG D CA 1
ATOM 3352 C CA B ARG D 1 48 ? 14.447 37.339 11.409 0.30 19.81 69 ARG D CA 1
ATOM 3353 C C . ARG D 1 48 ? 13.226 37.295 10.468 1.00 19.95 69 ARG D C 1
ATOM 3354 O O . ARG D 1 48 ? 12.381 36.422 10.576 1.00 19.37 69 ARG D O 1
ATOM 3369 N N . GLN D 1 49 ? 13.114 38.267 9.568 1.00 21.22 70 GLN D N 1
ATOM 3370 C CA . GLN D 1 49 ? 11.943 38.294 8.673 1.00 21.20 70 GLN D CA 1
ATOM 3371 C C . GLN D 1 49 ? 11.879 37.081 7.768 1.00 20.12 70 GLN D C 1
ATOM 3372 O O . GLN D 1 49 ? 10.813 36.527 7.535 1.00 20.38 70 GLN D O 1
ATOM 3375 N N . ASN D 1 50 ? 13.022 36.654 7.246 1.00 19.76 71 ASN D N 1
ATOM 3376 C CA . ASN D 1 50 ? 13.019 35.477 6.403 1.00 19.67 71 ASN D CA 1
ATOM 3377 C C . ASN D 1 50 ? 12.802 34.214 7.222 1.00 18.20 71 ASN D C 1
ATOM 3378 O O . ASN D 1 50 ? 12.213 33.267 6.736 1.00 18.59 71 ASN D O 1
ATOM 3383 N N . ILE D 1 51 ? 13.278 34.207 8.473 1.00 17.10 72 ILE D N 1
ATOM 3384 C CA . ILE D 1 51 ? 13.023 33.103 9.386 1.00 17.01 72 ILE D CA 1
ATOM 3385 C C . ILE D 1 51 ? 11.508 32.958 9.679 1.00 16.97 72 ILE D C 1
ATOM 3386 O O . ILE D 1 51 ? 10.990 31.838 9.799 1.00 16.43 72 ILE D O 1
ATOM 3391 N N . GLN D 1 52 ? 10.822 34.100 9.820 1.00 18.04 73 GLN D N 1
ATOM 3392 C CA . GLN D 1 52 ? 9.393 34.065 9.938 1.00 18.13 73 GLN D CA 1
ATOM 3393 C C . GLN D 1 52 ? 8.751 33.288 8.765 1.00 18.91 73 GLN D C 1
ATOM 3394 O O . GLN D 1 52 ? 7.871 32.443 8.977 1.00 18.67 73 GLN D O 1
ATOM 3400 N N . LYS D 1 53 ? 9.212 33.584 7.551 1.00 19.01 74 LYS D N 1
ATOM 3401 C CA . LYS D 1 53 ? 8.674 32.931 6.354 1.00 18.90 74 LYS D CA 1
ATOM 3402 C C . LYS D 1 53 ? 8.976 31.442 6.330 1.00 17.85 74 LYS D C 1
ATOM 3403 O O . LYS D 1 53 ? 8.145 30.634 5.914 1.00 19.13 74 LYS D O 1
ATOM 3409 N N . LEU D 1 54 ? 10.168 31.060 6.800 1.00 17.41 75 LEU D N 1
ATOM 3410 C CA . LEU D 1 54 ? 10.525 29.660 6.942 1.00 17.93 75 LEU D CA 1
ATOM 3411 C C . LEU D 1 54 ? 9.508 28.980 7.815 1.00 17.42 75 LEU D C 1
ATOM 3412 O O . LEU D 1 54 ? 8.972 27.923 7.461 1.00 18.52 75 LEU D O 1
ATOM 3417 N N . TRP D 1 55 ? 9.259 29.537 9.003 1.00 17.51 76 TRP D N 1
ATOM 3418 C CA . TRP D 1 55 ? 8.384 28.829 9.925 1.00 16.52 76 TRP D CA 1
ATOM 3419 C C . TRP D 1 55 ? 6.915 28.848 9.490 1.00 17.54 76 TRP D C 1
ATOM 3420 O O . TRP D 1 55 ? 6.204 27.871 9.703 1.00 18.32 76 TRP D O 1
ATOM 3431 N N . GLN D 1 56 ? 6.483 29.910 8.850 1.00 17.77 77 GLN D N 1
ATOM 3432 C CA . GLN D 1 56 ? 5.114 29.965 8.288 1.00 18.78 77 GLN D CA 1
ATOM 3433 C C . GLN D 1 56 ? 4.969 28.869 7.242 1.00 20.13 77 GLN D C 1
ATOM 3434 O O . GLN D 1 56 ? 3.959 28.198 7.149 1.00 21.66 77 GLN D O 1
ATOM 3440 N N . GLY D 1 57 ? 6.013 28.669 6.454 1.00 20.48 78 GLY D N 1
ATOM 3441 C CA . GLY D 1 57 ? 5.961 27.618 5.447 1.00 21.29 78 GLY D CA 1
ATOM 3442 C C . GLY D 1 57 ? 5.855 26.224 6.059 1.00 21.48 78 GLY D C 1
ATOM 3443 O O . GLY D 1 57 ? 5.100 25.371 5.559 1.00 23.68 78 GLY D O 1
ATOM 3444 N N . ALA D 1 58 ? 6.601 25.952 7.134 1.00 21.32 79 ALA D N 1
ATOM 3445 C CA . ALA D 1 58 ? 6.497 24.683 7.874 1.00 20.49 79 ALA D CA 1
ATOM 3446 C C . ALA D 1 58 ? 5.082 24.451 8.390 1.00 20.74 79 ALA D C 1
ATOM 3447 O O . ALA D 1 58 ? 4.532 23.343 8.303 1.00 21.13 79 ALA D O 1
ATOM 3457 N N . ASP D 1 60 ? 2.385 25.853 7.192 1.00 21.69 81 ASP D N 1
ATOM 3458 C CA . ASP D 1 60 ? 1.519 25.712 5.987 1.00 23.47 81 ASP D CA 1
ATOM 3459 C C . ASP D 1 60 ? 1.587 24.312 5.407 1.00 24.76 81 ASP D C 1
ATOM 3460 O O . ASP D 1 60 ? 0.607 23.883 4.768 1.00 25.86 81 ASP D O 1
ATOM 3478 N N . GLY D 1 62 ? 1.671 21.737 7.325 1.00 24.80 83 GLY D N 1
ATOM 3479 C CA . GLY D 1 62 ? 1.053 20.905 8.319 1.00 24.03 83 GLY D CA 1
ATOM 3480 C C . GLY D 1 62 ? 1.982 20.271 9.338 1.00 24.62 83 GLY D C 1
ATOM 3481 O O . GLY D 1 62 ? 1.581 19.369 10.059 1.00 25.70 83 GLY D O 1
ATOM 3482 N N . ILE D 1 63 ? 3.224 20.784 9.461 1.00 23.61 84 ILE D N 1
ATOM 3483 C CA . ILE D 1 63 ? 4.122 20.284 10.482 1.00 24.52 84 ILE D CA 1
ATOM 3484 C C . ILE D 1 63 ? 3.629 20.717 11.863 1.00 24.39 84 ILE D C 1
ATOM 3485 O O . ILE D 1 63 ? 3.424 21.891 12.071 1.00 25.71 84 ILE D O 1
ATOM 3490 N N . SER D 1 64 ? 3.483 19.794 12.783 1.00 24.45 85 SER D N 1
ATOM 3491 C CA A SER D 1 64 ? 2.743 20.036 14.024 0.50 25.14 85 SER D CA 1
ATOM 3492 C CA B SER D 1 64 ? 2.780 20.103 14.011 0.50 25.73 85 SER D CA 1
ATOM 3493 C C . SER D 1 64 ? 3.362 19.400 15.213 1.00 25.50 85 SER D C 1
ATOM 3494 O O . SER D 1 64 ? 4.226 18.533 15.108 1.00 25.82 85 SER D O 1
ATOM 3499 N N . GLU D 1 65 ? 2.873 19.802 16.387 1.00 25.94 86 GLU D N 1
ATOM 3500 C CA A GLU D 1 65 ? 3.152 19.014 17.556 0.50 26.02 86 GLU D CA 1
ATOM 3501 C CA B GLU D 1 65 ? 3.128 19.110 17.614 0.50 25.97 86 GLU D CA 1
ATOM 3502 C C . GLU D 1 65 ? 4.654 19.008 17.888 1.00 25.20 86 GLU D C 1
ATOM 3503 O O . GLU D 1 65 ? 5.237 17.951 18.175 1.00 26.21 86 GLU D O 1
ATOM 3514 N N . LEU D 1 66 ? 5.273 20.187 17.907 1.00 23.26 87 LEU D N 1
ATOM 3515 C CA . LEU D 1 66 ? 6.696 20.289 18.178 1.00 22.58 87 LEU D CA 1
ATOM 3516 C C . LEU D 1 66 ? 7.003 20.040 19.640 1.00 22.49 87 LEU D C 1
ATOM 3517 O O . LEU D 1 66 ? 6.345 20.609 20.511 1.00 23.98 87 LEU D O 1
ATOM 3522 N N . LYS D 1 67 ? 8.007 19.201 19.898 1.00 22.93 88 LYS D N 1
ATOM 3523 C CA A LYS D 1 67 ? 8.516 18.929 21.235 0.50 23.99 88 LYS D CA 1
ATOM 3524 C CA B LYS D 1 67 ? 8.529 18.982 21.239 0.50 24.26 88 LYS D CA 1
ATOM 3525 C C . LYS D 1 67 ? 10.037 18.955 21.184 1.00 24.13 88 LYS D C 1
ATOM 3526 O O . LYS D 1 67 ? 10.624 18.336 20.318 1.00 24.33 88 LYS D O 1
ATOM 3537 N N . LEU D 1 68 ? 10.652 19.663 22.109 1.00 23.83 89 LEU D N 1
ATOM 3538 C CA . LEU D 1 68 ? 12.095 19.799 22.166 1.00 24.36 89 LEU D CA 1
ATOM 3539 C C . LEU D 1 68 ? 12.605 19.231 23.474 1.00 24.80 89 LEU D C 1
ATOM 3540 O O . LEU D 1 68 ? 11.930 19.383 24.554 1.00 26.45 89 LEU D O 1
ATOM 3545 N N . THR D 1 69 ? 13.756 18.570 23.430 1.00 24.36 90 THR D N 1
ATOM 3546 C CA . THR D 1 69 ? 14.409 18.065 24.636 1.00 24.68 90 THR D CA 1
ATOM 3547 C C . THR D 1 69 ? 15.850 18.526 24.625 1.00 23.56 90 THR D C 1
ATOM 3548 O O . THR D 1 69 ? 16.635 18.093 23.774 1.00 23.56 90 THR D O 1
ATOM 3552 N N . THR D 1 70 ? 16.201 19.397 25.566 1.00 23.16 91 THR D N 1
ATOM 3553 C CA . THR D 1 70 ? 17.581 19.857 25.745 1.00 22.89 91 THR D CA 1
ATOM 3554 C C . THR D 1 70 ? 18.445 18.788 26.393 1.00 22.81 91 THR D C 1
ATOM 3555 O O . THR D 1 70 ? 18.078 18.263 27.459 1.00 23.55 91 THR D O 1
ATOM 3559 N N . LEU D 1 71 ? 19.557 18.435 25.751 1.00 22.08 92 LEU D N 1
ATOM 3560 C CA . LEU D 1 71 ? 20.528 17.485 26.300 1.00 22.47 92 LEU D CA 1
ATOM 3561 C C . LEU D 1 71 ? 21.806 18.117 26.863 1.00 23.35 92 LEU D C 1
ATOM 3562 O O . LEU D 1 71 ? 22.487 17.522 27.692 1.00 24.36 92 LEU D O 1
ATOM 3567 N N . ASP D 1 72 ? 22.160 19.304 26.410 1.00 21.96 93 ASP D N 1
ATOM 3568 C CA . ASP D 1 72 ? 23.387 19.978 26.860 1.00 22.48 93 ASP D CA 1
ATOM 3569 C C . ASP D 1 72 ? 23.214 21.469 26.586 1.00 21.17 93 ASP D C 1
ATOM 3570 O O . ASP D 1 72 ? 22.697 21.824 25.561 1.00 20.42 93 ASP D O 1
ATOM 3575 N N . VAL D 1 73 ? 23.621 22.300 27.536 1.00 19.89 94 VAL D N 1
ATOM 3576 C CA . VAL D 1 73 ? 23.702 23.745 27.360 1.00 18.46 94 VAL D CA 1
ATOM 3577 C C . VAL D 1 73 ? 24.999 24.200 27.994 1.00 18.35 94 VAL D C 1
ATOM 3578 O O . VAL D 1 73 ? 25.279 23.853 29.167 1.00 18.97 94 VAL D O 1
ATOM 3582 N N . GLN D 1 74 ? 25.784 24.957 27.231 1.00 17.73 95 GLN D N 1
ATOM 3583 C CA . GLN D 1 74 ? 27.041 25.544 27.724 1.00 18.39 95 GLN D CA 1
ATOM 3584 C C . GLN D 1 74 ? 27.032 27.013 27.471 1.00 19.65 95 GLN D C 1
ATOM 3585 O O . GLN D 1 74 ? 26.632 27.460 26.396 1.00 19.67 95 GLN D O 1
ATOM 3591 N N . GLU D 1 75 ? 27.451 27.789 28.467 1.00 20.41 96 GLU D N 1
ATOM 3592 C CA A GLU D 1 75 ? 27.472 29.241 28.320 0.50 21.58 96 GLU D CA 1
ATOM 3593 C CA B GLU D 1 75 ? 27.469 29.259 28.391 0.50 21.34 96 GLU D CA 1
ATOM 3594 C C . GLU D 1 75 ? 28.893 29.793 28.207 1.00 21.49 96 GLU D C 1
ATOM 3595 O O . GLU D 1 75 ? 29.831 29.279 28.823 1.00 21.53 96 GLU D O 1
ATOM 3606 N N . SER D 1 76 ? 29.044 30.863 27.418 1.00 21.21 97 SER D N 1
ATOM 3607 C CA . SER D 1 76 ? 30.319 31.556 27.230 1.00 22.88 97 SER D CA 1
ATOM 3608 C C . SER D 1 76 ? 30.013 33.052 27.061 1.00 22.35 97 SER D C 1
ATOM 3609 O O . SER D 1 76 ? 29.894 33.576 25.952 1.00 22.34 97 SER D O 1
ATOM 3612 N N . GLY D 1 77 ? 29.883 33.760 28.182 1.00 24.21 98 GLY D N 1
ATOM 3613 C CA . GLY D 1 77 ? 29.661 35.204 28.152 1.00 24.91 98 GLY D CA 1
ATOM 3614 C C . GLY D 1 77 ? 28.271 35.477 27.602 1.00 24.05 98 GLY D C 1
ATOM 3615 O O . GLY D 1 77 ? 27.273 34.968 28.116 1.00 25.04 98 GLY D O 1
ATOM 3616 N N . ASP D 1 78 ? 28.200 36.273 26.546 1.00 22.98 99 ASP D N 1
ATOM 3617 C CA A ASP D 1 78 ? 26.918 36.611 25.921 0.50 21.58 99 ASP D CA 1
ATOM 3618 C CA B ASP D 1 78 ? 26.863 36.562 25.975 0.50 22.58 99 ASP D CA 1
ATOM 3619 C C . ASP D 1 78 ? 26.497 35.626 24.828 1.00 20.95 99 ASP D C 1
ATOM 3620 O O . ASP D 1 78 ? 25.563 35.893 24.113 1.00 19.89 99 ASP D O 1
ATOM 3629 N N . PHE D 1 79 ? 27.192 34.488 24.755 1.00 18.38 100 PHE D N 1
ATOM 3630 C CA . PHE D 1 79 ? 26.816 33.372 23.867 1.00 18.02 100 PHE D CA 1
ATOM 3631 C C . PHE D 1 79 ? 26.611 32.107 24.691 1.00 17.83 100 PHE D C 1
ATOM 3632 O O . PHE D 1 79 ? 27.095 31.969 25.815 1.00 19.36 100 PHE D O 1
ATOM 3640 N N . ALA D 1 80 ? 25.851 31.177 24.128 1.00 15.63 101 ALA D N 1
ATOM 3641 C CA . ALA D 1 80 ? 25.640 29.848 24.693 1.00 16.40 101 ALA D CA 1
ATOM 3642 C C . ALA D 1 80 ? 25.381 28.911 23.503 1.00 16.06 101 ALA D C 1
ATOM 3643 O O . ALA D 1 80 ? 25.041 29.361 22.410 1.00 16.84 101 ALA D O 1
ATOM 3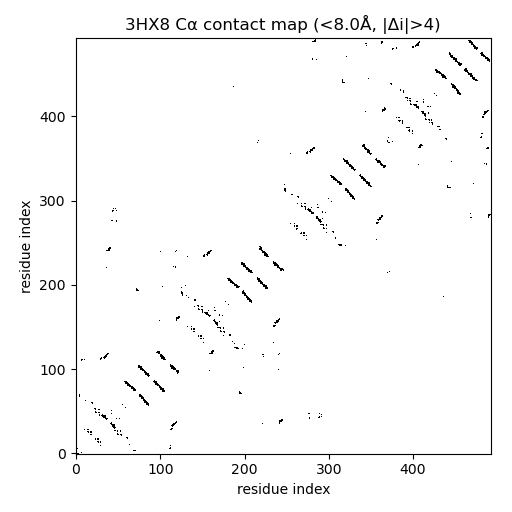645 N N . PHE D 1 81 ? 25.619 27.631 23.700 1.00 16.65 102 PHE D N 1
ATOM 3646 C CA . PHE D 1 81 ? 25.148 26.662 22.753 1.00 16.93 102 PHE D CA 1
ATOM 3647 C C . PHE D 1 81 ? 24.420 25.528 23.414 1.00 17.31 102 PHE D C 1
ATOM 3648 O O . PHE D 1 81 ? 24.702 25.105 24.550 1.00 18.39 102 PHE D O 1
ATOM 3656 N N . GLU D 1 82 ? 23.421 25.054 22.692 1.00 17.73 103 GLU D N 1
ATOM 3657 C CA . GLU D 1 82 ? 22.507 24.046 23.189 1.00 17.40 103 GLU D CA 1
ATOM 3658 C C . GLU D 1 82 ? 22.467 22.926 22.164 1.00 17.10 103 GLU D C 1
ATOM 3659 O O . GLU D 1 82 ? 22.424 23.192 20.956 1.00 17.85 103 GLU D O 1
ATOM 3665 N N . SER D 1 83 ? 22.479 21.673 22.630 1.00 17.42 104 SER D N 1
ATOM 3666 C CA . SER D 1 83 ? 22.099 20.634 21.708 1.00 17.28 104 SER D CA 1
ATOM 3667 C C . SER D 1 83 ? 21.013 19.768 22.323 1.00 17.66 104 SER D C 1
ATOM 3668 O O . SER D 1 83 ? 20.810 19.712 23.550 1.00 17.74 104 SER D O 1
ATOM 3671 N N . GLY D 1 84 ? 20.289 19.094 21.469 1.00 18.15 105 GLY D N 1
ATOM 3672 C CA . GLY D 1 84 ? 19.201 18.280 21.966 1.00 19.16 105 GLY D CA 1
ATOM 3673 C C . GLY D 1 84 ? 18.495 17.566 20.841 1.00 19.03 105 GLY D C 1
ATOM 3674 O O . GLY D 1 84 ? 18.988 17.461 19.701 1.00 17.54 105 GLY D O 1
ATOM 3675 N N . SER D 1 85 ? 17.317 17.079 21.166 1.00 20.92 106 SER D N 1
ATOM 3676 C CA . SER D 1 85 ? 16.501 16.301 20.239 1.00 21.26 106 SER D CA 1
ATOM 3677 C C . SER D 1 85 ? 15.133 16.952 20.061 1.00 20.97 106 SER D C 1
ATOM 3678 O O . SER D 1 85 ? 14.647 17.664 20.944 1.00 21.18 106 SER D O 1
ATOM 3681 N N . PHE D 1 86 ? 14.523 16.715 18.903 1.00 20.82 107 PHE D N 1
ATOM 3682 C CA . PHE D 1 86 ? 13.178 17.190 18.620 1.00 20.18 107 PHE D CA 1
ATOM 3683 C C . PHE D 1 86 ? 12.341 15.985 18.177 1.00 21.01 107 PHE D C 1
ATOM 3684 O O . PHE D 1 86 ? 12.849 14.983 17.695 1.00 20.13 107 PHE D O 1
ATOM 3692 N N . SER D 1 87 ? 11.038 16.158 18.322 1.00 22.73 108 SER D N 1
ATOM 3693 C CA . SER D 1 87 ? 10.056 15.264 17.718 1.00 23.94 108 SER D CA 1
ATOM 3694 C C . SER D 1 87 ? 8.906 16.146 17.296 1.00 23.61 108 SER D C 1
ATOM 3695 O O . SER D 1 87 ? 8.617 17.195 17.911 1.00 23.55 108 SER D O 1
ATOM 3698 N N . LEU D 1 88 ? 8.237 15.729 16.233 1.00 23.54 109 LEU D N 1
ATOM 3699 C CA . LEU D 1 88 ? 7.106 16.432 15.715 1.00 23.44 109 LEU D CA 1
ATOM 3700 C C . LEU D 1 88 ? 6.292 15.463 14.842 1.00 23.54 109 LEU D C 1
ATOM 3701 O O . LEU D 1 88 ? 6.720 14.316 14.657 1.00 23.62 109 LEU D O 1
ATOM 3706 N N . LYS D 1 89 ? 5.160 15.950 14.346 1.00 23.13 110 LYS D N 1
ATOM 3707 C CA . LYS D 1 89 ? 4.377 15.281 13.285 1.00 23.83 110 LYS D CA 1
ATOM 3708 C C . LYS D 1 89 ? 4.542 16.036 11.974 1.00 23.44 110 LYS D C 1
ATOM 3709 O O . LYS D 1 89 ? 4.307 17.232 11.896 1.00 23.48 110 LYS D O 1
ATOM 3715 N N . ALA D 1 90 ? 4.885 15.316 10.908 1.00 22.58 111 ALA D N 1
ATOM 3716 C CA . ALA D 1 90 ? 5.061 15.965 9.613 1.00 22.67 111 ALA D CA 1
ATOM 3717 C C . ALA D 1 90 ? 4.575 15.009 8.525 1.00 22.76 111 ALA D C 1
ATOM 3718 O O . ALA D 1 90 ? 4.649 13.821 8.739 1.00 22.73 111 ALA D O 1
ATOM 3720 N N . PRO D 1 91 ? 4.119 15.545 7.373 1.00 24.21 112 PRO D N 1
ATOM 3721 C CA . PRO D 1 91 ? 3.795 14.641 6.257 1.00 24.12 112 PRO D CA 1
ATOM 3722 C C . PRO D 1 91 ? 5.000 13.805 5.862 1.00 24.26 112 PRO D C 1
ATOM 3723 O O . PRO D 1 91 ? 6.094 14.322 5.663 1.00 24.94 112 PRO D O 1
ATOM 3727 N N . GLY D 1 92 ? 4.787 12.491 5.759 1.00 22.31 113 GLY D N 1
ATOM 3728 C CA . GLY D 1 92 ? 5.839 11.552 5.446 1.00 22.29 113 GLY D CA 1
ATOM 3729 C C . GLY D 1 92 ? 5.945 11.363 3.944 1.00 21.13 113 GLY D C 1
ATOM 3730 O O . GLY D 1 92 ? 5.395 12.120 3.180 1.00 20.89 113 GLY D O 1
ATOM 3731 N N . LYS D 1 93 ? 6.648 10.317 3.532 1.00 21.08 114 LYS D N 1
ATOM 3732 C CA A LYS D 1 93 ? 6.897 10.072 2.112 0.50 21.34 114 LYS D CA 1
ATOM 3733 C CA B LYS D 1 93 ? 6.897 10.085 2.108 0.50 21.21 114 LYS D CA 1
ATOM 3734 C C . LYS D 1 93 ? 5.617 9.802 1.338 1.00 20.81 114 LYS D C 1
ATOM 3735 O O . LYS D 1 93 ? 5.532 10.105 0.126 1.00 21.70 114 LYS D O 1
ATOM 3746 N N . ASP D 1 94 ? 4.623 9.233 2.024 1.00 20.48 115 ASP D N 1
ATOM 3747 C CA . ASP D 1 94 ? 3.312 8.988 1.448 1.00 21.60 115 ASP D CA 1
ATOM 3748 C C . ASP D 1 94 ? 2.304 10.117 1.715 1.00 21.77 115 ASP D C 1
ATOM 3749 O O . ASP D 1 94 ? 1.094 9.921 1.566 1.00 22.54 115 ASP D O 1
ATOM 3754 N N . SER D 1 95 ? 2.805 11.257 2.170 1.00 22.35 116 SER D N 1
ATOM 3755 C CA . SER D 1 95 ? 1.993 12.456 2.452 1.00 21.95 116 SER D CA 1
ATOM 3756 C C . SER D 1 95 ? 1.120 12.353 3.699 1.00 21.15 116 SER D C 1
ATOM 3757 O O . SER D 1 95 ? 0.358 13.274 3.962 1.00 23.43 116 SER D O 1
ATOM 3760 N N . LYS D 1 96 ? 1.193 11.250 4.450 1.00 19.18 117 LYS D N 1
ATOM 3761 C CA . LYS D 1 96 ? 0.416 11.085 5.670 1.00 19.23 117 LYS D CA 1
ATOM 3762 C C . LYS D 1 96 ? 1.250 11.547 6.853 1.00 18.94 117 LYS D C 1
ATOM 3763 O O . LYS D 1 96 ? 2.482 11.382 6.851 1.00 19.78 117 LYS D O 1
ATOM 3769 N N . LEU D 1 97 ? 0.615 12.128 7.871 1.00 19.17 118 LEU D N 1
ATOM 3770 C CA . LEU D 1 97 ? 1.342 12.596 9.011 1.00 20.41 118 LEU D CA 1
ATOM 3771 C C . LEU D 1 97 ? 1.986 11.422 9.741 1.00 20.76 118 LEU D C 1
ATOM 3772 O O . LEU D 1 97 ? 1.349 10.403 10.005 1.00 21.51 118 LEU D O 1
ATOM 3777 N N . VAL D 1 98 ? 3.261 11.585 10.073 1.00 21.43 119 VAL D N 1
ATOM 3778 C CA . VAL D 1 98 ? 4.037 10.565 10.762 1.00 22.42 119 VAL D CA 1
ATOM 3779 C C . VAL D 1 98 ? 4.912 11.272 11.804 1.00 22.85 119 VAL D C 1
ATOM 3780 O O . VAL D 1 98 ? 5.138 12.474 11.700 1.00 21.61 119 VAL D O 1
ATOM 3784 N N . ASP D 1 99 ? 5.313 10.508 12.812 1.00 24.69 120 ASP D N 1
ATOM 3785 C CA . ASP D 1 99 ? 6.323 10.927 13.788 1.00 26.06 120 ASP D CA 1
ATOM 3786 C C . ASP D 1 99 ? 7.668 11.098 13.121 1.00 25.68 120 ASP D C 1
ATOM 3787 O O . ASP D 1 99 ? 8.122 10.272 12.301 1.00 25.88 120 ASP D O 1
ATOM 3792 N N . ALA D 1 100 ? 8.275 12.242 13.394 1.00 24.94 121 ALA D N 1
ATOM 3793 C CA . ALA D 1 100 ? 9.605 12.485 12.888 1.00 24.41 121 ALA D CA 1
ATOM 3794 C C . ALA D 1 100 ? 10.429 12.946 14.072 1.00 24.23 121 ALA D C 1
ATOM 3795 O O . ALA D 1 100 ? 9.929 13.622 14.967 1.00 25.36 121 ALA D O 1
ATOM 3797 N N . ALA D 1 101 ? 11.675 12.538 14.097 1.00 23.00 122 ALA D N 1
ATOM 3798 C CA . ALA D 1 101 ? 12.571 12.855 15.177 1.00 21.34 122 ALA D CA 1
ATOM 3799 C C . ALA D 1 101 ? 13.901 13.270 14.606 1.00 19.90 122 ALA D C 1
ATOM 3800 O O . ALA D 1 101 ? 14.280 12.878 13.509 1.00 19.05 122 ALA D O 1
ATOM 3802 N N . GLY D 1 102 ? 14.614 14.070 15.367 1.00 18.56 123 GLY D N 1
ATOM 3803 C CA . GLY D 1 102 ? 16.008 14.354 15.036 1.00 18.34 123 GLY D CA 1
ATOM 3804 C C . GLY D 1 102 ? 16.718 15.087 16.135 1.00 17.73 123 GLY D C 1
ATOM 3805 O O . GLY D 1 102 ? 16.402 14.987 17.317 1.00 18.86 123 GLY D O 1
ATOM 3806 N N . LYS D 1 103 ? 17.763 15.778 15.720 1.00 15.92 124 LYS D N 1
ATOM 3807 C CA . LYS D 1 103 ? 18.712 16.400 16.621 1.00 16.23 124 LYS D CA 1
ATOM 3808 C C . LYS D 1 103 ? 19.012 17.798 16.139 1.00 14.75 124 LYS D C 1
ATOM 3809 O O . LYS D 1 103 ? 18.926 18.082 14.952 1.00 15.26 124 LYS D O 1
ATOM 3815 N N . TYR D 1 104 ? 19.410 18.654 17.062 1.00 15.65 125 TYR D N 1
ATOM 3816 C CA . TYR D 1 104 ? 19.690 20.037 16.723 1.00 16.11 125 TYR D CA 1
ATOM 3817 C C . TYR D 1 104 ? 20.842 20.590 17.553 1.00 16.04 125 TYR D C 1
ATOM 3818 O O . TYR D 1 104 ? 21.161 20.102 18.629 1.00 15.38 125 TYR D O 1
ATOM 3827 N N . VAL D 1 105 ? 21.438 21.653 17.035 1.00 15.17 126 VAL D N 1
ATOM 3828 C CA . VAL D 1 105 ? 22.349 22.535 17.749 1.00 15.66 126 VAL D CA 1
ATOM 3829 C C . VAL D 1 105 ? 21.830 23.960 17.531 1.00 15.09 126 VAL D C 1
ATOM 3830 O O . VAL D 1 105 ? 21.560 24.365 16.398 1.00 15.75 126 VAL D O 1
ATOM 3834 N N . VAL D 1 106 ? 21.729 24.715 18.642 1.00 14.11 127 VAL D N 1
ATOM 3835 C CA . VAL D 1 106 ? 21.431 26.137 18.565 1.00 15.48 127 VAL D CA 1
ATOM 3836 C C . VAL D 1 106 ? 22.570 26.923 19.225 1.00 15.11 127 VAL D C 1
ATOM 3837 O O . VAL D 1 106 ? 22.983 26.580 20.345 1.00 17.12 127 VAL D O 1
ATOM 3841 N N . VAL D 1 107 ? 23.046 27.947 18.514 1.00 14.84 128 VAL D N 1
ATOM 3842 C CA . VAL D 1 107 ? 23.889 28.965 19.100 1.00 14.17 128 VAL D CA 1
ATOM 3843 C C . VAL D 1 107 ? 22.918 30.064 19.538 1.00 14.53 128 VAL D C 1
ATOM 3844 O O . VAL D 1 107 ? 22.180 30.572 18.719 1.00 15.93 128 VAL D O 1
ATOM 3848 N N . TRP D 1 108 ? 22.910 30.349 20.852 1.00 14.31 129 TRP D N 1
ATOM 3849 C CA . TRP D 1 108 ? 22.115 31.394 21.483 1.00 15.17 129 TRP D CA 1
ATOM 3850 C C . TRP D 1 108 ? 22.998 32.629 21.777 1.00 15.39 129 TRP D C 1
ATOM 3851 O O . TRP D 1 108 ? 24.195 32.526 22.032 1.00 15.74 129 TRP D O 1
ATOM 3862 N N . ARG D 1 109 ? 22.359 33.777 21.749 1.00 15.98 130 ARG D N 1
ATOM 3863 C CA A ARG D 1 109 ? 22.994 35.049 22.079 0.50 17.09 130 ARG D CA 1
ATOM 3864 C CA B ARG D 1 109 ? 23.004 35.020 22.091 0.50 16.83 130 ARG D CA 1
ATOM 3865 C C . ARG D 1 109 ? 22.111 35.795 23.060 1.00 17.60 130 ARG D C 1
ATOM 3866 O O . ARG D 1 109 ? 20.889 35.803 22.913 1.00 17.88 130 ARG D O 1
ATOM 3881 N N . LYS D 1 110 ? 22.738 36.434 24.030 1.00 18.28 131 LYS D N 1
ATOM 3882 C CA . LYS D 1 110 ? 22.038 37.207 25.056 1.00 20.01 131 LYS D CA 1
ATOM 3883 C C . LYS D 1 110 ? 21.932 38.637 24.596 1.00 20.79 131 LYS D C 1
ATOM 3884 O O . LYS D 1 110 ? 22.938 39.302 24.388 1.00 22.01 131 LYS D O 1
ATOM 3888 N N . GLY D 1 111 ? 20.707 39.108 24.445 1.00 21.52 132 GLY D N 1
ATOM 3889 C CA . GLY D 1 111 ? 20.461 40.455 23.966 1.00 23.20 132 GLY D CA 1
ATOM 3890 C C . GLY D 1 111 ? 20.807 41.464 25.040 1.00 24.21 132 GLY D C 1
ATOM 3891 O O . GLY D 1 111 ? 20.979 41.116 26.216 1.00 23.70 132 GLY D O 1
ATOM 3892 N N . GLN D 1 112 ? 20.899 42.715 24.625 1.00 25.98 133 GLN D N 1
ATOM 3893 C CA . GLN D 1 112 ? 21.159 43.794 25.588 1.00 27.37 133 GLN D CA 1
ATOM 3894 C C . GLN D 1 112 ? 20.138 43.788 26.736 1.00 27.18 133 GLN D C 1
ATOM 3895 O O . GLN D 1 112 ? 20.459 44.021 27.929 1.00 28.04 133 GLN D O 1
ATOM 3901 N N . ASP D 1 113 ? 18.906 43.476 26.361 1.00 26.15 134 ASP D N 1
ATOM 3902 C CA . ASP D 1 113 ? 17.804 43.357 27.303 1.00 24.92 134 ASP D CA 1
ATOM 3903 C C . ASP D 1 113 ? 17.783 42.130 28.201 1.00 24.56 134 ASP D C 1
ATOM 3904 O O . ASP D 1 113 ? 16.772 41.894 28.871 1.00 25.51 134 ASP D O 1
ATOM 3909 N N . GLY D 1 114 ? 18.844 41.314 28.213 1.00 23.63 135 GLY D N 1
ATOM 3910 C CA . GLY D 1 114 ? 18.934 40.175 29.078 1.00 23.84 135 GLY D CA 1
ATOM 3911 C C . GLY D 1 114 ? 18.301 38.931 28.480 1.00 22.78 135 GLY D C 1
ATOM 3912 O O . GLY D 1 114 ? 18.389 37.842 29.052 1.00 24.25 135 GLY D O 1
ATOM 3913 N N . GLY D 1 115 ? 17.676 39.091 27.323 1.00 21.65 136 GLY D N 1
ATOM 3914 C CA . GLY D 1 115 ? 16.869 38.055 26.737 1.00 20.12 136 GLY D CA 1
ATOM 3915 C C . GLY D 1 115 ? 17.669 37.186 25.761 1.00 18.89 136 GLY D C 1
ATOM 3916 O O . GLY D 1 115 ? 18.234 37.685 24.783 1.00 20.16 136 GLY D O 1
ATOM 3917 N N . TRP D 1 116 ? 17.704 35.888 26.048 1.00 17.61 137 TRP D N 1
ATOM 3918 C CA . TRP D 1 116 ? 18.404 34.943 25.176 1.00 17.02 137 TRP D CA 1
ATOM 3919 C C . TRP D 1 116 ? 17.579 34.698 23.920 1.00 17.32 137 TRP D C 1
ATOM 3920 O O . TRP D 1 116 ? 16.378 34.481 23.989 1.00 17.55 137 TRP D O 1
ATOM 3931 N N . LYS D 1 117 ? 18.236 34.808 22.774 1.00 16.14 138 LYS D N 1
ATOM 3932 C CA . LYS D 1 117 ? 17.609 34.600 21.490 1.00 16.33 138 LYS D CA 1
ATOM 3933 C C . LYS D 1 117 ? 18.429 33.657 20.621 1.00 15.81 138 LYS D C 1
ATOM 3934 O O . LYS D 1 117 ? 19.654 33.579 20.742 1.00 16.06 138 LYS D O 1
ATOM 3940 N N . LEU D 1 118 ? 17.757 32.959 19.720 1.00 15.94 139 LEU D N 1
ATOM 3941 C CA . LEU D 1 118 ? 18.459 32.069 18.823 1.00 14.97 139 LEU D CA 1
ATOM 3942 C C . LEU D 1 118 ? 19.263 32.910 17.816 1.00 15.60 139 LEU D C 1
ATOM 3943 O O . LEU D 1 118 ? 18.784 33.896 17.280 1.00 16.31 139 LEU D O 1
ATOM 3948 N N . TYR D 1 119 ? 20.491 32.472 17.563 1.00 15.43 140 TYR D N 1
ATOM 3949 C CA . TYR D 1 119 ? 21.399 33.137 16.630 1.00 15.43 140 TYR D CA 1
ATOM 3950 C C . TYR D 1 119 ? 21.735 32.224 15.441 1.00 14.95 140 TYR D C 1
ATOM 3951 O O . TYR D 1 119 ? 21.760 32.670 14.298 1.00 14.61 140 TYR D O 1
ATOM 3960 N N . ARG D 1 120 ? 22.027 30.956 15.720 1.00 15.38 141 ARG D N 1
ATOM 3961 C CA . ARG D 1 120 ? 22.159 29.972 14.650 1.00 16.41 141 ARG D CA 1
ATOM 3962 C C . ARG D 1 120 ? 21.319 28.760 15.061 1.00 15.95 141 ARG D C 1
ATOM 3963 O O . ARG D 1 120 ? 21.513 28.237 16.154 1.00 18.57 141 ARG D O 1
ATOM 3971 N N . ASP D 1 121 ? 20.439 28.303 14.175 1.00 15.71 142 ASP D N 1
ATOM 3972 C CA . ASP D 1 121 ? 19.541 27.176 14.431 1.00 15.18 142 ASP D CA 1
ATOM 3973 C C . ASP D 1 121 ? 19.669 26.146 13.308 1.00 14.97 142 ASP D C 1
ATOM 3974 O O . ASP D 1 121 ? 19.314 26.433 12.148 1.00 15.41 142 ASP D O 1
ATOM 3979 N N . ILE D 1 122 ? 20.191 24.972 13.640 1.00 14.71 143 ILE D N 1
ATOM 3980 C CA . ILE D 1 122 ? 20.418 23.946 12.639 1.00 14.23 143 ILE D CA 1
ATOM 3981 C C . ILE D 1 122 ? 19.998 22.592 13.219 1.00 14.05 143 ILE D C 1
ATOM 3982 O O . ILE D 1 122 ? 20.158 22.303 14.396 1.00 14.91 143 ILE D O 1
ATOM 3987 N N . TRP D 1 123 ? 19.450 21.741 12.367 1.00 14.47 144 TRP D N 1
ATOM 3988 C CA . TRP D 1 123 ? 18.943 20.447 12.788 1.00 15.12 144 TRP D CA 1
ATOM 3989 C C . TRP D 1 123 ? 18.969 19.470 11.615 1.00 14.32 144 TRP D C 1
ATOM 3990 O O . TRP D 1 123 ? 19.096 19.864 10.455 1.00 14.90 144 TRP D O 1
ATOM 4001 N N . ASN D 1 124 ? 18.819 18.201 11.947 1.00 14.87 145 ASN D N 1
ATOM 4002 C CA . ASN D 1 124 ? 18.653 17.188 10.943 1.00 15.11 145 ASN D CA 1
ATOM 4003 C C . ASN D 1 124 ? 17.964 15.954 11.555 1.00 15.83 145 ASN D C 1
ATOM 4004 O O . ASN D 1 124 ? 17.715 15.879 12.756 1.00 16.97 145 ASN D O 1
ATOM 4009 N N . SER D 1 125 ? 17.692 14.959 10.715 1.00 17.45 146 SER D N 1
ATOM 4010 C CA . SER D 1 125 ? 16.896 13.833 11.130 1.00 19.68 146 SER D CA 1
ATOM 4011 C C . SER D 1 125 ? 17.692 12.699 11.778 1.00 19.80 146 SER D C 1
ATOM 4012 O O . SER D 1 125 ? 18.891 12.489 11.488 1.00 19.63 146 SER D O 1
ATOM 4015 N N . ASP D 1 126 ? 17.027 11.911 12.634 1.00 21.11 147 ASP D N 1
ATOM 4016 C CA . ASP D 1 126 ? 17.651 10.710 13.179 1.00 25.31 147 ASP D CA 1
ATOM 4017 C C . ASP D 1 126 ? 17.168 9.558 12.285 1.00 28.33 147 ASP D C 1
ATOM 4018 O O . ASP D 1 126 ? 16.318 9.767 11.448 1.00 30.60 147 ASP D O 1
ATOM 4023 N N . PRO D 1 127 ? 17.801 8.406 12.372 1.00 31.16 148 PRO D N 1
ATOM 4024 C CA . PRO D 1 127 ? 17.416 7.306 11.468 1.00 34.22 148 PRO D CA 1
ATOM 4025 C C . PRO D 1 127 ? 16.091 6.683 11.845 1.00 36.70 148 PRO D C 1
ATOM 4026 O O . PRO D 1 127 ? 15.651 6.818 12.994 1.00 37.38 148 PRO D O 1
ATOM 4030 N N . ALA D 1 128 ? 15.478 6.029 10.848 1.00 40.51 149 ALA D N 1
ATOM 4031 C CA . ALA D 1 128 ? 14.339 5.108 11.004 1.00 42.04 149 ALA D CA 1
ATOM 4032 C C . ALA D 1 128 ? 14.509 4.167 12.196 1.00 43.19 149 ALA D C 1
ATOM 4033 O O . ALA D 1 128 ? 15.559 3.511 12.337 1.00 44.65 149 ALA D O 1
#

Secondary structure (DSSP, 8-state):
---HHHHHHHHHHHHHHHHHTT-HHHHHTT----EEE-----EESHHHHHHHHHH----EEEEEEEEEEEEETTEEEEEEEEEEEEE-TTS-EEEEEEEEEEEEEE-TTS-EEEEEEEEEEPP-/-HHHHHHHHHHHHHHHHHTT-HHHHHTT----EEE-----EESHHHHHHHHHH----EEEEEEEEEEEEETTEEEEEEEEEEEEE-TTS-EEEEEEEEEEEEEE-TTS-EEEEEEEEEEE---/-HHHHHHHHHHHHHHHHTT-HHHHHTT----EEE-----EESHHHHHHHHHH----EEEEEEEEEEEEETTEEEEEEEEEEEEE-TTSSEEEEEEEEEEEEEE-TTS-EEEEEEEEEEPPP-/---HHHHHHHHHHHHHHHHHTT-HHHHHTT----EEE-----EESHHHHHHHHHH----EEEEEEEEEEEEETTEEEEEEEEEEEEE-TTSSEEEEEEEEEEEEEE-TTS-EEEEEEEEEEPP-

Foldseek 3Di:
DADPVNLVVVLVVQQQVCLQVLNLLSNLVLAAQAWEDDPPDIAGGSVSSSVVSNVLVDKHDKDWDWDDWADDVQKIKTKTKIWTWHQDPVGDTDIWMWMWMFIWGQDPVRHIGTRYIYIDGDDD/DVLVQVVVLVVQLQVCLQVLNLLSNLVLAAQAWEDEPPHIAGGSVSSSVVSNVVVFKHDKDKDWDDWDDDVQKIKTKTKIKIWGADPVRRIDIWMWIWIFIWGQDPVGHIGTHYIYIDGDDDD/DVVLVVVLQVQLQVCLQVLNLLSNLVLAAAAWEDEPPDIAGGSVRSSVVSNVVVFKHDKDWAWDDWDDDPQKIKTKTKIKIWGADPVRPIDIWMWIWIFIWGADPVRRIGTHYIYIDGDPDD/DADPVNLVVVLVVQLQVCLQVLNLLSNLVLAAQAWEADPPDIAGGSVSSSVVSNVLVPKHDKDWDWDDWADDVQKIKTKTKMWTWDQDPVGDTDIWMWMWMFIWGQDPVRHIGTRYIYIDGDDD

B-factor: mean 23.58, std 8.88, range [11.74, 63.32]

InterPro domains:
  IPR027843 Domain of unknown function DUF4440 [PF14534] (29-139)
  IPR032710 NTF2-like domain superfamily [SSF54427] (23-148)

Solvent-accessible surface area: 23483 Å² total

Organism: Mesorhizobium japonicum (strain LMG 29417 / CECT 9101 / MAFF 303099) (NCBI:txid266835)

Nearest PDB structures (foldseek):
  3hx8-assembly2_C  TM=1.005E+00  e=8.781E-24  Mesorhizobium loti
  5ien-assembly1_A  TM=9.322E-01  e=7.302E-19  synthetic construct
  5ien-assembly2_B  TM=9.399E-01  e=1.859E-18  synthetic construct
  8th5-assembly1_A  TM=6.929E-01  e=2.789E-04  Homo sapiens
  5xbp-assembly1_I  TM=6.586E-01  e=2.631E-04  Diaphorobacter sp. DS2

CATH classification: 3.10.450.50